Protein AF-A0A0L0D5J4-F1 (afdb_monomer)

Secondary structure (DSSP, 8-state):
----PPP----PPPPPGGG----HHHHHHHHHHTTSS--S--EE--EEEE-TTTT-GGGTTTS--STT-EEEES--SSTT-B-BTTB-SSEEEEP-TTTS--HHHHHHIIIIIHHHHHHHHHHHEEE---SSSB---S-SEESSTT-EEPPHHHHTT-BS-SEEEEEE-----TT--EEEEEEEE-TTS-EEEEEEEE-GGG----GGGHHHHHHHHHHHHHHHHT-SHHHHTT-BSSTT--SBPSS-SEEEETTEEEE--HHHHHHHHHHTT-TT---EEBP--S-TTTTTTSB-HHHHTTBTTBSS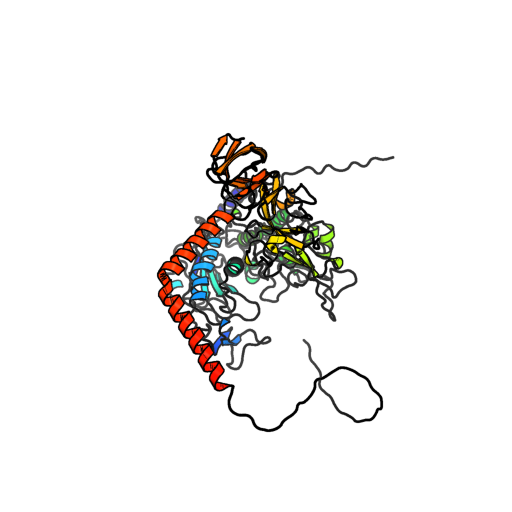--SS-B--HHHHHHHHHTTS-EE-GGG-----TTTT--HHHHHS-GGGGGGGT-TTS---GGGTT-EEE-TTSSEEEEE-EEE-TTS---GGG--STT-TTEEES-GGGTT--PEEEEEEEETT-GGG--TTTTTTT---STTEEEEEE--BSSS--PPPEEEEEEEEEBTTTS-EEEEETTEEEEPPSSEEE--TT-BS-EEE--HHHHHTTS--B--PPPEEEEEE-SEE-TT-EEEEEEES--TT-EEEETTEEPEEEEEEETTEEEEEPPP-TT--S-EEEEEEEE-TTS-EEEEEEEEE---TTHHHHHHHHHHHHHHHHHHHSHHHHHHHHHHHHHHHHHHHHTTSS---------------------------------------

Solvent-accessible surface area (backbone atoms only — not comparable to full-atom values): 38555 Å² total; per-residue (Å²): 141,80,91,80,85,80,83,82,79,76,83,69,86,80,76,38,80,80,58,75,55,72,49,74,67,52,55,47,46,56,51,51,61,66,69,62,79,53,97,62,76,70,42,62,43,39,76,38,82,41,56,80,47,44,83,27,84,89,32,50,63,35,30,25,75,44,66,71,37,71,23,41,38,29,70,44,92,47,97,78,35,54,52,44,99,88,35,78,61,37,12,39,40,74,24,44,77,54,27,27,53,42,71,68,57,50,47,44,42,68,73,50,40,50,54,50,33,49,52,51,49,33,71,26,29,24,23,67,66,49,84,65,45,37,55,62,72,80,74,58,59,33,45,69,67,70,44,43,75,60,60,64,52,36,52,54,83,26,40,90,29,48,27,39,35,42,36,36,40,32,55,55,62,91,87,49,45,58,50,39,29,51,54,38,58,49,97,46,57,38,46,34,26,21,23,34,35,38,9,32,58,57,65,66,89,52,76,84,46,44,57,27,53,34,34,49,51,42,34,28,5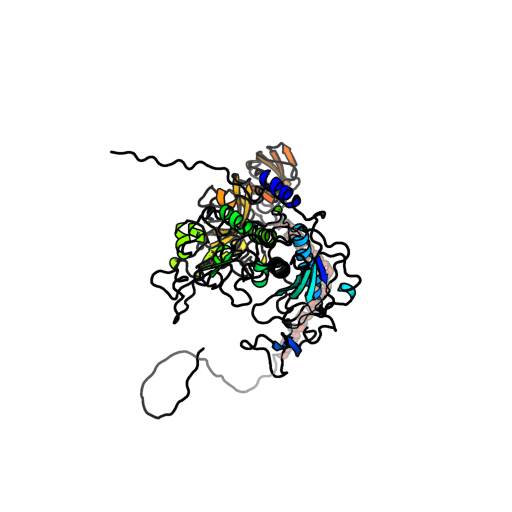2,40,26,18,64,46,53,33,57,92,37,58,89,52,21,11,62,36,60,72,21,84,49,62,42,84,72,68,50,64,50,74,56,96,87,41,42,24,42,37,38,68,48,40,29,53,48,46,20,62,47,24,48,17,83,86,56,67,58,43,61,28,20,74,38,87,46,87,90,25,31,48,43,19,43,24,22,66,68,43,56,42,31,39,53,20,80,55,90,36,74,72,38,25,53,33,62,59,65,43,23,50,44,36,48,34,10,54,36,50,55,43,70,89,66,39,40,84,66,68,67,57,53,62,56,26,50,59,65,75,75,44,68,57,57,54,41,60,81,74,72,52,64,32,64,32,54,53,84,93,38,53,70,35,74,37,37,27,54,83,16,44,17,31,20,26,23,44,66,43,74,52,66,97,49,64,52,58,82,95,33,40,59,40,90,96,36,46,30,37,29,14,82,38,66,53,27,56,20,39,30,35,45,42,64,43,97,62,20,40,12,46,38,66,82,45,61,55,97,55,30,72,45,47,17,41,32,56,34,84,56,11,28,30,33,53,25,27,40,23,57,66,94,69,84,53,72,77,38,64,40,26,23,31,48,47,27,33,41,50,79,45,60,36,32,39,29,48,51,92,41,40,45,73,39,54,69,58,49,78,36,72,52,94,88,39,44,61,36,34,53,37,60,53,32,60,68,72,21,48,65,49,94,45,48,90,76,69,67,35,46,70,74,47,64,41,63,57,63,41,40,67,70,36,70,38,39,40,31,38,42,60,45,61,82,69,40,46,41,25,52,55,95,43,64,36,41,78,62,40,63,78,44,53,40,32,38,36,29,28,36,48,84,60,92,86,39,69,49,78,42,77,29,38,39,34,40,24,40,82,88,71,53,33,30,72,40,79,63,31,36,35,49,28,62,89,62,62,67,67,51,53,50,49,53,52,49,53,53,52,51,52,51,49,67,76,39,42,70,58,55,50,49,52,50,51,52,52,55,53,53,55,52,58,62,61,64,74,74,76,76,84,88,81,88,82,90,89,86,86,87,86,86,91,84,86,91,86,85,88,86,90,89,89,88,86,91,82,89,80,88,80,87,89,88,87,88,86,89,133

Organism: NCBI:txid461836

Nearest PDB structures (foldseek):
  1lml-assembly1_A  TM=7.794E-01  e=4.582E-35  Leishmania major
  6e9b-assembly4_D  TM=7.642E-01  e=9.494E-03  Bacteroides ovatus ATCC 8483
  6e57-assembly2_B  TM=4.946E-01  e=3.225E-04  Bacteroides ovatus ATCC 8483
  6e57-assembly3_C  TM=4.894E-01  e=4.040E-04  Bacteroides ovatus ATCC 8483
  6e9b-assembly3_C  TM=4.950E-01  e=3.442E-03  Bacteroides ovatus ATCC 8483

InterPro domains:
  IPR001577 Peptidase M8, leishmanolysin [PF01457] (91-519)
  IPR001577 Peptidase M8, leishmanolysin [PR00782] (107-136)
  IPR001577 Peptidase M8, leishmanolysin [PR00782] (256-285)
  IPR001577 Peptidase M8, leishmanolysin [PR00782] (287-315)
  IPR001577 Peptidase M8, leishmanolysin [PR00782] (317-346)
  IPR001577 Peptidase M8, leishmanolysin [PTHR10942] (36-603)
  IPR002909 IPT domain [PF01833] (530-612)
  IPR013783 Immunoglobulin-like fold [G3DSA:2.60.40.10] (523-630)
  IPR014756 Immunoglobulin E-set [SSF81296] (529-598)

Foldseek 3Di:
DDDDDDDDDDDDDDDFLVNVPPDPVNVVVVVVLVVPDDDFDKAFFFEAEACCAALDPQQQQFAAQDQQDKHFFAQAPDQPFDDDPVRFHNHIYGDDPQQHDDPLLVCCVVVPQLVVLNVLRSQWWMARFDDPAQADDDDQFADGRHTDGNPCVSHPPHHRGQAYEYEYAGAHDDPDQKAKAAGDADLLRFGRYMYIYGRSSNRDPDPLQSQQSSLVSNLRVLRHRPLAQVQQQSAAPAGPHNHHQPDDQWDADPNWIWGQQDLLQVCCCQFLVEVPGRTATAFCDPPDRGGRRAHQCLQQVQDSRQSDTDSRRFPAPNSVSVSVSSNGIDTDSVSGGDDLGSGNLYPCSRPPQLLCVVVSVQPQSADDPVQAQPWDAHSLQQWIWGFHKDFQPPDFDDPQLQSDPPRRRIFADDVSSSSGRGTDGDPLTGLQDPSVDDPQLLQQQADHRPQWGWWFWQKGADDDRDHTDIGIWHWAAAALPDWIWTGRNLAIDTDDCFAWDDDPNIPTTTGDDRSNSSRRNDPHDNQDAFAFPDKPDLEDEAFDKIKTFGARDDPQKWKDWAPHTFADWDDPDRGMIITGHHHDQPDQAWDWTWMWIAHPVSHIHIDGTRIYHHDPPDPVVVVVVVVVVVVVCCVVCVVVVVVVVVVVVVVVVVVVVVPPDDDDDDDDDDDDDDDDDDDDDDDDDDDDDDDDDDDDDDDD

pLDDT: mean 80.62, std 20.11, range [23.03, 98.38]

Structure (mmCIF, N/CA/C/O backbone):
data_AF-A0A0L0D5J4-F1
#
_entry.id   AF-A0A0L0D5J4-F1
#
loop_
_atom_site.group_PDB
_atom_site.id
_atom_site.type_symbol
_atom_site.label_atom_id
_atom_site.label_alt_id
_atom_site.label_comp_id
_atom_site.label_asym_id
_atom_site.label_entity_id
_atom_site.label_seq_id
_atom_site.pdbx_PDB_ins_code
_atom_site.Cartn_x
_atom_site.Cartn_y
_atom_site.Cartn_z
_atom_site.occupancy
_atom_site.B_iso_or_equiv
_atom_site.auth_seq_id
_atom_site.auth_comp_id
_atom_site.auth_asym_id
_atom_site.auth_atom_id
_atom_site.pdbx_PDB_model_num
ATOM 1 N N . MET A 1 1 ? 8.770 -49.523 -27.717 1.00 31.83 1 MET A N 1
ATOM 2 C CA . MET A 1 1 ? 8.253 -48.451 -28.592 1.00 31.83 1 MET A CA 1
ATOM 3 C C . MET A 1 1 ? 6.832 -48.167 -28.149 1.00 31.83 1 MET A C 1
ATOM 5 O O . MET A 1 1 ? 5.956 -48.966 -28.439 1.00 31.83 1 MET A O 1
ATOM 9 N N . LEU A 1 2 ? 6.635 -47.124 -27.349 1.00 23.03 2 LEU A N 1
ATOM 10 C CA . LEU A 1 2 ? 5.326 -46.683 -26.870 1.00 23.03 2 LEU A CA 1
ATOM 11 C C . LEU A 1 2 ? 5.383 -45.157 -26.787 1.00 23.03 2 LEU A C 1
ATOM 13 O O . LEU A 1 2 ? 6.234 -44.609 -26.090 1.00 23.03 2 LEU A O 1
ATOM 17 N N . HIS A 1 3 ? 4.546 -44.516 -27.600 1.00 25.73 3 HIS A N 1
ATOM 18 C CA . HIS A 1 3 ? 4.265 -43.086 -27.586 1.00 25.73 3 HIS A CA 1
ATOM 19 C C . HIS A 1 3 ? 3.523 -42.716 -26.298 1.00 25.73 3 HIS A C 1
ATOM 21 O O . HIS A 1 3 ? 2.604 -43.427 -25.898 1.00 25.73 3 HIS A O 1
ATOM 27 N N . ALA A 1 4 ? 3.899 -41.588 -25.697 1.00 26.52 4 ALA A N 1
ATOM 28 C CA . ALA A 1 4 ? 3.087 -40.871 -24.725 1.00 26.52 4 ALA A CA 1
ATOM 29 C C . ALA A 1 4 ? 2.866 -39.455 -25.270 1.00 26.52 4 ALA A C 1
ATOM 31 O O . ALA A 1 4 ? 3.821 -38.751 -25.603 1.00 26.52 4 ALA A O 1
ATOM 32 N N . GLU A 1 5 ? 1.594 -39.111 -25.435 1.00 26.17 5 GLU A N 1
ATOM 33 C CA . GLU A 1 5 ? 1.090 -37.829 -25.911 1.00 26.17 5 GLU A CA 1
ATOM 34 C C . GLU A 1 5 ? 1.260 -36.751 -24.827 1.00 26.17 5 GLU A C 1
ATOM 36 O O . GLU A 1 5 ? 0.985 -36.981 -23.649 1.00 26.17 5 GLU A O 1
ATOM 41 N N . LEU A 1 6 ? 1.719 -35.568 -25.238 1.00 23.89 6 LEU A N 1
ATOM 42 C CA . LEU A 1 6 ? 1.701 -34.337 -24.446 1.00 23.89 6 LEU A CA 1
ATOM 43 C C . LEU A 1 6 ? 0.259 -33.802 -24.376 1.00 23.89 6 LEU A C 1
ATOM 45 O O . LEU A 1 6 ? -0.367 -33.679 -25.433 1.00 23.89 6 LEU A O 1
ATOM 49 N N . PRO A 1 7 ? -0.277 -33.414 -23.204 1.00 27.39 7 PRO A N 1
ATOM 50 C CA . PRO A 1 7 ? -1.561 -32.732 -23.154 1.00 27.39 7 PRO A CA 1
ATOM 51 C C . PRO A 1 7 ? -1.406 -31.299 -23.675 1.00 27.39 7 PRO A C 1
ATOM 53 O O . PRO A 1 7 ? -0.617 -30.511 -23.152 1.00 27.39 7 PRO A O 1
ATOM 56 N N . GLN A 1 8 ? -2.189 -30.957 -24.698 1.00 24.38 8 GLN A N 1
ATOM 57 C CA . GLN A 1 8 ? -2.437 -29.578 -25.110 1.00 24.38 8 GLN A CA 1
ATOM 58 C C . GLN A 1 8 ? -3.103 -28.825 -23.950 1.00 24.38 8 GLN A C 1
ATOM 60 O O . GLN A 1 8 ? -4.241 -29.118 -23.584 1.00 24.38 8 GLN A O 1
ATOM 65 N N . MET A 1 9 ? -2.401 -27.848 -23.376 1.00 25.75 9 MET A N 1
ATOM 66 C CA . MET A 1 9 ? -3.007 -26.860 -22.487 1.00 25.75 9 MET A CA 1
ATOM 67 C C . MET A 1 9 ? -3.958 -25.986 -23.308 1.00 25.75 9 MET A C 1
ATOM 69 O O . MET A 1 9 ? -3.531 -25.195 -24.149 1.00 25.75 9 MET A O 1
ATOM 73 N N . ALA A 1 10 ? -5.259 -26.161 -23.083 1.00 24.62 10 ALA A N 1
ATOM 74 C CA . ALA A 1 10 ? -6.285 -25.288 -23.624 1.00 24.62 10 ALA A CA 1
ATOM 75 C C . ALA A 1 10 ? -6.105 -23.878 -23.043 1.00 24.62 10 ALA A C 1
ATOM 77 O O . ALA A 1 10 ? -6.117 -23.683 -21.827 1.00 24.62 10 ALA A O 1
ATOM 78 N N . ALA A 1 11 ? -5.936 -22.896 -23.925 1.00 26.53 11 ALA A N 1
ATOM 79 C CA . ALA A 1 11 ? -5.955 -21.486 -23.579 1.00 26.53 11 ALA A CA 1
ATOM 80 C C . ALA A 1 11 ? -7.378 -21.095 -23.144 1.00 26.53 11 ALA A C 1
ATOM 82 O O . ALA A 1 11 ? -8.216 -20.745 -23.973 1.00 26.53 11 ALA A O 1
ATOM 83 N N . HIS A 1 12 ? -7.665 -21.175 -21.845 1.00 24.62 12 HIS A N 1
ATOM 84 C CA . HIS A 1 12 ? -8.785 -20.438 -21.272 1.00 24.62 12 HIS A CA 1
ATOM 85 C C . HIS A 1 12 ? -8.412 -18.951 -21.238 1.00 24.62 12 HIS A C 1
ATOM 87 O O . HIS A 1 12 ? -7.307 -18.583 -20.832 1.00 24.62 12 HIS A O 1
ATOM 93 N N . ALA A 1 13 ? -9.312 -18.113 -21.755 1.00 27.09 13 ALA A N 1
ATOM 94 C CA . ALA A 1 13 ? -9.156 -16.668 -21.813 1.00 27.09 13 ALA A CA 1
ATOM 95 C C . ALA A 1 13 ? -8.832 -16.116 -20.415 1.00 27.09 13 ALA A C 1
ATOM 97 O O . ALA A 1 13 ? -9.532 -16.402 -19.447 1.00 27.09 13 ALA A O 1
ATOM 98 N N . ARG A 1 14 ? -7.719 -15.382 -20.332 1.00 35.03 14 ARG A N 1
ATOM 99 C CA . ARG A 1 14 ? -7.171 -14.795 -19.108 1.00 35.03 14 ARG A CA 1
ATOM 100 C C . ARG A 1 14 ? -7.970 -13.535 -18.792 1.00 35.03 14 ARG A C 1
ATOM 102 O O . ARG A 1 14 ? -7.970 -12.618 -19.608 1.00 35.03 14 ARG A O 1
ATOM 109 N N . LEU A 1 15 ? -8.635 -13.517 -17.645 1.00 29.19 15 LEU A N 1
ATOM 110 C CA . LEU A 1 15 ? -9.435 -12.382 -17.202 1.00 29.19 15 LEU A CA 1
ATOM 111 C C . LEU A 1 15 ? -8.517 -11.281 -16.641 1.00 29.19 15 LEU A C 1
ATOM 113 O O . LEU A 1 15 ? -7.636 -11.540 -15.816 1.00 29.19 15 LEU A O 1
ATOM 117 N N . ALA A 1 16 ? -8.668 -10.061 -17.152 1.00 32.53 16 ALA A N 1
ATOM 118 C CA . ALA A 1 16 ? -7.990 -8.862 -16.664 1.00 32.53 16 ALA A CA 1
ATOM 119 C C . ALA A 1 16 ? -8.642 -8.377 -15.348 1.00 32.53 16 ALA A C 1
ATOM 121 O O . ALA A 1 16 ? -9.744 -8.791 -15.021 1.00 32.53 16 ALA A O 1
ATOM 122 N N . PRO A 1 17 ? -8.046 -7.441 -14.587 1.00 37.28 17 PRO A N 1
ATOM 123 C CA . PRO A 1 17 ? -8.709 -6.838 -13.421 1.00 37.28 17 PRO A CA 1
ATOM 124 C C . PRO A 1 17 ? -10.049 -6.152 -13.750 1.00 37.28 17 PRO A C 1
ATOM 126 O O . PRO A 1 17 ? -10.888 -6.006 -12.871 1.00 37.28 17 PRO A O 1
ATOM 129 N N . GLN A 1 18 ? -10.264 -5.766 -15.016 1.00 36.06 18 GLN A N 1
ATOM 130 C CA . GLN A 1 18 ? -11.553 -5.261 -15.513 1.00 36.06 18 GLN A CA 1
ATOM 131 C C . GLN A 1 18 ? -12.612 -6.359 -15.717 1.00 36.06 18 GLN A C 1
ATOM 133 O O . GLN A 1 18 ? -13.776 -6.035 -15.913 1.00 36.06 18 GLN A O 1
ATOM 138 N N . ASP A 1 19 ? -12.226 -7.632 -15.635 1.00 34.41 19 ASP A N 1
ATOM 139 C CA . ASP A 1 19 ? -13.113 -8.791 -15.745 1.00 34.41 19 ASP A CA 1
ATOM 140 C C . ASP A 1 19 ? -13.577 -9.326 -14.376 1.00 34.41 19 ASP A C 1
ATOM 142 O O . ASP A 1 19 ? -14.270 -10.342 -14.319 1.00 34.41 19 ASP A O 1
ATOM 146 N N . TYR A 1 20 ? -13.351 -8.585 -13.280 1.00 41.31 20 TYR A N 1
ATOM 147 C CA . TYR A 1 20 ? -14.320 -8.571 -12.171 1.00 41.31 20 TYR A CA 1
ATOM 148 C C . TYR A 1 20 ? -15.607 -7.838 -12.612 1.00 41.31 20 TYR A C 1
ATOM 150 O O . TYR A 1 20 ? -16.184 -7.046 -11.871 1.00 41.31 20 TYR A O 1
ATOM 158 N N . ASP A 1 21 ? -16.058 -8.073 -13.847 1.00 36.28 21 ASP A N 1
ATOM 159 C CA . ASP A 1 21 ? -17.395 -7.714 -14.265 1.00 36.28 21 ASP A CA 1
ATOM 160 C C . ASP A 1 21 ? -18.325 -8.648 -13.501 1.00 36.28 21 ASP A C 1
ATOM 162 O O . ASP A 1 21 ? -18.194 -9.878 -13.542 1.00 36.28 21 ASP A O 1
ATOM 166 N N . HIS A 1 22 ? -19.212 -8.051 -12.713 1.00 44.06 22 HIS A N 1
ATOM 167 C CA . HIS A 1 22 ? -20.197 -8.773 -11.937 1.00 44.06 22 HIS A CA 1
ATOM 168 C C . HIS A 1 22 ? -21.016 -9.630 -12.897 1.00 44.06 22 HIS A C 1
ATOM 170 O O . HIS A 1 22 ? -21.954 -9.156 -13.535 1.00 44.06 22 HIS A O 1
ATOM 176 N N . GLY A 1 23 ? -20.682 -10.919 -12.984 1.00 32.72 23 GLY A N 1
ATOM 177 C CA . GLY A 1 23 ? -21.518 -11.864 -13.698 1.00 32.72 23 GLY A CA 1
ATOM 178 C C . GLY A 1 23 ? -22.965 -11.739 -13.189 1.00 32.72 23 GLY A C 1
ATOM 179 O O . GLY A 1 23 ? -23.172 -11.452 -12.004 1.00 32.72 23 GLY A O 1
ATOM 180 N N . PRO A 1 24 ? -23.986 -12.003 -14.025 1.00 35.84 24 PRO A N 1
ATOM 181 C CA . PRO A 1 24 ? -25.400 -11.872 -13.652 1.00 35.84 24 PRO A CA 1
ATOM 182 C C . PRO A 1 24 ? -25.786 -12.593 -12.345 1.00 35.84 24 PRO A C 1
ATOM 184 O O . PRO A 1 24 ? -26.773 -12.241 -11.703 1.00 35.84 24 PRO A O 1
ATOM 187 N N . ALA A 1 25 ? -24.997 -13.590 -11.928 1.00 38.22 25 ALA A N 1
ATOM 188 C CA . ALA A 1 25 ? -25.141 -14.316 -10.671 1.00 38.22 25 ALA A CA 1
ATOM 189 C C . ALA A 1 25 ? -24.757 -13.499 -9.414 1.00 38.22 25 ALA A C 1
ATOM 191 O O . ALA A 1 25 ? -25.393 -13.677 -8.378 1.00 38.22 25 ALA A O 1
ATOM 192 N N . GLU A 1 26 ? -23.773 -12.596 -9.486 1.00 43.28 26 GLU A N 1
ATOM 193 C CA . GLU A 1 26 ? -23.344 -11.748 -8.359 1.00 43.28 26 GLU A CA 1
ATOM 194 C C . GLU A 1 26 ? -24.332 -10.588 -8.154 1.00 43.28 26 GLU A C 1
ATOM 196 O O . GLU A 1 26 ? -24.767 -10.326 -7.036 1.00 43.28 26 GLU A O 1
ATOM 201 N N . GLN A 1 27 ? -24.819 -9.969 -9.236 1.00 38.03 27 GLN A N 1
ATOM 202 C CA . GLN A 1 27 ? -25.915 -8.988 -9.173 1.00 38.03 27 GLN A CA 1
ATOM 203 C C . GLN A 1 27 ? -27.245 -9.615 -8.737 1.00 38.03 27 GLN A C 1
ATOM 205 O O . GLN A 1 27 ? -28.025 -8.976 -8.024 1.00 38.03 27 GLN A O 1
ATOM 210 N N . ALA A 1 28 ? -27.482 -10.886 -9.077 1.00 37.94 28 ALA A N 1
ATOM 211 C CA . ALA A 1 28 ? -28.585 -11.657 -8.515 1.00 37.94 28 ALA A CA 1
ATOM 212 C C . ALA A 1 28 ? -28.383 -11.967 -7.021 1.00 37.94 28 ALA A C 1
ATOM 214 O O . ALA A 1 28 ? -29.371 -11.991 -6.295 1.00 37.94 28 ALA A O 1
ATOM 215 N N . ARG A 1 29 ? -27.146 -12.142 -6.527 1.00 47.53 29 ARG A N 1
ATOM 216 C CA . ARG A 1 29 ? -26.842 -12.288 -5.087 1.00 47.53 29 ARG A CA 1
ATOM 217 C C . ARG A 1 29 ? -26.979 -10.976 -4.316 1.00 47.53 29 ARG A C 1
ATOM 219 O O . ARG A 1 29 ? -27.561 -10.994 -3.238 1.00 47.53 29 ARG A O 1
ATOM 226 N N . ILE A 1 30 ? -26.536 -9.850 -4.878 1.00 42.16 30 ILE A N 1
ATOM 227 C CA . ILE A 1 30 ? -26.751 -8.500 -4.324 1.00 42.16 30 ILE A CA 1
ATOM 228 C C . ILE A 1 30 ? -28.259 -8.194 -4.271 1.00 42.16 30 ILE A C 1
ATOM 230 O O . ILE A 1 30 ? -28.767 -7.753 -3.240 1.00 42.16 30 ILE A O 1
ATOM 234 N N . SER A 1 31 ? -29.010 -8.539 -5.325 1.00 39.06 31 SER A N 1
ATOM 235 C CA . SER A 1 31 ? -30.480 -8.452 -5.322 1.00 39.06 31 SER A CA 1
ATOM 236 C C . SER A 1 31 ? -31.142 -9.448 -4.360 1.00 39.06 31 SER A C 1
ATOM 238 O O . SER A 1 31 ? -32.126 -9.100 -3.713 1.00 39.06 31 SER A O 1
ATOM 240 N N . ALA A 1 32 ? -30.615 -10.665 -4.203 1.00 43.25 32 ALA A N 1
ATOM 241 C CA . ALA A 1 32 ? -31.173 -11.668 -3.293 1.00 43.25 32 ALA A CA 1
ATOM 242 C C . ALA A 1 32 ? -30.909 -11.338 -1.813 1.00 43.25 32 ALA A C 1
ATOM 244 O O . ALA A 1 32 ? -31.798 -11.550 -0.992 1.00 43.25 32 ALA A O 1
ATOM 245 N N . ARG A 1 33 ? -29.752 -10.749 -1.469 1.00 46.97 33 ARG A N 1
ATOM 246 C CA . ARG A 1 33 ? -29.456 -10.220 -0.121 1.00 46.97 33 ARG A CA 1
ATOM 247 C C . ARG A 1 33 ? -30.221 -8.933 0.194 1.00 46.97 33 ARG A C 1
ATOM 249 O O . ARG A 1 33 ? -30.552 -8.706 1.349 1.00 46.97 33 ARG A O 1
ATOM 256 N N . SER A 1 34 ? -30.607 -8.149 -0.817 1.00 43.62 34 SER A N 1
ATOM 257 C CA . SER A 1 34 ? -31.582 -7.057 -0.639 1.00 43.62 34 SER A CA 1
ATOM 258 C C . SER A 1 34 ? -33.006 -7.553 -0.313 1.00 43.62 34 SER A C 1
ATOM 260 O O . SER A 1 34 ? -33.854 -6.773 0.118 1.00 43.62 34 SER A O 1
ATOM 262 N N . GLY A 1 35 ? -33.274 -8.853 -0.508 1.00 39.22 35 GLY A N 1
ATOM 263 C CA . GLY A 1 35 ? -34.588 -9.480 -0.352 1.00 39.22 35 GLY A CA 1
ATOM 264 C C . GLY A 1 35 ? -34.892 -10.073 1.028 1.00 39.22 35 GLY A C 1
ATOM 265 O O . GLY A 1 35 ? -36.023 -10.510 1.238 1.00 39.22 35 GLY A O 1
ATOM 266 N N . SER A 1 36 ? -33.948 -10.085 1.975 1.00 41.06 36 SER A N 1
ATOM 267 C CA . SER A 1 36 ? -34.184 -10.585 3.337 1.00 41.06 36 SER A CA 1
ATOM 268 C C . SER A 1 36 ? -33.910 -9.502 4.384 1.00 41.06 36 SER A C 1
ATOM 270 O O . SER A 1 36 ? -32.777 -9.294 4.795 1.00 41.06 36 SER A O 1
ATOM 272 N N . GLU A 1 37 ? -34.985 -8.823 4.793 1.00 43.12 37 GLU A N 1
ATOM 273 C CA . GLU A 1 37 ? -35.118 -8.055 6.045 1.00 43.12 37 GLU A CA 1
ATOM 274 C C . GLU A 1 37 ? -34.040 -6.981 6.334 1.00 43.12 37 GLU A C 1
ATOM 276 O O . GLU A 1 37 ? -33.323 -7.045 7.325 1.00 43.12 37 GLU A O 1
ATOM 281 N N . GLY A 1 38 ? -33.992 -5.917 5.517 1.00 44.34 38 GLY A N 1
ATOM 282 C CA . GLY A 1 38 ? -33.198 -4.707 5.795 1.00 44.34 38 GLY A CA 1
ATOM 283 C C . GLY A 1 38 ? -33.563 -3.523 4.887 1.00 44.34 38 GLY A C 1
ATOM 284 O O . GLY A 1 38 ? -32.884 -3.233 3.911 1.00 44.34 38 GLY A O 1
ATOM 285 N N . THR A 1 39 ? -34.680 -2.845 5.165 1.00 55.28 39 THR A N 1
ATOM 286 C CA . THR A 1 39 ? -35.366 -1.905 4.254 1.00 55.28 39 THR A CA 1
ATOM 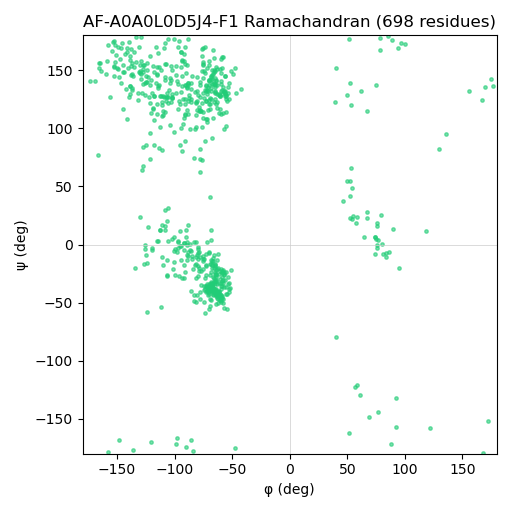287 C C . THR A 1 39 ? -34.797 -0.471 4.251 1.00 55.28 39 THR A C 1
ATOM 289 O O . THR A 1 39 ? -35.427 0.442 4.790 1.00 55.28 39 THR A O 1
ATOM 292 N N . GLY A 1 40 ? -33.636 -0.232 3.630 1.00 64.25 40 GLY A N 1
ATOM 293 C CA . GLY A 1 40 ? -33.110 1.125 3.396 1.00 64.25 40 GLY A CA 1
ATOM 294 C C . GLY A 1 40 ? -32.366 1.264 2.058 1.00 64.25 40 GLY A C 1
ATOM 295 O O . GLY A 1 40 ? -31.782 0.284 1.601 1.00 64.25 40 GLY A O 1
ATOM 296 N N . PRO A 1 41 ? -32.384 2.443 1.401 1.00 84.50 41 PRO A N 1
ATOM 297 C CA . PRO A 1 41 ? -31.595 2.667 0.192 1.00 84.50 41 PRO A CA 1
ATOM 298 C C . PRO A 1 41 ? -30.101 2.598 0.525 1.00 84.50 41 PRO A C 1
ATOM 300 O O . PRO A 1 41 ? -29.651 3.239 1.472 1.00 84.50 41 PRO A O 1
ATOM 303 N N . ILE A 1 42 ? -29.345 1.825 -0.251 1.00 92.56 42 ILE A N 1
ATOM 304 C CA . ILE A 1 42 ? -27.885 1.742 -0.140 1.00 92.56 42 ILE A CA 1
ATOM 305 C C . ILE A 1 42 ? -27.276 2.977 -0.812 1.00 92.56 42 ILE A C 1
ATOM 307 O O . ILE A 1 42 ? -27.742 3.403 -1.871 1.00 92.56 42 ILE A O 1
ATOM 311 N N . GLY A 1 43 ? -26.238 3.551 -0.211 1.00 93.50 43 GLY A N 1
ATOM 312 C CA . GLY A 1 43 ? -25.490 4.661 -0.795 1.00 93.50 43 GLY A CA 1
ATOM 313 C C . GLY A 1 43 ? -24.052 4.723 -0.286 1.00 93.50 43 GLY A C 1
ATOM 314 O O . GLY A 1 43 ? -23.705 3.956 0.615 1.00 93.50 43 GLY A O 1
ATOM 315 N N . PRO A 1 44 ? -23.224 5.627 -0.839 1.00 96.62 44 PRO A N 1
ATOM 316 C CA . PRO A 1 44 ? -21.852 5.830 -0.384 1.00 96.62 44 PRO A CA 1
ATOM 317 C C . PRO A 1 44 ? -21.792 6.080 1.124 1.00 96.62 44 PRO A C 1
ATOM 319 O O . PRO A 1 44 ? -22.630 6.814 1.661 1.00 96.62 44 PRO A O 1
ATOM 322 N N . ILE A 1 45 ? -20.807 5.489 1.801 1.00 97.81 45 ILE A N 1
ATOM 323 C CA . ILE A 1 45 ? -20.555 5.789 3.212 1.00 97.81 45 ILE A CA 1
ATOM 324 C C . ILE A 1 45 ? -20.246 7.279 3.380 1.00 97.81 45 ILE A C 1
ATOM 326 O O . ILE A 1 45 ? -19.531 7.867 2.575 1.00 97.81 45 ILE A O 1
ATOM 330 N N . ARG A 1 46 ? -20.795 7.906 4.424 1.00 97.88 46 ARG A N 1
ATOM 331 C CA . ARG A 1 46 ? -20.507 9.299 4.784 1.00 97.88 46 ARG A CA 1
ATOM 332 C C . ARG A 1 46 ? -19.582 9.327 5.988 1.00 97.88 46 ARG A C 1
ATOM 334 O O . ARG A 1 46 ? -20.019 9.124 7.125 1.00 97.88 46 ARG A O 1
ATOM 341 N N . LEU A 1 47 ? -18.311 9.598 5.744 1.00 98.38 47 LEU A N 1
ATOM 342 C CA . LEU A 1 47 ? -17.310 9.760 6.789 1.00 98.38 47 LEU A CA 1
ATOM 343 C C . LEU A 1 47 ? -17.267 11.222 7.246 1.00 98.38 47 LEU A C 1
ATOM 345 O O . LEU A 1 47 ? -17.301 12.149 6.437 1.00 98.38 47 LEU A O 1
ATOM 349 N N . VAL A 1 48 ? -17.141 11.449 8.549 1.00 98.00 48 VAL A N 1
ATOM 350 C CA . VAL A 1 48 ? -16.798 12.761 9.115 1.00 98.00 48 VAL A CA 1
ATOM 351 C C . VAL A 1 48 ? -15.450 12.648 9.805 1.00 98.00 48 VAL A C 1
ATOM 353 O O . VAL A 1 48 ? -15.302 11.863 10.735 1.00 98.00 48 VAL A O 1
ATOM 356 N N . LEU A 1 49 ? -14.486 13.449 9.355 1.00 98.06 49 LEU A N 1
ATOM 357 C CA . LEU A 1 49 ? -13.211 13.639 10.040 1.00 98.06 49 LEU A CA 1
ATOM 358 C C . LEU A 1 49 ? -13.361 14.822 11.002 1.00 98.06 49 LEU A C 1
ATOM 360 O O . LEU A 1 49 ? -13.564 15.955 10.562 1.00 98.06 49 LEU A O 1
ATOM 364 N N . ASP A 1 50 ? -13.312 14.553 12.302 1.00 96.81 50 ASP A N 1
ATOM 365 C CA . ASP A 1 50 ? -13.365 15.564 13.353 1.00 96.81 50 ASP A CA 1
ATOM 366 C C . ASP A 1 50 ? -11.945 15.934 13.793 1.00 96.81 50 ASP A C 1
ATOM 368 O O . ASP A 1 50 ? -11.179 15.087 14.249 1.00 96.81 50 ASP A O 1
ATOM 372 N N . PHE A 1 51 ? -11.612 17.216 13.661 1.00 95.56 51 PHE A N 1
ATOM 373 C CA . PHE A 1 51 ? -10.299 17.772 13.990 1.00 95.56 51 PHE A CA 1
ATOM 374 C C . PHE A 1 51 ? -10.320 18.600 15.286 1.00 95.56 51 PHE A C 1
ATOM 376 O O . PHE A 1 51 ? -9.436 19.422 15.504 1.00 95.56 51 PHE A O 1
ATOM 383 N N . THR A 1 52 ? -11.316 18.417 16.159 1.00 93.25 52 THR A N 1
ATOM 384 C CA . THR A 1 52 ? -11.494 19.223 17.386 1.00 93.25 52 THR A CA 1
ATOM 385 C C . THR A 1 52 ? -10.260 19.178 18.294 1.00 93.25 52 THR A C 1
ATOM 387 O O . THR A 1 52 ? -9.890 20.186 18.892 1.00 93.25 52 THR A O 1
ATOM 390 N N . TYR A 1 53 ? -9.593 18.024 18.364 1.00 91.50 53 TYR A N 1
ATOM 391 C CA . TYR A 1 53 ? -8.394 17.802 19.181 1.00 91.50 53 TYR A CA 1
ATOM 392 C C . TYR A 1 53 ? -7.082 17.942 18.392 1.00 91.50 53 TYR A C 1
ATOM 394 O O . TYR A 1 53 ? -5.997 17.737 18.928 1.00 91.50 53 TYR A O 1
ATOM 402 N N . PHE A 1 54 ? -7.155 18.296 17.111 1.00 91.69 54 PHE A N 1
ATOM 403 C CA . PHE A 1 54 ? -6.016 18.281 16.205 1.00 91.69 54 PHE A CA 1
ATOM 404 C C . PHE A 1 54 ? -5.153 19.536 16.373 1.00 91.69 54 PHE A C 1
ATOM 406 O O . PHE A 1 54 ? -5.509 20.612 15.895 1.00 91.69 54 PHE A O 1
ATOM 413 N N . GLY A 1 55 ? -4.031 19.414 17.091 1.00 84.94 55 GLY A N 1
ATOM 414 C CA . GLY A 1 55 ? -3.189 20.572 17.413 1.00 84.94 55 GLY A CA 1
ATOM 415 C C . GLY A 1 55 ? -3.859 21.574 18.357 1.00 84.94 55 GLY A C 1
ATOM 416 O O . GLY A 1 55 ? -3.527 22.757 18.339 1.00 84.94 55 GLY A O 1
ATOM 417 N N . SER A 1 56 ? -4.852 21.117 19.124 1.00 83.62 56 SER A N 1
ATOM 418 C CA . SER A 1 56 ? -5.728 21.967 19.929 1.00 83.62 56 SER A CA 1
ATOM 419 C C . SER A 1 56 ? -5.184 22.203 21.337 1.00 83.62 56 SER A C 1
ATOM 421 O O . SER A 1 56 ? -4.495 21.356 21.908 1.00 83.62 56 SER A O 1
ATOM 423 N N . SER A 1 57 ? -5.588 23.326 21.946 1.00 80.75 57 SER A N 1
ATOM 424 C CA . SER A 1 57 ? -5.370 23.582 23.373 1.00 80.75 57 SER A CA 1
ATOM 425 C C . SER A 1 57 ? -6.040 22.539 24.276 1.00 80.75 57 SER A C 1
ATOM 427 O O . SER A 1 57 ? -5.621 22.349 25.413 1.00 80.75 57 SER A O 1
ATOM 429 N N . ASP A 1 58 ? -7.070 21.860 23.770 1.00 85.00 58 ASP A N 1
ATOM 430 C CA . ASP A 1 58 ? -7.821 20.839 24.504 1.00 85.00 58 ASP A CA 1
ATOM 431 C C . ASP A 1 58 ? -7.109 19.470 24.533 1.00 85.00 58 ASP A C 1
ATOM 433 O O . ASP A 1 58 ? -7.613 18.540 25.159 1.00 85.00 58 ASP A O 1
ATOM 437 N N . ASP A 1 59 ? -5.944 19.345 23.881 1.00 90.12 59 ASP A N 1
ATOM 438 C CA . ASP A 1 59 ? -5.103 18.133 23.844 1.00 90.12 59 ASP A CA 1
ATOM 439 C C . ASP A 1 59 ? -3.621 18.429 24.181 1.00 90.12 59 ASP A C 1
ATOM 441 O O . ASP A 1 59 ? -2.705 17.705 23.780 1.00 90.12 59 ASP A O 1
ATOM 445 N N . VAL A 1 60 ? -3.366 19.530 24.902 1.00 87.81 60 VAL A N 1
ATOM 446 C CA . VAL A 1 60 ? -2.012 20.055 25.200 1.00 87.81 60 VAL A CA 1
ATOM 447 C C . VAL A 1 60 ? -1.151 19.145 26.060 1.00 87.81 60 VAL A C 1
ATOM 449 O O . VAL A 1 60 ? 0.068 19.244 26.012 1.00 87.81 60 VAL A O 1
ATOM 452 N N . ASP A 1 61 ? -1.747 18.259 26.857 1.00 91.38 61 ASP A N 1
ATOM 453 C CA . ASP A 1 61 ? -0.980 17.312 27.666 1.00 91.38 61 ASP A CA 1
ATOM 454 C C . ASP A 1 61 ? -0.527 16.084 26.861 1.00 91.38 61 ASP A C 1
ATOM 456 O O . ASP A 1 61 ? 0.104 15.188 27.421 1.00 91.38 61 ASP A O 1
ATOM 460 N N . ARG A 1 62 ? -0.839 16.039 25.557 1.00 94.25 62 ARG A N 1
ATOM 461 C CA . ARG A 1 62 ? -0.554 14.925 24.638 1.00 94.25 62 ARG A CA 1
ATOM 462 C C . ARG A 1 62 ? 0.026 15.359 23.298 1.00 94.25 62 ARG A C 1
ATOM 464 O O . ARG A 1 62 ? 0.629 14.538 22.616 1.00 94.25 62 ARG A O 1
ATOM 471 N N . THR A 1 63 ? -0.146 16.618 22.916 1.00 94.75 63 THR A N 1
ATOM 472 C CA . THR A 1 63 ? 0.381 17.178 21.670 1.00 94.75 63 THR A CA 1
ATOM 473 C C . THR A 1 63 ? 1.621 18.013 21.959 1.00 94.75 63 THR A C 1
ATOM 475 O O . THR A 1 63 ? 1.568 18.949 22.751 1.00 94.75 63 THR A O 1
ATOM 478 N N . CYS A 1 64 ? 2.730 17.719 21.280 1.00 95.75 64 CYS A N 1
ATOM 479 C CA . CYS A 1 64 ? 3.918 18.568 21.323 1.00 95.75 64 CYS A CA 1
ATOM 480 C C . CYS A 1 64 ? 3.663 19.859 20.537 1.00 95.75 64 CYS A C 1
ATOM 482 O O . CYS A 1 64 ? 3.646 19.839 19.304 1.00 95.75 64 CYS A O 1
ATOM 484 N N . LEU A 1 65 ? 3.464 20.977 21.235 1.00 94.31 65 LEU A N 1
ATOM 485 C CA . LEU A 1 65 ? 3.286 22.289 20.604 1.00 94.31 65 LEU A CA 1
ATOM 486 C C . LEU A 1 65 ? 4.612 23.046 20.488 1.00 94.31 65 LEU A C 1
ATOM 488 O O . LEU A 1 65 ? 4.790 23.823 19.552 1.00 94.31 65 LEU A O 1
ATOM 492 N N . ASN A 1 66 ? 5.549 22.791 21.402 1.00 94.25 66 ASN A N 1
ATOM 493 C CA . ASN A 1 66 ? 6.889 23.361 21.406 1.00 94.25 66 ASN A CA 1
ATOM 494 C C . ASN A 1 66 ? 7.941 22.296 21.742 1.00 94.25 66 ASN A C 1
ATOM 496 O O . ASN A 1 66 ? 7.667 21.292 22.401 1.00 94.25 66 ASN A O 1
ATOM 500 N N . GLU A 1 67 ? 9.177 22.539 21.307 1.00 96.25 67 GLU A N 1
ATOM 501 C CA . GLU A 1 67 ? 10.327 21.745 21.737 1.00 96.25 67 GLU A CA 1
ATOM 502 C C . GLU A 1 67 ? 10.561 21.931 23.245 1.00 96.25 67 GLU A C 1
ATOM 504 O O . GLU A 1 67 ? 10.488 23.045 23.768 1.00 96.25 67 GLU A O 1
ATOM 509 N N . GLY A 1 68 ? 10.838 20.833 23.945 1.00 94.19 68 GLY A N 1
ATOM 510 C CA . GLY A 1 68 ? 11.005 20.805 25.397 1.00 94.19 68 GLY A CA 1
ATOM 511 C C . GLY A 1 68 ? 9.709 20.642 26.195 1.00 94.19 68 GLY A C 1
ATOM 512 O O . GLY A 1 68 ? 9.790 20.450 27.410 1.00 94.19 68 GLY A O 1
ATOM 513 N N . ASP A 1 69 ? 8.536 20.663 25.549 1.00 94.69 69 ASP A N 1
ATOM 514 C CA . ASP A 1 69 ? 7.282 20.261 26.194 1.00 94.69 69 ASP A CA 1
ATOM 515 C C . ASP A 1 69 ? 7.384 18.803 26.693 1.00 94.69 69 ASP A C 1
ATOM 517 O O . ASP A 1 69 ? 8.131 17.988 26.149 1.00 94.69 69 ASP A O 1
ATOM 521 N N . SER A 1 70 ? 6.634 18.464 27.744 1.00 94.81 70 SER A N 1
ATOM 522 C CA . SER A 1 70 ? 6.528 17.091 28.250 1.00 94.81 70 SER A CA 1
ATOM 523 C C . SER A 1 70 ? 5.084 16.627 28.147 1.00 94.81 70 SER A C 1
ATOM 525 O O . SER A 1 70 ? 4.198 17.204 28.782 1.00 94.81 70 SER A O 1
ATOM 527 N N . VAL A 1 71 ? 4.852 15.600 27.332 1.00 95.25 71 VAL A N 1
ATOM 528 C CA . VAL A 1 71 ? 3.513 15.121 26.966 1.00 95.25 71 VAL A CA 1
ATOM 529 C C . VAL A 1 71 ? 3.335 13.645 27.299 1.00 95.25 71 VAL A C 1
ATOM 531 O O . VAL A 1 71 ? 4.296 12.885 27.388 1.00 95.25 71 VAL A O 1
ATOM 534 N N . LYS A 1 72 ? 2.088 13.218 27.485 1.00 94.44 72 LYS A N 1
ATOM 535 C CA . LYS A 1 72 ? 1.733 11.841 27.830 1.00 94.44 72 LYS A CA 1
ATOM 536 C C . LYS A 1 72 ? 1.561 10.976 26.584 1.00 94.44 72 LYS A C 1
ATOM 538 O O . LYS A 1 72 ? 0.733 11.268 25.721 1.00 94.44 72 LYS A O 1
ATOM 543 N N . ILE A 1 73 ? 2.237 9.835 26.571 1.00 91.69 73 ILE A N 1
ATOM 544 C CA . ILE A 1 73 ? 1.930 8.678 25.729 1.00 91.69 73 ILE A CA 1
ATOM 545 C C . ILE A 1 73 ? 1.113 7.699 26.573 1.00 91.69 73 ILE A C 1
ATOM 547 O O . ILE A 1 73 ? 1.613 7.183 27.568 1.00 91.69 73 ILE A O 1
ATOM 551 N N . GLY A 1 74 ? -0.140 7.425 26.202 1.00 89.00 74 GLY A N 1
ATOM 552 C CA . GLY A 1 74 ? -1.042 6.636 27.050 1.00 89.00 74 GLY A CA 1
ATOM 553 C C . GLY A 1 74 ? -1.444 7.380 28.328 1.00 89.00 74 GLY A C 1
ATOM 554 O O . GLY A 1 74 ? -1.549 8.603 28.327 1.00 89.00 74 GLY A O 1
ATOM 555 N N . ASP A 1 75 ? -1.672 6.657 29.419 1.00 89.81 75 ASP A N 1
ATOM 556 C CA . ASP A 1 75 ? -2.109 7.211 30.705 1.00 89.81 75 ASP A CA 1
ATOM 557 C C . ASP A 1 75 ? -1.100 6.864 31.817 1.00 89.81 75 ASP A C 1
ATOM 559 O O . ASP A 1 75 ? -1.373 5.986 32.641 1.00 89.81 75 ASP A O 1
ATOM 563 N N . PRO A 1 76 ? 0.090 7.507 31.841 1.00 90.75 76 PRO A N 1
ATOM 564 C CA . PRO A 1 76 ? 1.110 7.246 32.856 1.00 90.75 76 PRO A CA 1
ATOM 565 C C . PRO A 1 76 ? 0.560 7.461 34.267 1.00 90.75 76 PRO A C 1
ATOM 567 O O . PRO A 1 76 ? -0.023 8.503 34.578 1.00 90.75 76 PRO A O 1
ATOM 570 N N . SER A 1 77 ? 0.781 6.473 35.135 1.00 88.50 77 SER A N 1
ATOM 571 C CA . SER A 1 77 ? 0.339 6.517 36.534 1.00 88.50 77 SER A CA 1
ATOM 572 C C . SER A 1 77 ? 1.253 7.372 37.416 1.00 88.50 77 SER A C 1
ATOM 574 O O . SER A 1 77 ? 0.814 7.879 38.451 1.00 88.50 77 SER A O 1
ATOM 576 N N . SER A 1 78 ? 2.510 7.557 36.997 1.00 88.94 78 SER A N 1
ATOM 577 C CA . SER A 1 78 ? 3.518 8.355 37.684 1.00 88.94 78 SER A CA 1
ATOM 578 C C . SER A 1 78 ? 4.202 9.338 36.732 1.00 88.94 78 SER A C 1
ATOM 580 O O . SER A 1 78 ? 4.407 9.072 35.551 1.00 88.94 78 SER A O 1
ATOM 582 N N . THR A 1 79 ? 4.635 10.483 37.260 1.00 84.81 79 THR A N 1
ATOM 583 C CA . THR A 1 79 ? 5.480 11.444 36.527 1.00 84.81 79 THR A CA 1
ATOM 584 C C . THR A 1 79 ? 6.920 10.962 36.341 1.00 84.81 79 THR A C 1
ATOM 586 O O . THR A 1 79 ? 7.697 11.613 35.653 1.00 84.81 79 THR A O 1
ATOM 589 N N . SER A 1 80 ? 7.299 9.847 36.973 1.00 88.25 80 SER A N 1
ATOM 590 C CA . SER A 1 80 ? 8.599 9.190 36.784 1.00 88.25 80 SER A CA 1
ATOM 591 C C . SER A 1 80 ? 8.639 8.241 35.588 1.00 88.25 80 SER A C 1
ATOM 593 O O . SER A 1 80 ? 9.720 7.777 35.233 1.00 88.25 80 SER A O 1
ATOM 595 N N . ASP A 1 81 ? 7.484 7.914 35.007 1.00 91.00 81 ASP A N 1
ATOM 596 C CA . ASP A 1 81 ? 7.373 6.959 33.908 1.00 91.00 81 ASP A CA 1
ATOM 597 C C . ASP A 1 81 ? 7.817 7.663 32.621 1.00 91.00 81 ASP A C 1
ATOM 599 O O . ASP A 1 81 ? 6.994 8.214 31.909 1.00 91.00 81 ASP A O 1
ATOM 603 N N . VAL A 1 82 ? 9.122 7.746 32.355 1.00 93.12 82 VAL A N 1
ATOM 604 C CA . VAL A 1 82 ? 9.670 8.443 31.176 1.00 93.12 82 VAL A CA 1
ATOM 605 C C . VAL A 1 82 ? 9.814 7.470 30.011 1.00 93.12 82 VAL A C 1
ATOM 607 O O . VAL A 1 82 ? 10.259 6.335 30.196 1.00 93.12 82 VAL A O 1
ATOM 610 N N . CYS A 1 83 ? 9.442 7.912 28.809 1.00 92.94 83 CYS A N 1
ATOM 611 C CA . CYS A 1 83 ? 9.508 7.069 27.624 1.00 92.94 83 CYS A CA 1
ATOM 612 C C . CYS A 1 83 ? 10.955 6.665 27.301 1.00 92.94 83 CYS A C 1
ATOM 614 O O . CYS A 1 83 ? 11.879 7.475 27.363 1.00 92.94 83 CYS A O 1
ATOM 616 N N . SER A 1 84 ? 11.143 5.394 26.954 1.00 87.81 84 SER A N 1
ATOM 617 C CA . SER A 1 84 ? 12.421 4.802 26.549 1.00 87.81 84 SER A CA 1
ATOM 618 C C . SER A 1 84 ? 12.179 3.619 25.612 1.00 87.81 84 SER A C 1
ATOM 620 O O . SER A 1 84 ? 11.041 3.181 25.447 1.00 87.81 84 SER A O 1
ATOM 622 N N . ASP A 1 85 ? 13.244 3.026 25.070 1.00 80.44 85 ASP A N 1
ATOM 623 C CA . ASP A 1 85 ? 13.140 1.832 24.215 1.00 80.44 85 ASP A CA 1
ATOM 624 C C . ASP A 1 85 ? 12.440 0.649 24.910 1.00 80.44 85 ASP A C 1
ATOM 626 O O . ASP A 1 85 ? 11.830 -0.193 24.258 1.00 80.44 85 ASP A O 1
ATOM 630 N N . THR A 1 86 ? 12.499 0.600 26.246 1.00 78.88 86 THR A N 1
ATOM 631 C CA . THR A 1 86 ? 11.857 -0.448 27.064 1.00 78.88 86 THR A CA 1
ATOM 632 C C . THR A 1 86 ? 10.532 -0.017 27.693 1.00 78.88 86 THR A C 1
ATOM 634 O O . THR A 1 86 ? 9.764 -0.862 28.145 1.00 78.88 86 THR A O 1
ATOM 637 N N . VAL A 1 87 ? 10.248 1.288 27.716 1.00 80.56 87 VAL A N 1
ATOM 638 C CA . VAL A 1 87 ? 9.019 1.876 28.264 1.00 80.56 87 VAL A CA 1
ATOM 639 C C . VAL A 1 87 ? 8.398 2.729 27.168 1.00 80.56 87 VAL A C 1
ATOM 641 O O . VAL A 1 87 ? 8.654 3.925 27.063 1.00 80.56 87 VAL A O 1
ATOM 644 N N . ASN A 1 88 ? 7.610 2.085 26.315 1.00 82.00 88 ASN A N 1
ATOM 645 C CA . ASN A 1 88 ? 7.060 2.678 25.096 1.00 82.00 88 ASN A CA 1
ATOM 646 C C . ASN A 1 88 ? 5.528 2.844 25.136 1.00 82.00 88 ASN A C 1
ATOM 648 O O . ASN A 1 88 ? 4.896 3.111 24.117 1.00 82.00 88 ASN A O 1
ATOM 652 N N . THR A 1 89 ? 4.923 2.694 26.314 1.00 83.50 89 THR A N 1
ATOM 653 C CA . THR A 1 89 ? 3.506 2.965 26.581 1.00 83.50 89 THR A CA 1
ATOM 654 C C . THR A 1 89 ? 3.355 3.530 27.994 1.00 83.50 89 THR A C 1
ATOM 656 O O . THR A 1 89 ? 4.200 3.267 28.848 1.00 83.50 89 THR A O 1
ATOM 659 N N . ASN A 1 90 ? 2.286 4.299 28.243 1.00 89.88 90 ASN A N 1
ATOM 660 C CA . ASN A 1 90 ? 1.973 4.904 29.549 1.00 89.88 90 ASN A CA 1
ATOM 661 C C . ASN A 1 90 ? 3.173 5.639 30.166 1.00 89.88 90 ASN A C 1
ATOM 663 O O . ASN A 1 90 ? 3.577 5.353 31.291 1.00 89.88 90 ASN A O 1
ATOM 667 N N . CYS A 1 91 ? 3.744 6.572 29.406 1.00 93.38 91 CYS A N 1
ATOM 668 C CA . CYS A 1 91 ? 4.965 7.285 29.755 1.00 93.38 91 CYS A CA 1
ATOM 669 C C . CYS A 1 91 ? 4.919 8.765 29.346 1.00 93.38 91 CYS A C 1
ATOM 671 O O . CYS A 1 91 ? 4.059 9.190 28.577 1.00 93.38 91 CYS A O 1
ATOM 673 N N . TRP A 1 92 ? 5.849 9.554 29.871 1.00 94.81 92 TRP A N 1
ATOM 674 C CA . TRP A 1 92 ? 6.082 10.954 29.546 1.00 94.81 92 TRP A CA 1
ATOM 675 C C . TRP A 1 92 ? 7.185 11.069 28.500 1.00 94.81 92 TRP A C 1
ATOM 677 O O . TRP A 1 92 ? 8.303 10.589 28.706 1.00 94.81 92 TRP A O 1
ATOM 687 N N . LEU A 1 93 ? 6.862 11.715 27.386 1.00 94.75 93 LEU A N 1
ATOM 688 C CA . LEU A 1 93 ? 7.774 12.001 26.290 1.00 94.75 93 LEU A CA 1
ATOM 689 C C . LEU A 1 93 ? 8.209 13.466 26.358 1.00 94.75 93 LEU A C 1
ATOM 691 O O . LEU A 1 93 ? 7.367 14.360 26.413 1.00 94.75 93 LEU A O 1
ATOM 695 N N . ALA A 1 94 ? 9.520 13.699 26.301 1.00 95.19 94 ALA A N 1
ATOM 696 C CA . ALA A 1 94 ? 10.070 15.025 26.054 1.00 95.19 94 ALA A CA 1
ATOM 697 C C . ALA A 1 94 ? 10.027 15.320 24.549 1.00 95.19 94 ALA A C 1
ATOM 699 O O . ALA A 1 94 ? 10.573 14.560 23.752 1.00 95.19 94 ALA A O 1
ATOM 700 N N . CYS A 1 95 ? 9.373 16.412 24.171 1.00 96.25 95 CYS A N 1
ATOM 701 C CA . CYS A 1 95 ? 9.186 16.808 22.785 1.00 96.25 95 CYS A CA 1
ATOM 702 C C . CYS A 1 95 ? 10.490 17.331 22.176 1.00 96.25 95 CYS A C 1
ATOM 704 O O . CYS A 1 95 ? 11.066 18.302 22.667 1.00 96.25 95 CYS A O 1
ATOM 706 N N . ASP A 1 96 ? 10.915 16.726 21.073 1.00 95.94 96 ASP A N 1
ATOM 707 C CA . ASP A 1 96 ? 11.949 17.257 20.188 1.00 95.94 96 ASP A CA 1
ATOM 708 C C . ASP A 1 96 ? 11.328 18.021 19.005 1.00 95.94 96 ASP A C 1
ATOM 710 O O . ASP A 1 96 ? 10.107 18.052 18.830 1.00 95.94 96 ASP A O 1
ATOM 714 N N . ALA A 1 97 ? 12.172 18.641 18.177 1.00 96.62 97 ALA A N 1
ATOM 715 C CA . ALA A 1 97 ? 11.735 19.407 17.011 1.00 96.62 97 ALA A CA 1
ATOM 716 C C . ALA A 1 97 ? 10.907 18.578 16.004 1.00 96.62 97 ALA A C 1
ATOM 718 O O . ALA A 1 97 ? 9.996 19.109 15.363 1.00 96.62 97 ALA A O 1
ATOM 719 N N . GLU A 1 98 ? 11.191 17.280 15.861 1.00 95.56 98 GLU A N 1
ATOM 720 C CA . GLU A 1 98 ? 10.445 16.389 14.967 1.00 95.56 98 GLU A CA 1
ATOM 721 C C . GLU A 1 98 ? 9.055 16.070 15.523 1.00 95.56 98 GLU A C 1
ATOM 723 O O . GLU A 1 98 ? 8.088 16.000 14.767 1.00 95.56 98 GLU A O 1
ATOM 728 N N . SER A 1 99 ? 8.918 15.947 16.838 1.00 95.75 99 SER A N 1
ATOM 729 C CA . SER A 1 99 ? 7.651 15.664 17.514 1.00 95.75 99 SER A CA 1
ATOM 730 C C . SER A 1 99 ? 6.693 16.849 17.521 1.00 95.75 99 SER A C 1
ATOM 732 O O . SER A 1 99 ? 5.492 16.644 17.689 1.00 95.75 99 SER A O 1
ATOM 734 N N . VAL A 1 100 ? 7.180 18.075 17.294 1.00 96.06 100 VAL A N 1
ATOM 735 C CA . VAL A 1 100 ? 6.330 19.271 17.260 1.00 96.06 100 VAL A CA 1
ATOM 736 C C . VAL A 1 100 ? 5.306 19.201 16.122 1.00 96.06 100 VAL A C 1
ATOM 738 O O . VAL A 1 100 ? 5.636 18.992 14.943 1.00 96.06 100 VAL A O 1
ATOM 741 N N . PHE A 1 101 ? 4.045 19.439 16.482 1.00 96.19 101 PHE A N 1
ATOM 742 C CA . PHE A 1 101 ? 2.948 19.659 15.553 1.00 96.19 101 PHE A CA 1
ATOM 743 C C . PHE A 1 101 ? 3.028 21.075 14.969 1.00 96.19 101 PHE A C 1
ATOM 745 O O . PHE A 1 101 ? 2.656 22.063 15.599 1.00 96.19 101 PHE A O 1
ATOM 752 N N . THR A 1 102 ? 3.537 21.179 13.743 1.00 96.25 102 THR A N 1
ATOM 753 C CA . THR A 1 102 ? 3.668 22.456 13.032 1.00 96.25 102 THR A CA 1
ATOM 754 C C . THR A 1 102 ? 2.464 22.723 12.133 1.00 96.25 102 THR A C 1
ATOM 756 O O . THR A 1 102 ? 1.805 21.792 11.665 1.00 96.25 102 THR A O 1
ATOM 759 N N . THR A 1 103 ? 2.228 23.994 11.790 1.00 95.62 103 THR A N 1
ATOM 760 C CA . THR A 1 103 ? 1.188 24.386 10.821 1.00 95.62 103 THR A CA 1
ATOM 761 C C . THR A 1 103 ? 1.315 23.626 9.501 1.00 95.62 103 THR A C 1
ATOM 763 O O . THR A 1 103 ? 0.316 23.151 8.977 1.00 95.62 103 THR A O 1
ATOM 766 N N . ALA A 1 104 ? 2.537 23.432 8.992 1.00 96.69 104 ALA A N 1
ATOM 767 C CA . ALA A 1 104 ? 2.769 22.720 7.735 1.00 96.69 104 ALA A CA 1
ATOM 768 C C . ALA A 1 104 ? 2.359 21.237 7.806 1.00 96.69 104 ALA A C 1
ATOM 770 O O . ALA A 1 104 ? 1.751 20.722 6.867 1.00 96.69 104 ALA A O 1
ATOM 771 N N . LYS A 1 105 ? 2.643 20.555 8.927 1.00 96.62 105 LYS A N 1
ATOM 772 C CA . LYS A 1 105 ? 2.181 19.176 9.163 1.00 96.62 105 LYS A CA 1
ATOM 773 C C . LYS A 1 105 ? 0.662 19.121 9.296 1.00 96.62 105 LYS A C 1
ATOM 775 O O . LYS A 1 105 ? 0.030 18.251 8.701 1.00 96.62 105 LYS A O 1
ATOM 780 N N . GLY A 1 106 ? 0.080 20.082 10.014 1.00 96.25 106 GLY A N 1
ATOM 781 C CA . GLY A 1 106 ? -1.366 20.221 10.143 1.00 96.25 106 GLY A CA 1
ATOM 782 C C . GLY A 1 106 ? -2.061 20.388 8.793 1.00 96.25 106 GLY A C 1
ATOM 783 O O . GLY A 1 106 ? -2.961 19.621 8.470 1.00 96.25 106 GLY A O 1
ATOM 784 N N . GLU A 1 107 ? -1.591 21.318 7.961 1.00 96.56 107 GLU A N 1
ATOM 785 C CA . GLU A 1 107 ? -2.120 21.546 6.614 1.00 96.56 107 GLU A CA 1
ATOM 786 C C . GLU A 1 107 ? -1.928 20.332 5.697 1.00 96.56 107 GLU A C 1
ATOM 788 O O . GLU A 1 107 ? -2.831 19.996 4.930 1.00 96.56 107 GLU A O 1
ATOM 793 N N . HIS A 1 108 ? -0.783 19.648 5.773 1.00 96.62 108 HIS A N 1
ATOM 794 C CA . HIS A 1 108 ? -0.543 18.432 4.997 1.00 96.62 108 HIS A CA 1
ATOM 795 C C . HIS A 1 108 ? -1.567 17.339 5.334 1.00 96.62 108 HIS A C 1
ATOM 797 O O . HIS A 1 108 ? -2.207 16.790 4.436 1.00 96.62 108 HIS A O 1
ATOM 803 N N . LEU A 1 109 ? -1.774 17.059 6.620 1.00 97.62 109 LEU A N 1
ATOM 804 C CA . LEU A 1 109 ? -2.715 16.037 7.073 1.00 97.62 109 LEU A CA 1
ATOM 805 C C . LEU A 1 109 ? -4.174 16.437 6.809 1.00 97.62 109 LEU A C 1
ATOM 807 O O . LEU A 1 109 ? -4.915 15.688 6.172 1.00 97.62 109 LEU A O 1
ATOM 811 N N . GLN A 1 110 ? -4.579 17.625 7.264 1.00 96.88 110 GLN A N 1
ATOM 812 C CA . GLN A 1 110 ? -5.973 18.069 7.261 1.00 96.88 110 GLN A CA 1
ATOM 813 C C . GLN A 1 110 ? -6.478 18.448 5.867 1.00 96.88 110 GLN A C 1
ATOM 815 O O . GLN A 1 110 ? -7.638 18.186 5.560 1.00 96.88 110 GLN A O 1
ATOM 820 N N . ASN A 1 111 ? -5.631 19.042 5.018 1.00 96.00 111 ASN A N 1
ATOM 821 C CA . ASN A 1 111 ? -6.070 19.607 3.738 1.00 96.00 111 ASN A CA 1
ATOM 822 C C . ASN A 1 111 ? -5.642 18.780 2.520 1.00 96.00 111 ASN A C 1
ATOM 824 O O . ASN A 1 111 ? -6.146 19.035 1.427 1.00 96.00 111 ASN A O 1
ATOM 828 N N . LYS A 1 112 ? -4.724 17.812 2.671 1.00 95.44 112 LYS A N 1
ATOM 829 C CA . LYS A 1 112 ? -4.242 16.982 1.550 1.00 95.44 112 LYS A CA 1
ATOM 830 C C . LYS A 1 112 ? -4.422 15.489 1.793 1.00 95.44 112 LYS A C 1
ATOM 832 O O . LYS A 1 112 ? -5.063 14.821 0.989 1.00 95.44 112 LYS A O 1
ATOM 837 N N . LEU A 1 113 ? -3.843 14.958 2.867 1.00 97.19 113 LEU A N 1
ATOM 838 C CA . LEU A 1 113 ? -3.735 13.513 3.066 1.00 97.19 113 LEU A CA 1
ATOM 839 C C . LEU A 1 113 ? -5.075 12.870 3.438 1.00 97.19 113 LEU A C 1
ATOM 841 O O . LEU A 1 113 ? -5.582 12.001 2.731 1.00 97.19 113 LEU A O 1
ATOM 845 N N . LEU A 1 114 ? -5.673 13.321 4.542 1.00 98.19 114 LEU A N 1
ATOM 846 C CA . LEU A 1 114 ? -6.872 12.703 5.102 1.00 98.19 114 LEU A CA 1
ATOM 847 C C . LEU A 1 114 ? -8.133 12.943 4.257 1.00 98.19 114 LEU A C 1
ATOM 849 O O . LEU A 1 114 ? -8.918 12.003 4.114 1.00 98.19 114 LEU A O 1
ATOM 853 N N . PRO A 1 115 ? -8.339 14.118 3.624 1.00 98.19 115 PRO A N 1
ATOM 854 C CA . PRO A 1 115 ? -9.423 14.284 2.658 1.00 98.19 115 PRO A CA 1
ATOM 855 C C . PRO A 1 115 ? -9.318 13.329 1.465 1.00 98.19 115 PRO A C 1
ATOM 857 O O . PRO A 1 115 ? -10.344 12.838 1.001 1.00 98.19 115 PRO A O 1
ATOM 860 N N . GLN A 1 116 ? -8.102 13.028 0.992 1.00 97.75 116 GLN A N 1
ATOM 861 C CA . GLN A 1 116 ? -7.903 12.083 -0.107 1.00 97.75 116 GLN A CA 1
ATOM 862 C C . GLN A 1 116 ? -8.198 10.641 0.326 1.00 97.75 116 GLN A C 1
ATOM 864 O O . GLN A 1 116 ? -8.893 9.926 -0.394 1.00 97.75 116 GLN A O 1
ATOM 869 N N . ALA A 1 117 ? -7.741 10.229 1.516 1.00 97.88 117 ALA A N 1
ATOM 870 C CA . ALA A 1 117 ? -8.068 8.917 2.085 1.00 97.88 117 ALA A CA 1
ATOM 871 C C . ALA A 1 117 ? -9.586 8.746 2.268 1.00 97.88 117 ALA A C 1
ATOM 873 O O . ALA A 1 117 ? -10.166 7.739 1.862 1.00 97.88 117 ALA A O 1
ATOM 874 N N . LYS A 1 118 ? -10.246 9.782 2.803 1.00 98.19 118 LYS A N 1
ATOM 875 C CA . LYS A 1 118 ? -11.704 9.861 2.931 1.00 98.19 118 LYS A CA 1
ATOM 876 C C . LYS A 1 118 ? -12.397 9.702 1.580 1.00 98.19 118 LYS A C 1
ATOM 878 O O . LYS A 1 118 ? -13.266 8.850 1.449 1.00 98.19 118 LYS A O 1
ATOM 883 N N . ALA A 1 119 ? -12.031 10.516 0.590 1.00 97.94 119 ALA A N 1
ATOM 884 C CA . ALA A 1 119 ? -12.669 10.505 -0.725 1.00 97.94 119 ALA A CA 1
ATOM 885 C C . ALA A 1 119 ? -12.538 9.141 -1.414 1.00 97.94 119 ALA A C 1
ATOM 887 O O . ALA A 1 119 ? -13.486 8.675 -2.043 1.00 97.94 119 ALA A O 1
ATOM 888 N N . TRP A 1 120 ? -11.382 8.492 -1.264 1.00 95.62 120 TRP A N 1
ATOM 889 C CA . TRP A 1 120 ? -11.165 7.147 -1.776 1.00 95.62 120 TRP A CA 1
ATOM 890 C C . TRP A 1 120 ? -12.120 6.136 -1.113 1.00 95.62 120 TRP A C 1
ATOM 892 O O . TRP A 1 120 ? -12.852 5.444 -1.818 1.00 95.62 120 TRP A O 1
ATOM 902 N N . LEU A 1 121 ? -12.198 6.120 0.224 1.00 97.56 121 LEU A N 1
ATOM 903 C CA . LEU A 1 121 ? -13.064 5.201 0.979 1.00 97.56 121 LEU A CA 1
ATOM 904 C C . LEU A 1 121 ? -14.556 5.415 0.705 1.00 97.56 121 LEU A C 1
ATOM 906 O O . LEU A 1 121 ? -15.289 4.447 0.522 1.00 97.56 121 LEU A O 1
ATOM 910 N N . GLU A 1 122 ? -15.014 6.667 0.631 1.00 97.75 122 GLU A N 1
ATOM 911 C CA . GLU A 1 122 ? -16.406 6.978 0.273 1.00 97.75 122 GLU A CA 1
ATOM 912 C C . GLU A 1 122 ? -16.737 6.585 -1.170 1.00 97.75 122 GLU A C 1
ATOM 914 O O . GLU A 1 122 ? -17.879 6.249 -1.476 1.00 97.75 122 GLU A O 1
ATOM 919 N N . GLY A 1 123 ? -15.743 6.599 -2.061 1.00 96.38 123 GLY A N 1
ATOM 920 C CA . GLY A 1 123 ? -15.882 6.105 -3.426 1.00 96.38 123 GLY A CA 1
ATOM 921 C C . GLY A 1 123 ? -15.859 4.580 -3.541 1.00 96.38 123 GLY A C 1
ATOM 922 O O . GLY A 1 123 ? -16.361 4.060 -4.534 1.00 96.38 123 GLY A O 1
ATOM 923 N N . ALA A 1 124 ? -15.277 3.878 -2.565 1.00 96.38 124 ALA A N 1
ATOM 924 C CA . ALA A 1 124 ? -15.091 2.428 -2.582 1.00 96.38 124 ALA A CA 1
ATOM 925 C C . ALA A 1 124 ? -16.111 1.660 -1.740 1.00 96.38 124 ALA A C 1
ATOM 927 O O . ALA A 1 124 ? -16.292 0.469 -1.968 1.00 96.38 124 ALA A O 1
ATOM 928 N N . LEU A 1 125 ? -16.773 2.299 -0.774 1.00 98.06 125 LEU A N 1
ATOM 929 C CA . LEU A 1 125 ? -17.650 1.622 0.177 1.00 98.06 125 LEU A CA 1
ATOM 930 C C . LEU A 1 125 ? -19.044 2.242 0.183 1.00 98.06 125 LEU A C 1
ATOM 932 O O . LEU A 1 125 ? -19.226 3.443 0.382 1.00 98.06 125 LEU A O 1
ATOM 936 N N . SER A 1 126 ? -20.050 1.389 0.037 1.00 98.00 126 SER A N 1
ATOM 937 C CA . SER A 1 126 ? -21.448 1.734 0.271 1.00 98.00 126 SER A CA 1
ATOM 938 C C . SER A 1 126 ? -21.970 1.084 1.545 1.00 98.00 126 SER A C 1
ATOM 940 O O . SER A 1 126 ? -21.478 0.051 1.993 1.00 98.00 126 SER A O 1
ATOM 942 N N . VAL A 1 127 ? -22.995 1.684 2.137 1.00 96.81 127 VAL A N 1
ATOM 943 C CA . VAL A 1 127 ? -23.657 1.203 3.350 1.00 96.81 127 VAL A CA 1
ATOM 944 C C . VAL A 1 127 ? -25.161 1.425 3.263 1.00 96.81 127 VAL A C 1
ATOM 946 O O . VAL A 1 127 ? -25.637 2.177 2.413 1.00 96.81 127 VAL A O 1
ATOM 949 N N . VAL A 1 128 ? -25.921 0.835 4.191 1.00 94.88 128 VAL A N 1
ATOM 950 C CA . VAL A 1 128 ? -27.236 1.390 4.533 1.00 94.88 128 VAL A CA 1
ATOM 951 C C . VAL A 1 128 ? -27.002 2.609 5.438 1.00 94.88 128 VAL A C 1
ATOM 953 O O . VAL A 1 128 ? -26.452 2.443 6.538 1.00 94.88 128 VAL A O 1
ATOM 956 N N . PRO A 1 129 ? -27.355 3.833 5.000 1.00 94.19 129 PRO A N 1
ATOM 957 C CA . PRO A 1 129 ? -27.031 5.034 5.752 1.00 94.19 129 PRO A CA 1
ATOM 958 C C . PRO A 1 129 ? -27.764 5.103 7.093 1.00 94.19 129 PRO A C 1
ATOM 960 O O . PRO A 1 129 ? -28.893 4.624 7.236 1.00 94.19 129 PRO A O 1
ATOM 963 N N . CYS A 1 130 ? -27.139 5.750 8.074 1.00 90.75 130 CYS A N 1
ATOM 964 C CA . CYS A 1 130 ? -27.773 6.084 9.340 1.00 90.75 130 CYS A CA 1
ATOM 965 C C . CYS A 1 130 ? -29.045 6.912 9.092 1.00 90.75 130 CYS A C 1
ATOM 967 O O . CYS A 1 130 ? -29.036 7.888 8.332 1.00 90.75 130 CYS A O 1
ATOM 969 N N . ALA A 1 131 ? -30.146 6.521 9.738 1.00 89.06 131 ALA A N 1
ATOM 970 C CA . ALA A 1 131 ? -31.414 7.226 9.637 1.00 89.06 131 ALA A CA 1
ATOM 971 C C . ALA A 1 131 ? -31.339 8.569 10.384 1.00 89.06 131 ALA A C 1
ATOM 973 O O . ALA A 1 131 ? -31.344 8.618 11.614 1.00 89.06 131 ALA A O 1
ATOM 974 N N . GLY A 1 132 ? -31.305 9.668 9.629 1.00 91.38 132 GLY A N 1
ATOM 975 C CA . GLY A 1 132 ? -31.131 11.010 10.183 1.00 91.38 132 GLY A CA 1
ATOM 976 C C . GLY A 1 132 ? -29.678 11.289 10.572 1.00 91.38 132 GLY A C 1
ATOM 977 O O . GLY A 1 132 ? -28.751 10.875 9.877 1.00 91.38 132 GLY A O 1
ATOM 978 N N . ASN A 1 133 ? -29.486 12.034 11.662 1.00 95.56 133 ASN A N 1
ATOM 979 C CA . ASN A 1 133 ? -28.155 12.313 12.190 1.00 95.56 133 ASN A CA 1
ATOM 980 C C . ASN A 1 133 ? -27.668 11.141 13.050 1.00 95.56 133 ASN A C 1
ATOM 982 O O . ASN A 1 133 ? -28.366 10.721 13.976 1.00 95.56 133 ASN A O 1
ATOM 986 N N . LEU A 1 134 ? -26.441 10.690 12.797 1.00 96.31 134 LEU A N 1
ATOM 987 C CA . LEU A 1 134 ? -25.709 9.781 13.663 1.00 96.31 134 LEU A CA 1
ATOM 988 C C . LEU A 1 134 ? -25.508 10.423 15.035 1.00 96.31 134 LEU A C 1
ATOM 990 O O . LEU A 1 134 ? -25.001 11.543 15.152 1.00 96.31 134 LEU A O 1
ATOM 994 N N . LYS A 1 135 ? -25.901 9.681 16.072 1.00 95.56 135 LYS A N 1
ATOM 995 C CA . LYS A 1 135 ? -25.744 10.065 17.474 1.00 95.56 135 LYS A CA 1
ATOM 996 C C . LYS A 1 135 ? -24.846 9.071 18.191 1.00 95.56 135 LYS A C 1
ATOM 998 O O . LYS A 1 135 ? -25.115 7.873 18.183 1.00 95.56 135 LYS A O 1
ATOM 1003 N N . LEU A 1 136 ? -23.817 9.573 18.860 1.00 94.25 136 LEU A N 1
ATOM 1004 C CA . LEU A 1 136 ? -22.869 8.767 19.621 1.00 94.25 136 LEU A CA 1
ATOM 1005 C C . LEU A 1 136 ? -23.291 8.723 21.095 1.00 94.25 136 LEU A C 1
ATOM 1007 O O . LEU A 1 136 ? -22.850 9.524 21.912 1.00 94.25 136 LEU A O 1
ATOM 1011 N N . THR A 1 137 ? -24.178 7.791 21.447 1.00 87.25 137 THR A N 1
ATOM 1012 C CA . THR A 1 137 ? -24.655 7.603 22.831 1.00 87.25 137 THR A CA 1
ATOM 1013 C C . THR A 1 137 ? -23.808 6.583 23.613 1.00 87.25 137 THR A C 1
ATOM 1015 O O . THR A 1 137 ? -23.059 5.794 23.032 1.00 87.25 137 THR A O 1
ATOM 1018 N N . GLY A 1 138 ? -23.916 6.560 24.947 1.00 86.81 138 GLY A N 1
ATOM 1019 C CA . GLY A 1 138 ? -23.188 5.622 25.821 1.00 86.81 138 GLY A CA 1
ATOM 1020 C C . GLY A 1 138 ? -21.856 6.192 26.322 1.00 86.81 138 GLY A C 1
ATOM 1021 O O . GLY A 1 138 ? -21.838 7.325 26.786 1.00 86.81 138 GLY A O 1
ATOM 1022 N N . SER A 1 139 ? -20.756 5.422 26.232 1.00 82.94 139 SER A N 1
ATOM 1023 C CA . SER A 1 139 ? -19.390 5.904 26.554 1.00 82.94 139 SER A CA 1
ATOM 1024 C C . SER A 1 139 ? -19.128 7.310 26.002 1.00 82.94 139 SER A C 1
ATOM 1026 O O . SER A 1 139 ? -19.417 7.571 24.834 1.00 82.94 139 SER A O 1
ATOM 1028 N N . THR A 1 140 ? -18.566 8.183 26.829 1.00 89.19 140 THR A N 1
ATOM 1029 C CA . THR A 1 140 ? -18.202 9.560 26.473 1.00 89.19 140 THR A CA 1
ATOM 1030 C C . THR A 1 140 ? -16.766 9.678 25.973 1.00 89.19 140 THR A C 1
ATOM 1032 O O . THR A 1 140 ? -16.327 10.783 25.680 1.00 89.19 140 THR A O 1
ATOM 1035 N N . VAL A 1 141 ? -16.030 8.568 25.895 1.00 91.56 141 VAL A N 1
ATOM 1036 C CA . VAL A 1 141 ? -14.636 8.522 25.442 1.00 91.56 141 VAL A CA 1
ATOM 1037 C C . VAL A 1 141 ? -14.525 7.613 24.222 1.00 91.56 141 VAL A C 1
ATOM 1039 O O . VAL A 1 141 ? -15.193 6.575 24.152 1.00 91.56 141 VAL A O 1
ATOM 1042 N N . CYS A 1 142 ? -13.689 8.015 23.269 1.00 93.12 142 CYS A N 1
ATOM 1043 C CA . CYS A 1 142 ? -13.358 7.255 22.072 1.00 93.12 142 CYS A CA 1
ATOM 1044 C C . CYS A 1 142 ? -11.840 7.079 21.943 1.00 93.12 142 CYS A C 1
ATOM 1046 O O . CYS A 1 142 ? -11.097 8.029 22.166 1.00 93.12 142 CYS A O 1
ATOM 1048 N N . GLY A 1 143 ? -11.391 5.887 21.550 1.00 87.69 143 GLY A N 1
ATOM 1049 C CA . GLY A 1 143 ? -9.979 5.590 21.305 1.00 87.69 143 GLY A CA 1
ATOM 1050 C C . GLY A 1 143 ? -9.247 4.940 22.475 1.00 87.69 143 GLY A C 1
ATOM 1051 O O . GLY A 1 143 ? -9.787 4.785 23.570 1.00 87.69 143 GLY A O 1
ATOM 1052 N N . TYR A 1 144 ? -8.005 4.549 22.201 1.00 78.12 144 TYR A N 1
ATOM 1053 C CA . TYR A 1 144 ? -7.077 3.922 23.144 1.00 78.12 144 TYR A CA 1
ATOM 1054 C C . TYR A 1 144 ? -5.964 4.915 23.523 1.00 78.12 144 TYR A C 1
ATOM 1056 O O . TYR A 1 144 ? -5.887 6.006 22.958 1.00 78.12 144 TYR A O 1
ATOM 1064 N N . ASN A 1 145 ? -5.103 4.558 24.482 1.00 75.00 145 ASN A N 1
ATOM 1065 C CA . ASN A 1 145 ? -3.927 5.353 24.871 1.00 75.00 145 ASN A CA 1
ATOM 1066 C C . ASN A 1 145 ? -4.254 6.824 25.198 1.00 75.00 145 ASN A C 1
ATOM 1068 O O . ASN A 1 145 ? -3.681 7.754 24.627 1.00 75.00 145 ASN A O 1
ATOM 1072 N N . GLY A 1 146 ? -5.199 7.021 26.120 1.00 80.69 146 GLY A N 1
ATOM 1073 C CA . GLY A 1 146 ? -5.684 8.335 26.537 1.00 80.69 146 GLY A CA 1
ATOM 1074 C C . GLY A 1 146 ? -6.940 8.825 25.826 1.00 80.69 146 GLY A C 1
ATOM 1075 O O . GLY A 1 146 ? -7.635 9.675 26.376 1.00 80.69 146 GLY A O 1
ATOM 1076 N N . GLY A 1 147 ? -7.255 8.276 24.644 1.00 88.44 147 GLY A N 1
ATOM 1077 C CA . GLY A 1 147 ? -8.490 8.548 23.904 1.00 88.44 147 GLY A CA 1
ATOM 1078 C C . GLY A 1 147 ? -8.794 10.037 23.697 1.00 88.44 147 GLY A C 1
ATOM 1079 O O . GLY A 1 147 ? -7.919 10.898 23.813 1.00 88.44 147 GLY A O 1
ATOM 1080 N N . ILE A 1 148 ? -10.048 10.336 23.369 1.00 92.44 148 ILE A N 1
ATOM 1081 C CA . ILE A 1 148 ? -10.624 11.683 23.298 1.00 92.44 148 ILE A CA 1
ATOM 1082 C C . ILE A 1 148 ? -11.992 11.695 23.972 1.00 92.44 148 ILE A C 1
ATOM 1084 O O . ILE A 1 148 ? -12.692 10.678 23.992 1.00 92.44 148 ILE A O 1
ATOM 1088 N N . THR A 1 149 ? -12.402 12.852 24.492 1.00 93.31 149 THR A N 1
ATOM 1089 C CA . THR A 1 149 ? -13.783 13.043 24.953 1.00 93.31 149 THR A CA 1
ATOM 1090 C C . THR A 1 149 ? -14.675 13.319 23.748 1.00 93.31 149 THR A C 1
ATOM 1092 O O . THR A 1 149 ? -14.376 14.180 22.934 1.00 93.31 149 THR A O 1
ATOM 1095 N N . ILE A 1 150 ? -15.777 12.588 23.604 1.00 94.38 150 ILE A N 1
ATOM 1096 C CA . ILE A 1 150 ? -16.713 12.783 22.495 1.00 94.38 150 ILE A CA 1
ATOM 1097 C C . ILE A 1 150 ? -17.439 14.126 22.701 1.00 94.38 150 ILE A C 1
ATOM 1099 O O . ILE A 1 150 ? -18.117 14.283 23.726 1.00 94.38 150 ILE A O 1
ATOM 1103 N N . PRO A 1 151 ? -17.348 15.088 21.760 1.00 92.81 151 PRO A N 1
ATOM 1104 C CA . PRO A 1 151 ? -18.007 16.379 21.916 1.00 92.81 151 PRO A CA 1
ATOM 1105 C C . PRO A 1 151 ? -19.534 16.229 22.062 1.00 92.81 151 PRO A C 1
ATOM 1107 O O . PRO A 1 151 ? -2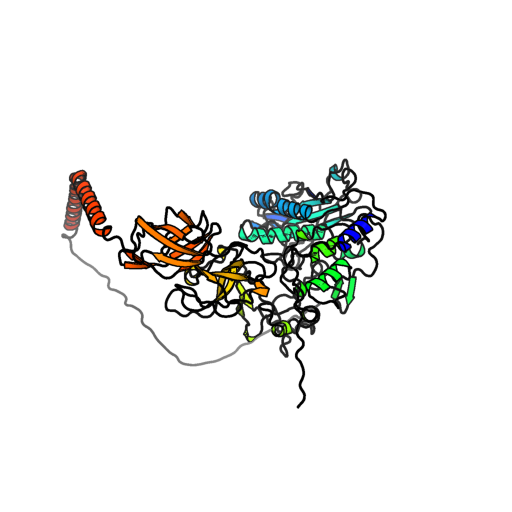0.143 15.435 21.338 1.00 92.81 151 PRO A O 1
ATOM 1110 N N . PRO A 1 152 ? -20.201 17.010 22.939 1.00 92.00 152 PRO A N 1
ATOM 1111 C CA . PRO A 1 152 ? -21.640 16.866 23.194 1.00 92.00 152 PRO A CA 1
ATOM 1112 C C . PRO A 1 152 ? -22.539 17.000 21.954 1.00 92.00 152 PRO A C 1
ATOM 1114 O O . PRO A 1 152 ? -23.631 16.428 21.922 1.00 92.00 152 PRO A O 1
ATOM 1117 N N . SER A 1 153 ? -22.075 17.713 20.921 1.00 93.00 153 SER A N 1
ATOM 1118 C CA . SER A 1 153 ? -22.752 17.854 19.624 1.00 93.00 153 SER A CA 1
ATOM 1119 C C . SER A 1 153 ? -23.009 16.510 18.934 1.00 93.00 153 SER A C 1
ATOM 1121 O O . SER A 1 153 ? -24.029 16.363 18.257 1.00 93.00 153 SER A O 1
ATOM 1123 N N . TYR A 1 154 ? -22.145 15.512 19.151 1.00 95.25 154 TYR A N 1
ATOM 1124 C CA . TYR A 1 154 ? -22.312 14.157 18.626 1.00 95.25 154 TYR A CA 1
ATOM 1125 C C . TYR A 1 154 ? -23.364 13.347 19.381 1.00 95.25 154 TYR A C 1
ATOM 1127 O O . TYR A 1 154 ? -23.918 12.407 18.821 1.00 95.25 154 TYR A O 1
ATOM 1135 N N . THR A 1 155 ? -23.694 13.712 20.620 1.00 91.88 155 THR A N 1
ATOM 1136 C CA . THR A 1 155 ? -24.785 13.083 21.378 1.00 91.88 155 THR A CA 1
ATOM 1137 C C . THR A 1 155 ? -26.131 13.699 20.998 1.00 91.88 155 THR A C 1
ATOM 1139 O O . THR A 1 155 ? -27.121 12.990 20.803 1.00 91.88 155 THR A O 1
ATOM 1142 N N . SER A 1 156 ? -26.180 15.030 20.881 1.00 91.38 156 SER A N 1
ATOM 1143 C CA . SER A 1 156 ? -27.368 15.770 20.456 1.00 91.38 156 SER A CA 1
ATOM 1144 C C . SER A 1 156 ? -26.979 17.132 19.856 1.00 91.38 156 SER A C 1
ATOM 1146 O O . SER A 1 156 ? -26.298 17.902 20.531 1.00 91.38 156 SER A O 1
ATOM 1148 N N . PRO A 1 157 ? -27.436 17.481 18.636 1.00 93.44 157 PRO A N 1
ATOM 1149 C CA . PRO A 1 157 ? -28.398 16.752 17.802 1.00 93.44 157 PRO A CA 1
ATOM 1150 C C . PRO A 1 157 ? -27.810 15.556 17.028 1.00 93.44 157 PRO A C 1
ATOM 1152 O O . PRO A 1 157 ? -28.578 14.838 16.387 1.00 93.44 157 PRO A O 1
ATOM 1155 N N . GLY A 1 158 ? -26.497 15.316 17.094 1.00 95.12 158 GLY A N 1
ATOM 1156 C CA . GLY A 1 158 ? -25.786 14.375 16.224 1.00 95.12 158 GLY A CA 1
ATOM 1157 C C . GLY A 1 158 ? -25.365 15.016 14.898 1.00 95.12 158 GLY A C 1
ATOM 1158 O O . GLY A 1 158 ? -25.681 16.180 14.637 1.00 95.12 158 GLY A O 1
ATOM 1159 N N . VAL A 1 159 ? -24.704 14.245 14.031 1.00 96.44 159 VAL A N 1
ATOM 1160 C CA . VAL A 1 159 ? -24.154 14.714 12.741 1.00 96.44 159 VAL A CA 1
ATOM 1161 C C . VAL A 1 159 ? -24.672 13.903 11.544 1.00 96.44 159 VAL A C 1
ATOM 1163 O O . VAL A 1 159 ? -24.959 12.719 11.701 1.00 96.44 159 VAL A O 1
ATOM 1166 N N . PRO A 1 160 ? -24.796 14.484 10.337 1.00 95.81 160 PRO A N 1
ATOM 1167 C CA . PRO A 1 160 ? -25.235 13.759 9.141 1.00 95.81 160 PRO A CA 1
ATOM 1168 C C . PRO A 1 160 ? -24.106 12.877 8.573 1.00 95.81 160 PRO A C 1
ATOM 1170 O O . PRO A 1 160 ? -23.519 13.190 7.541 1.00 95.81 160 PRO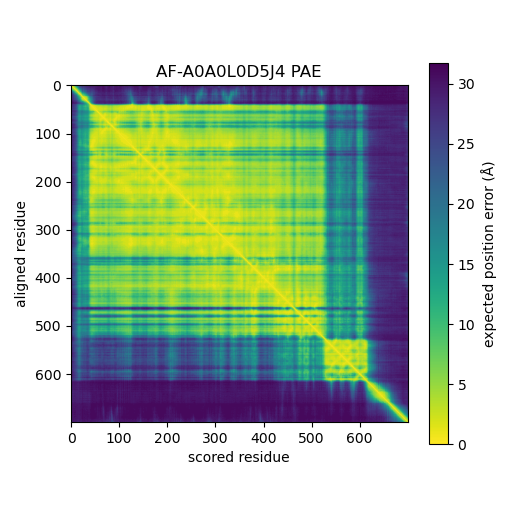 A O 1
ATOM 1173 N N . ALA A 1 161 ? -23.798 11.782 9.261 1.00 97.25 161 ALA A N 1
ATOM 1174 C CA . ALA A 1 161 ? -22.715 10.859 8.935 1.00 97.25 161 ALA A CA 1
ATOM 1175 C C . ALA A 1 161 ? -23.158 9.401 9.105 1.00 97.25 161 ALA A C 1
ATOM 1177 O O . ALA A 1 161 ? -24.196 9.128 9.706 1.00 97.25 161 ALA A O 1
ATOM 1178 N N . ASP A 1 162 ? -22.341 8.478 8.610 1.00 97.81 162 ASP A N 1
ATOM 1179 C CA . ASP A 1 162 ? -22.433 7.043 8.895 1.00 97.81 162 ASP A CA 1
ATOM 1180 C C . ASP A 1 162 ? -21.314 6.593 9.838 1.00 97.81 162 ASP A C 1
ATOM 1182 O O . ASP A 1 162 ? -21.507 5.665 10.619 1.00 97.81 162 ASP A O 1
ATOM 1186 N N . MET A 1 163 ? -20.183 7.306 9.830 1.00 97.69 163 MET A N 1
ATOM 1187 C CA . MET A 1 163 ? -19.097 7.114 10.782 1.00 97.69 163 MET A CA 1
ATOM 1188 C C . MET A 1 163 ? -18.354 8.425 11.066 1.00 97.69 163 MET A C 1
ATOM 1190 O O . MET A 1 163 ? -18.169 9.260 10.178 1.00 97.69 163 MET A O 1
ATOM 1194 N N . VAL A 1 164 ? -17.912 8.596 12.314 1.00 97.94 164 VAL A N 1
ATOM 1195 C CA . VAL A 1 164 ? -17.083 9.728 12.760 1.00 97.94 164 VAL A CA 1
ATOM 1196 C C . VAL A 1 164 ? -15.692 9.237 13.144 1.00 97.94 164 VAL A C 1
ATOM 1198 O O . VAL A 1 164 ? -15.549 8.337 13.967 1.00 97.94 164 VAL A O 1
ATOM 1201 N N . LEU A 1 165 ? -14.661 9.858 12.591 1.00 97.75 165 LEU A N 1
ATOM 1202 C CA . LEU A 1 165 ? -13.271 9.641 12.966 1.00 97.75 165 LEU A CA 1
ATOM 1203 C C . LEU A 1 165 ? -12.750 10.873 13.684 1.00 97.75 165 LEU A C 1
ATOM 1205 O O . LEU A 1 165 ? -12.630 11.937 13.083 1.00 97.75 165 LEU A O 1
ATOM 1209 N N . PHE A 1 166 ? -12.426 10.720 14.961 1.00 97.19 166 PHE A N 1
ATOM 1210 C CA . PHE A 1 166 ? -11.744 11.757 15.722 1.00 97.19 166 PHE A CA 1
ATOM 1211 C C . PHE A 1 166 ? -10.252 11.692 15.420 1.00 97.19 166 PHE A C 1
ATOM 1213 O O . PHE A 1 166 ? -9.632 10.649 15.624 1.00 97.19 166 PHE A O 1
ATOM 1220 N N . VAL A 1 167 ? -9.691 12.788 14.921 1.00 96.75 167 VAL A N 1
ATOM 1221 C CA . VAL A 1 167 ? -8.308 12.866 14.449 1.00 96.75 167 VAL A CA 1
ATOM 1222 C C . VAL A 1 167 ? -7.455 13.625 15.459 1.00 96.75 167 VAL A C 1
ATOM 1224 O O . VAL A 1 167 ? -7.766 14.760 15.824 1.00 96.75 167 VAL A O 1
ATOM 1227 N N . THR A 1 168 ? -6.344 13.021 15.878 1.00 96.00 168 THR A N 1
ATOM 1228 C CA . THR A 1 168 ? -5.321 13.659 16.720 1.00 96.00 168 THR A CA 1
ATOM 1229 C C . THR A 1 168 ? -3.950 13.651 16.043 1.00 96.00 168 THR A C 1
ATOM 1231 O O . THR A 1 168 ? -3.704 12.896 15.100 1.00 96.00 168 THR A O 1
ATOM 1234 N N . ALA A 1 169 ? -3.050 14.507 16.531 1.00 95.06 169 ALA A N 1
ATOM 1235 C CA . ALA A 1 169 ? -1.668 14.607 16.065 1.00 95.06 169 ALA A CA 1
ATOM 1236 C C . ALA A 1 169 ? -0.690 14.535 17.247 1.00 95.06 169 ALA A C 1
ATOM 1238 O O . ALA A 1 169 ? -0.002 15.500 17.574 1.00 95.06 169 ALA A O 1
ATOM 1239 N N . ARG A 1 170 ? -0.679 13.388 17.927 1.00 94.44 170 ARG A N 1
ATOM 1240 C CA . ARG A 1 170 ? 0.152 13.107 19.105 1.00 94.44 170 ARG A CA 1
ATOM 1241 C C . ARG A 1 170 ? 1.396 12.328 18.678 1.00 94.44 170 ARG A C 1
ATOM 1243 O O . ARG A 1 170 ? 1.253 11.439 17.834 1.00 94.44 170 ARG A O 1
ATOM 1250 N N . PRO A 1 171 ? 2.582 12.606 19.242 1.00 94.12 171 PRO A N 1
ATOM 1251 C CA . PRO A 1 171 ? 3.811 11.900 18.892 1.00 94.12 171 PRO A CA 1
ATOM 1252 C C . PRO A 1 171 ? 3.673 10.390 19.093 1.00 94.12 171 PRO A C 1
ATOM 1254 O O . PRO A 1 171 ? 2.997 9.920 20.011 1.00 94.12 171 PRO A O 1
ATOM 1257 N N . THR A 1 172 ? 4.318 9.630 18.215 1.00 92.81 172 THR A N 1
ATOM 1258 C CA . THR A 1 172 ? 4.342 8.165 18.252 1.00 92.81 172 THR A CA 1
ATOM 1259 C C . THR A 1 172 ? 5.749 7.663 18.557 1.00 92.81 172 THR A C 1
ATOM 1261 O O . THR A 1 172 ? 6.742 8.329 18.263 1.00 92.81 172 THR A O 1
ATOM 1264 N N . LEU A 1 173 ? 5.848 6.476 19.158 1.00 90.31 173 LEU A N 1
ATOM 1265 C CA . LEU A 1 173 ? 7.124 5.864 19.529 1.00 90.31 173 LEU A CA 1
ATOM 1266 C C . LEU A 1 173 ? 7.516 4.747 18.553 1.00 90.31 173 LEU A C 1
ATOM 1268 O O . LEU A 1 173 ? 6.666 4.114 17.923 1.00 90.31 173 LEU A O 1
ATOM 1272 N N . GLY A 1 174 ? 8.822 4.499 18.438 1.00 87.56 174 GLY A N 1
ATOM 1273 C CA . GLY A 1 174 ? 9.371 3.458 17.571 1.00 87.56 174 GLY A CA 1
ATOM 1274 C C . GLY A 1 174 ? 9.033 3.678 16.093 1.00 87.56 174 GLY A C 1
ATOM 1275 O O . GLY A 1 174 ? 9.253 4.762 15.544 1.00 87.56 174 GLY A O 1
ATOM 1276 N N . ASN A 1 175 ? 8.504 2.634 15.453 1.00 86.50 175 ASN A N 1
ATOM 1277 C CA . ASN A 1 175 ? 8.185 2.612 14.021 1.00 86.50 175 ASN A CA 1
ATOM 1278 C C . ASN A 1 175 ? 6.711 2.915 13.706 1.00 86.50 175 ASN A C 1
ATOM 1280 O O . ASN A 1 175 ? 6.327 2.901 12.541 1.00 86.50 175 ASN A O 1
ATOM 1284 N N . VAL A 1 176 ? 5.887 3.206 14.717 1.00 89.00 176 VAL A N 1
ATOM 1285 C CA . VAL A 1 176 ? 4.462 3.502 14.523 1.00 89.00 176 VAL A CA 1
ATOM 1286 C C . VAL A 1 176 ? 4.320 4.866 13.850 1.00 89.00 176 VAL A C 1
ATOM 1288 O O . VAL A 1 176 ? 4.698 5.880 14.431 1.00 89.00 176 VAL A O 1
ATOM 1291 N N . ILE A 1 177 ? 3.790 4.906 12.627 1.00 92.31 177 ILE A N 1
ATOM 1292 C CA . ILE A 1 177 ? 3.545 6.155 11.879 1.00 92.31 177 ILE A CA 1
ATOM 1293 C C . ILE A 1 177 ? 2.221 6.781 12.318 1.00 92.31 177 ILE A C 1
ATOM 1295 O O . ILE A 1 177 ? 2.139 7.970 12.636 1.00 92.31 177 ILE A O 1
ATOM 1299 N N . ALA A 1 178 ? 1.190 5.948 12.355 1.00 94.50 178 ALA A N 1
ATOM 1300 C CA . ALA A 1 178 ? -0.157 6.294 12.745 1.00 94.50 178 ALA A CA 1
ATOM 1301 C C . ALA A 1 178 ? -0.789 5.089 13.454 1.00 94.50 178 ALA A C 1
ATOM 1303 O O . ALA A 1 178 ? -0.195 4.015 13.509 1.00 94.50 178 ALA A O 1
ATOM 1304 N N . TYR A 1 179 ? -1.946 5.301 14.068 1.00 93.94 179 TYR A N 1
ATOM 1305 C CA . TYR A 1 179 ? -2.798 4.222 14.556 1.00 93.94 179 TYR A CA 1
ATOM 1306 C C . TYR A 1 179 ? -4.255 4.660 14.478 1.00 93.94 179 TYR A C 1
ATOM 1308 O O . TYR A 1 179 ? -4.558 5.846 14.661 1.00 93.94 179 TYR A O 1
ATOM 1316 N N . ALA A 1 180 ? -5.173 3.720 14.296 1.00 95.31 180 ALA A N 1
ATOM 1317 C CA . ALA A 1 180 ? -6.586 3.963 14.520 1.00 95.31 180 ALA A CA 1
ATOM 1318 C C . ALA A 1 180 ? -7.356 2.715 14.944 1.00 95.31 180 ALA A C 1
ATOM 1320 O O . ALA A 1 180 ? -6.924 1.579 14.787 1.00 95.31 180 ALA A O 1
ATOM 1321 N N . GLY A 1 181 ? -8.545 2.943 15.491 1.00 94.12 181 GLY A N 1
ATOM 1322 C CA . GLY A 1 181 ? -9.445 1.862 15.854 1.00 94.12 181 GLY A CA 1
ATOM 1323 C C . GLY A 1 181 ? -10.856 2.345 16.139 1.00 94.12 181 GLY A C 1
ATOM 1324 O O . GLY A 1 181 ? -11.094 3.502 16.500 1.00 94.12 181 GLY A O 1
ATOM 1325 N N . SER A 1 182 ? -11.813 1.434 15.986 1.00 94.62 182 SER A N 1
ATOM 1326 C CA . SER A 1 182 ? -13.217 1.681 16.310 1.00 94.62 182 SER A CA 1
ATOM 1327 C C . SER A 1 182 ? -13.423 1.783 17.823 1.00 94.62 182 SER A C 1
ATOM 1329 O O . SER A 1 182 ? -12.896 0.961 18.575 1.00 94.62 182 SER A O 1
ATOM 1331 N N . CYS A 1 183 ? -14.276 2.700 18.262 1.00 93.31 183 CYS A N 1
ATOM 1332 C CA . CYS A 1 183 ? -14.653 2.877 19.665 1.00 93.31 183 CYS A CA 1
ATOM 1333 C C . CYS A 1 183 ? -16.170 2.784 19.907 1.00 93.31 183 CYS A C 1
ATOM 1335 O O . CYS A 1 183 ? -16.605 2.648 21.052 1.00 93.31 183 CYS A O 1
ATOM 1337 N N . LYS A 1 184 ? -16.987 2.877 18.848 1.00 94.06 184 LYS A N 1
ATOM 1338 C CA . LYS A 1 184 ? -18.451 2.778 18.903 1.00 94.06 184 LYS A CA 1
ATOM 1339 C C . LYS A 1 184 ? -18.976 1.940 17.759 1.00 94.06 184 LYS A C 1
ATOM 1341 O O . LYS A 1 184 ? -18.465 2.037 16.647 1.00 94.06 184 LYS A O 1
ATOM 1346 N N . GLU A 1 185 ? -20.050 1.221 18.036 1.00 93.75 185 GLU A N 1
ATOM 1347 C CA . GLU A 1 185 ? -20.790 0.424 17.066 1.00 93.75 185 GLU A CA 1
ATOM 1348 C C . GLU A 1 185 ? -22.276 0.782 17.114 1.00 93.75 185 GLU A C 1
ATOM 1350 O O . GLU A 1 185 ? -22.772 1.263 18.140 1.00 93.75 185 GLU A O 1
ATOM 1355 N N . ASP A 1 186 ? -22.977 0.558 16.006 1.00 92.81 186 ASP A N 1
ATOM 1356 C CA . ASP A 1 186 ? -24.434 0.631 15.953 1.00 92.81 186 ASP A CA 1
ATOM 1357 C C . ASP A 1 186 ? -25.103 -0.682 16.407 1.00 92.81 186 ASP A C 1
ATOM 1359 O O . ASP A 1 186 ? -24.456 -1.645 16.822 1.00 92.81 186 ASP A O 1
ATOM 1363 N N . GLN A 1 187 ? -26.435 -0.730 16.347 1.00 91.12 187 GLN A N 1
ATOM 1364 C CA . GLN A 1 187 ? -27.229 -1.899 16.736 1.00 91.12 187 GLN A CA 1
ATOM 1365 C C . GLN A 1 187 ? -26.982 -3.150 15.874 1.00 91.12 187 GLN A C 1
ATOM 1367 O O . GLN A 1 187 ? -27.410 -4.241 16.251 1.00 91.12 187 GLN A O 1
ATOM 1372 N N . PHE A 1 188 ? -26.315 -3.002 14.728 1.00 91.75 188 PHE A N 1
ATOM 1373 C CA . PHE A 1 188 ? -25.920 -4.094 13.843 1.00 91.75 188 PHE A CA 1
ATOM 1374 C C . PHE A 1 188 ? -24.442 -4.468 14.034 1.00 91.75 188 PHE A C 1
ATOM 1376 O O . PHE A 1 188 ? -23.919 -5.314 13.314 1.00 91.75 188 PHE A O 1
ATOM 1383 N N . GLY A 1 189 ? -23.764 -3.883 15.026 1.00 92.50 189 GLY A N 1
ATOM 1384 C CA . GLY A 1 189 ? -22.351 -4.127 15.305 1.00 92.50 189 GLY A CA 1
ATOM 1385 C C . GLY A 1 189 ? -21.399 -3.416 14.345 1.00 92.50 189 GLY A C 1
ATOM 1386 O O . GLY A 1 189 ? -20.193 -3.598 14.473 1.00 92.50 189 GLY A O 1
ATOM 1387 N N . ARG A 1 190 ? -21.900 -2.598 13.407 1.00 95.44 190 ARG A N 1
ATOM 1388 C CA . ARG A 1 190 ? -21.041 -1.848 12.485 1.00 95.44 190 ARG A CA 1
ATOM 1389 C C . ARG A 1 190 ? -20.340 -0.718 13.236 1.00 95.44 190 ARG A C 1
ATOM 1391 O O . ARG A 1 190 ? -21.027 0.040 13.927 1.00 95.44 190 ARG A O 1
ATOM 1398 N N . PRO A 1 191 ? -19.021 -0.527 13.067 1.00 96.50 191 PRO A N 1
ATOM 1399 C CA . PRO A 1 191 ? -18.321 0.641 13.586 1.00 96.50 191 PRO A CA 1
ATOM 1400 C C . PRO A 1 191 ? -18.917 1.968 13.090 1.00 96.50 191 PRO A C 1
ATOM 1402 O O . PRO A 1 191 ? -19.073 2.185 11.893 1.00 96.50 191 PRO A O 1
ATOM 1405 N N . VAL A 1 192 ? -19.234 2.874 14.018 1.00 96.62 192 VAL A N 1
ATOM 1406 C CA . VAL A 1 192 ? -19.785 4.217 13.723 1.00 96.62 192 VAL A CA 1
ATOM 1407 C C . VAL A 1 192 ? -18.971 5.355 14.329 1.00 96.62 192 VAL A C 1
ATOM 1409 O O . VAL A 1 192 ? -19.198 6.525 14.019 1.00 96.62 192 VAL A O 1
ATOM 1412 N N . ALA A 1 193 ? -18.001 5.046 15.188 1.00 97.19 193 ALA A N 1
ATOM 1413 C CA . ALA A 1 193 ? -16.973 6.008 15.544 1.00 97.19 193 ALA A CA 1
ATOM 1414 C C . ALA A 1 193 ? -15.629 5.330 15.775 1.00 97.19 193 ALA A C 1
ATOM 1416 O O . ALA A 1 193 ? -15.573 4.205 16.280 1.00 97.19 193 ALA A O 1
ATOM 1417 N N . GLY A 1 194 ? -14.559 6.047 15.457 1.00 96.44 194 GLY A N 1
ATOM 1418 C CA . GLY A 1 194 ? -13.189 5.643 15.726 1.00 96.44 194 GLY A CA 1
ATOM 1419 C C . GLY A 1 194 ? -12.314 6.829 16.107 1.00 96.44 194 GLY A C 1
ATOM 1420 O O . GLY A 1 194 ? -12.677 7.988 15.906 1.00 96.44 194 GLY A O 1
ATOM 1421 N N . HIS A 1 195 ? -11.158 6.522 16.677 1.00 96.25 195 HIS A N 1
ATOM 1422 C CA . HIS A 1 195 ? -10.098 7.487 16.952 1.00 96.25 195 HIS A CA 1
ATOM 1423 C C . HIS A 1 195 ? -8.906 7.119 16.086 1.00 96.25 195 HIS A C 1
ATOM 1425 O O . HIS A 1 195 ? -8.562 5.941 15.998 1.00 96.25 195 HIS A O 1
ATOM 1431 N N . MET A 1 196 ? -8.315 8.120 15.447 1.00 95.94 196 MET A N 1
ATOM 1432 C CA . MET A 1 196 ? -7.100 7.981 14.665 1.00 95.94 196 MET A CA 1
ATOM 1433 C C . MET A 1 196 ? -6.071 9.026 15.077 1.00 95.94 196 MET A C 1
ATOM 1435 O O . MET A 1 196 ? -6.415 10.161 15.414 1.00 95.94 196 MET A O 1
ATOM 1439 N N . ASN A 1 197 ? -4.802 8.655 15.003 1.00 96.06 197 ASN A N 1
ATOM 1440 C CA . ASN A 1 197 ? -3.692 9.520 15.349 1.00 96.06 197 ASN A CA 1
ATOM 1441 C C . ASN A 1 197 ? -2.569 9.403 14.324 1.00 96.06 197 ASN A C 1
ATOM 1443 O O . ASN A 1 197 ? -2.152 8.294 14.012 1.00 96.06 197 ASN A O 1
ATOM 1447 N N . PHE A 1 198 ? -2.025 10.537 13.889 1.00 96.00 198 PHE A N 1
ATOM 1448 C CA . PHE A 1 198 ? -0.775 10.596 13.127 1.00 96.00 198 PHE A CA 1
ATOM 1449 C C . PHE A 1 198 ? 0.333 11.191 13.993 1.00 96.00 198 PHE A C 1
ATOM 1451 O O . PHE A 1 198 ? 0.162 12.280 14.538 1.00 96.00 198 PHE A O 1
ATOM 1458 N N . GLY A 1 199 ? 1.469 10.501 14.105 1.00 95.69 199 GLY A N 1
ATOM 1459 C CA . GLY A 1 199 ? 2.634 11.012 14.825 1.00 95.69 199 GLY A CA 1
ATOM 1460 C C . GLY A 1 199 ? 3.274 12.180 14.084 1.00 95.69 199 GLY A C 1
ATOM 1461 O O . GLY A 1 199 ? 3.786 11.957 12.987 1.00 95.69 199 GLY A O 1
ATOM 1462 N N . PRO A 1 200 ? 3.325 13.414 14.631 1.00 96.19 200 PRO A N 1
ATOM 1463 C CA . PRO A 1 200 ? 3.972 14.526 13.935 1.00 96.19 200 PRO A CA 1
ATOM 1464 C C . PRO A 1 200 ? 5.449 14.263 13.612 1.00 96.19 200 PRO A C 1
ATOM 1466 O O . PRO A 1 200 ? 5.941 14.773 12.610 1.00 96.19 200 PRO A O 1
ATOM 1469 N N . ASN A 1 201 ? 6.136 13.437 14.407 1.00 95.56 201 ASN A N 1
ATOM 1470 C CA . ASN A 1 201 ? 7.507 12.965 14.177 1.00 95.56 201 ASN A CA 1
ATOM 1471 C C . ASN A 1 201 ? 7.652 11.972 13.012 1.00 95.56 201 ASN A C 1
ATOM 1473 O O . ASN A 1 201 ? 8.766 11.592 12.668 1.00 95.56 201 ASN A O 1
ATOM 1477 N N . LYS A 1 202 ? 6.545 11.536 12.407 1.00 95.75 202 LYS A N 1
ATOM 1478 C CA . LYS A 1 202 ? 6.515 10.597 11.276 1.00 95.75 202 LYS A CA 1
ATOM 1479 C C . LYS A 1 202 ? 5.857 11.184 10.028 1.00 95.75 202 LYS A C 1
ATOM 1481 O O . LYS A 1 202 ? 5.815 10.517 8.999 1.00 95.75 202 LYS A O 1
ATOM 1486 N N . VAL A 1 203 ? 5.351 12.417 10.113 1.00 96.25 203 VAL A N 1
ATOM 1487 C CA . VAL A 1 203 ? 4.798 13.136 8.962 1.00 96.25 203 VAL A CA 1
ATOM 1488 C C . VAL A 1 203 ? 5.944 13.680 8.122 1.00 96.25 203 VAL A C 1
ATOM 1490 O O . VAL A 1 203 ? 6.660 14.584 8.559 1.00 96.25 203 VAL A O 1
ATOM 1493 N N . ASP A 1 204 ? 6.068 13.166 6.903 1.00 94.06 204 ASP A N 1
ATOM 1494 C CA . ASP A 1 204 ? 7.039 13.638 5.922 1.00 94.06 204 ASP A CA 1
ATOM 1495 C C . ASP A 1 204 ? 6.343 14.529 4.883 1.00 94.06 204 ASP A C 1
ATOM 1497 O O . ASP A 1 204 ? 5.341 14.158 4.273 1.00 94.06 204 ASP A O 1
ATOM 1501 N N . LEU A 1 205 ? 6.853 15.743 4.688 1.00 95.25 205 LEU A N 1
ATOM 1502 C CA . LEU A 1 205 ? 6.268 16.707 3.755 1.00 95.25 205 LEU A CA 1
ATOM 1503 C C . LEU A 1 205 ? 6.772 16.525 2.316 1.00 95.25 205 LEU A C 1
ATOM 1505 O O . LEU A 1 205 ? 6.280 17.213 1.416 1.00 95.25 205 LEU A O 1
ATOM 1509 N N . ALA A 1 206 ? 7.732 15.627 2.095 1.00 91.38 206 ALA A N 1
ATOM 1510 C CA . ALA A 1 206 ? 8.275 15.317 0.786 1.00 91.38 206 ALA A CA 1
ATOM 1511 C C . ALA A 1 206 ? 7.210 14.681 -0.125 1.00 91.38 206 ALA A C 1
ATOM 1513 O O . ALA A 1 206 ? 6.451 13.793 0.273 1.00 91.38 206 ALA A O 1
ATOM 1514 N N . SER A 1 207 ? 7.147 15.138 -1.377 1.00 86.94 207 SER A N 1
ATOM 1515 C CA . SER A 1 207 ? 6.145 14.695 -2.358 1.00 86.94 207 SER A CA 1
ATOM 1516 C C . SER A 1 207 ? 6.190 13.192 -2.630 1.00 86.94 207 SER A C 1
ATOM 1518 O O . SER A 1 207 ? 5.158 12.550 -2.805 1.00 86.94 207 SER A O 1
ATOM 1520 N N . GLU A 1 208 ? 7.388 12.623 -2.622 1.00 84.50 208 GLU A N 1
ATOM 1521 C CA . GLU A 1 208 ? 7.683 11.210 -2.821 1.00 84.50 208 GLU A CA 1
ATOM 1522 C C . GLU A 1 208 ? 7.106 10.317 -1.715 1.00 84.50 208 GLU A C 1
ATOM 1524 O O . GLU A 1 208 ? 6.777 9.159 -1.977 1.00 84.50 208 GLU A O 1
ATOM 1529 N N . MET A 1 209 ? 6.913 10.860 -0.509 1.00 89.06 209 MET A N 1
ATOM 1530 C CA . MET A 1 209 ? 6.356 10.139 0.638 1.00 89.06 209 MET A CA 1
ATOM 1531 C C . MET A 1 209 ? 4.830 10.211 0.702 1.00 89.06 209 MET A C 1
ATOM 1533 O O . MET A 1 209 ? 4.215 9.535 1.530 1.00 89.06 209 MET A O 1
ATOM 1537 N N . TYR A 1 210 ? 4.194 11.001 -0.170 1.00 90.94 210 TYR A N 1
ATOM 1538 C CA . TYR A 1 210 ? 2.743 11.181 -0.171 1.00 90.94 210 TYR A CA 1
ATOM 1539 C C . TYR A 1 210 ? 1.998 9.864 -0.414 1.00 90.94 210 TYR A C 1
ATOM 1541 O O . TYR A 1 210 ? 1.061 9.553 0.313 1.00 90.94 210 TYR A O 1
ATOM 1549 N N . SER A 1 211 ? 2.430 9.057 -1.393 1.00 89.19 211 SER A N 1
ATOM 1550 C CA . SER A 1 211 ? 1.754 7.790 -1.723 1.00 89.19 211 SER A CA 1
ATOM 1551 C C . SER A 1 211 ? 1.810 6.784 -0.571 1.00 89.19 211 SER A C 1
ATOM 1553 O O . SER A 1 211 ? 0.810 6.126 -0.293 1.00 89.19 211 SER A O 1
ATOM 1555 N N . MET A 1 212 ? 2.957 6.677 0.108 1.00 91.44 212 MET A N 1
ATOM 1556 C CA . MET A 1 212 ? 3.108 5.813 1.281 1.00 91.44 212 MET A CA 1
ATOM 1557 C C . MET A 1 212 ? 2.195 6.294 2.415 1.00 91.44 212 MET A C 1
ATOM 1559 O O . MET A 1 212 ? 1.413 5.511 2.948 1.00 91.44 212 MET A O 1
ATOM 1563 N N . GLN A 1 213 ? 2.254 7.584 2.762 1.00 95.00 213 GLN A N 1
ATOM 1564 C CA . GLN A 1 213 ? 1.447 8.144 3.849 1.00 95.00 213 GLN A CA 1
ATOM 1565 C C . GLN A 1 213 ? -0.055 8.088 3.552 1.00 95.00 213 GLN A C 1
ATOM 1567 O O . GLN A 1 213 ? -0.851 7.927 4.475 1.00 95.00 213 GLN A O 1
ATOM 1572 N N . LEU A 1 214 ? -0.459 8.186 2.280 1.00 95.38 214 LEU A N 1
ATOM 1573 C CA . LEU A 1 214 ? -1.858 8.046 1.881 1.00 95.38 214 LEU A CA 1
ATOM 1574 C C . LEU A 1 214 ? -2.336 6.613 2.120 1.00 95.38 214 LEU A C 1
ATOM 1576 O O . LEU A 1 214 ? -3.411 6.419 2.681 1.00 95.38 214 LEU A O 1
ATOM 1580 N N . GLY A 1 215 ? -1.517 5.621 1.761 1.00 95.19 215 GLY A N 1
ATOM 1581 C CA . GLY A 1 215 ? -1.802 4.226 2.081 1.00 95.19 215 GLY A CA 1
ATOM 1582 C C . GLY A 1 215 ? -1.879 3.971 3.582 1.00 95.19 215 GLY A C 1
ATOM 1583 O O . GLY A 1 215 ? -2.810 3.307 4.018 1.00 95.19 215 GLY A O 1
ATOM 1584 N N . VAL A 1 216 ? -0.989 4.571 4.383 1.00 96.06 216 VAL A N 1
ATOM 1585 C CA . VAL A 1 216 ? -1.072 4.515 5.855 1.00 96.06 216 VAL A CA 1
ATOM 1586 C C . VAL A 1 216 ? -2.376 5.144 6.358 1.00 96.06 216 VAL A C 1
ATOM 1588 O O . VAL A 1 216 ? -3.049 4.574 7.206 1.00 96.06 216 VAL A O 1
ATOM 1591 N N . ALA A 1 217 ? -2.806 6.285 5.817 1.00 97.31 217 ALA A N 1
ATOM 1592 C CA . ALA A 1 217 ? -4.078 6.888 6.218 1.00 97.31 217 ALA A CA 1
ATOM 1593 C C . ALA A 1 217 ? -5.276 5.973 5.929 1.00 97.31 217 ALA A C 1
ATOM 1595 O O . ALA A 1 217 ? -6.150 5.822 6.780 1.00 97.31 217 ALA A O 1
ATOM 1596 N N . ILE A 1 218 ? -5.312 5.345 4.752 1.00 97.62 218 ILE A N 1
ATOM 1597 C CA . ILE A 1 218 ? -6.379 4.404 4.390 1.00 97.62 218 ILE A CA 1
ATOM 1598 C C . ILE A 1 218 ? -6.294 3.133 5.253 1.00 97.62 218 ILE A C 1
ATOM 1600 O O . ILE A 1 218 ? -7.333 2.646 5.698 1.00 97.62 218 ILE A O 1
ATOM 1604 N N . HIS A 1 219 ? -5.085 2.641 5.544 1.00 97.62 219 HIS A N 1
ATOM 1605 C CA . HIS A 1 219 ? -4.816 1.509 6.441 1.00 97.62 219 HIS A CA 1
ATOM 1606 C C . HIS A 1 219 ? -5.444 1.720 7.814 1.00 97.62 219 HIS A C 1
ATOM 1608 O O . HIS A 1 219 ? -6.301 0.950 8.246 1.00 97.62 219 HIS A O 1
ATOM 1614 N N . GLU A 1 220 ? -5.106 2.835 8.459 1.00 97.25 220 GLU A N 1
ATOM 1615 C CA . GLU A 1 220 ? -5.621 3.131 9.789 1.00 97.25 220 GLU A CA 1
ATOM 1616 C C . GLU A 1 220 ? -7.143 3.288 9.783 1.00 97.25 220 GLU A C 1
ATOM 1618 O O . GLU A 1 220 ? -7.858 2.713 10.608 1.00 97.25 220 GLU A O 1
ATOM 1623 N N . ILE A 1 221 ? -7.690 4.009 8.804 1.00 97.94 221 ILE A N 1
ATOM 1624 C CA . ILE A 1 221 ? -9.145 4.140 8.709 1.00 97.94 221 ILE A CA 1
ATOM 1625 C C . ILE A 1 221 ? -9.807 2.767 8.500 1.00 97.94 221 ILE A C 1
ATOM 1627 O O . ILE A 1 221 ? -10.886 2.528 9.039 1.00 97.94 221 ILE A O 1
ATOM 1631 N N . THR A 1 222 ? -9.158 1.835 7.804 1.00 98.12 222 THR A N 1
ATOM 1632 C CA . THR A 1 222 ? -9.660 0.468 7.604 1.00 98.12 222 THR A CA 1
ATOM 1633 C C . THR A 1 222 ? -9.690 -0.342 8.907 1.00 98.12 222 THR A C 1
ATOM 1635 O O . THR A 1 222 ? -10.677 -1.041 9.164 1.00 98.12 222 THR A O 1
ATOM 1638 N N . HIS A 1 223 ? -8.712 -0.174 9.804 1.00 97.69 223 HIS A N 1
ATOM 1639 C CA . HIS A 1 223 ? -8.822 -0.695 11.174 1.00 97.69 223 HIS A CA 1
ATOM 1640 C C . HIS A 1 223 ? -10.026 -0.104 11.914 1.00 97.69 223 HIS A C 1
ATOM 1642 O O . HIS A 1 223 ? -10.797 -0.828 12.553 1.00 97.69 223 HIS A O 1
ATOM 1648 N N . ALA A 1 224 ? -10.245 1.209 11.793 1.00 97.50 224 ALA A N 1
ATOM 1649 C CA . ALA A 1 224 ? -11.395 1.872 12.403 1.00 97.50 224 ALA A CA 1
ATOM 1650 C C . ALA A 1 224 ? -12.744 1.438 11.796 1.00 97.50 224 ALA A C 1
ATOM 1652 O O . ALA A 1 224 ? -13.751 1.440 12.507 1.00 97.50 224 ALA A O 1
ATOM 1653 N N . LEU A 1 225 ? -12.760 1.025 10.525 1.00 97.81 225 LEU A N 1
ATOM 1654 C CA . LEU A 1 225 ? -13.910 0.420 9.841 1.00 97.81 225 LEU A CA 1
ATOM 1655 C C . LEU A 1 225 ? -14.151 -1.037 10.260 1.00 97.81 225 LEU A C 1
ATOM 1657 O O . LEU A 1 225 ? -15.239 -1.562 10.024 1.00 97.81 225 LEU A O 1
ATOM 1661 N N . GLY A 1 226 ? -13.186 -1.671 10.929 1.00 95.75 226 GLY A N 1
ATOM 1662 C CA . GLY A 1 226 ? -13.372 -2.949 11.609 1.00 95.75 226 GLY A CA 1
ATOM 1663 C C . GLY A 1 226 ? -12.513 -4.104 11.104 1.00 95.75 226 GLY A C 1
ATOM 1664 O O . GLY A 1 226 ? -12.744 -5.231 11.536 1.00 95.75 226 GLY A O 1
ATOM 1665 N N . PHE A 1 227 ? -11.505 -3.865 10.260 1.00 96.25 227 PHE A N 1
ATOM 1666 C CA . PHE A 1 227 ? -10.478 -4.879 10.014 1.00 96.25 227 PHE A CA 1
ATOM 1667 C C . PHE A 1 227 ? -9.560 -4.963 11.233 1.00 96.25 227 PHE A C 1
ATOM 1669 O O . PHE A 1 227 ? -8.560 -4.266 11.316 1.00 96.25 227 PHE A O 1
ATOM 1676 N N . GLN A 1 228 ? -9.894 -5.810 12.200 1.00 92.62 228 GLN A N 1
ATOM 1677 C CA . GLN A 1 228 ? -9.050 -6.106 13.359 1.00 92.62 228 GLN A CA 1
ATOM 1678 C C . GLN A 1 228 ? -9.578 -7.357 14.064 1.00 92.62 228 GLN A C 1
ATOM 1680 O O . GLN A 1 228 ? -10.786 -7.616 14.054 1.00 92.62 228 GLN A O 1
ATOM 1685 N N . SER A 1 229 ? -8.697 -8.098 14.736 1.00 92.25 229 SER A N 1
ATOM 1686 C CA . SER A 1 229 ? -9.034 -9.375 15.388 1.00 92.25 229 SER A CA 1
ATOM 1687 C C . SER A 1 229 ? -10.243 -9.290 16.327 1.00 92.25 229 SER A C 1
ATOM 1689 O O . SER A 1 229 ? -11.091 -10.183 16.357 1.00 92.25 229 SER A O 1
ATOM 1691 N N . SER A 1 230 ? -10.373 -8.174 17.052 1.00 91.88 230 SER A N 1
ATOM 1692 C CA . SER A 1 230 ? -11.466 -7.922 17.999 1.00 91.88 230 SER A CA 1
ATOM 1693 C C . SER A 1 230 ? -12.852 -7.767 17.354 1.00 91.88 230 SER A C 1
ATOM 1695 O O . SER A 1 230 ? -13.855 -7.765 18.070 1.00 91.88 230 SER A O 1
ATOM 1697 N N . LYS A 1 231 ? -12.927 -7.639 16.023 1.00 94.56 231 LYS A N 1
ATOM 1698 C CA . LYS A 1 231 ? -14.166 -7.409 15.263 1.00 94.56 231 LYS A CA 1
ATOM 1699 C C . LYS A 1 231 ? -14.622 -8.587 14.426 1.00 94.56 231 LYS A C 1
ATOM 1701 O O . LYS A 1 231 ? -15.799 -8.656 14.098 1.00 94.56 231 LYS A O 1
ATOM 1706 N N . TYR A 1 232 ? -13.756 -9.552 14.139 1.00 94.50 232 TYR A N 1
ATOM 1707 C CA . TYR A 1 232 ? -14.143 -10.706 13.326 1.00 94.50 232 TYR A CA 1
ATOM 1708 C C . TYR A 1 232 ? -15.363 -11.430 13.905 1.00 94.50 232 TYR A C 1
ATOM 1710 O O . TYR A 1 232 ? -16.310 -11.718 13.185 1.00 94.50 232 TYR A O 1
ATOM 1718 N N . GLY A 1 233 ? -15.419 -11.620 15.227 1.00 92.12 233 GLY A N 1
ATOM 1719 C CA . GLY A 1 233 ? -16.554 -12.267 15.896 1.00 92.12 233 GLY A CA 1
ATOM 1720 C C . GLY A 1 233 ? -17.889 -11.508 15.836 1.00 92.12 233 GLY A C 1
ATOM 1721 O O . GLY A 1 233 ? -18.904 -12.063 16.254 1.00 92.12 233 GLY A O 1
ATOM 1722 N N . THR A 1 234 ? -17.917 -10.260 15.353 1.00 93.56 234 THR A N 1
ATOM 1723 C CA . THR A 1 234 ? -19.136 -9.439 15.263 1.00 93.56 234 THR A CA 1
ATOM 1724 C C . THR A 1 234 ? -19.681 -9.300 13.843 1.00 93.56 234 THR A C 1
ATOM 1726 O O . THR A 1 234 ? -20.707 -8.636 13.663 1.00 93.56 234 THR A O 1
ATOM 1729 N N . PHE A 1 235 ? -19.063 -9.961 12.857 1.00 96.25 235 PHE A N 1
ATOM 1730 C CA . PHE A 1 235 ? -19.514 -9.926 11.467 1.00 96.25 235 PHE A CA 1
ATOM 1731 C C . PHE A 1 235 ? -20.943 -10.451 11.310 1.00 96.25 235 PHE A C 1
ATOM 1733 O O . PHE A 1 235 ? -21.402 -11.346 12.034 1.00 96.25 235 PHE A O 1
ATOM 1740 N N . LYS A 1 236 ? -21.653 -9.876 10.343 1.00 95.62 236 LYS A N 1
ATOM 1741 C CA . LYS A 1 236 ? -23.083 -10.081 10.124 1.00 95.62 236 LYS A CA 1
ATOM 1742 C C . LYS A 1 236 ? -23.366 -10.764 8.800 1.00 95.62 236 LYS A C 1
ATOM 1744 O O . LYS A 1 236 ? -22.635 -10.610 7.827 1.00 95.62 236 LYS A O 1
ATOM 1749 N N . ASP A 1 237 ? -24.480 -11.486 8.746 1.00 93.25 237 ASP A N 1
ATOM 1750 C CA . ASP A 1 237 ? -24.968 -12.094 7.507 1.00 93.25 237 ASP A CA 1
ATOM 1751 C C . ASP A 1 237 ? -25.665 -11.056 6.611 1.00 93.25 237 ASP A C 1
ATOM 1753 O O . ASP A 1 237 ? -26.868 -11.123 6.361 1.00 93.25 237 ASP A O 1
ATOM 1757 N N . GLY A 1 238 ? -24.907 -10.046 6.178 1.00 90.94 238 GLY A N 1
ATOM 1758 C CA . GLY A 1 238 ? -25.363 -8.971 5.298 1.00 90.94 238 GLY A CA 1
ATOM 1759 C C . GLY A 1 238 ? -25.707 -7.649 5.993 1.00 90.94 238 GLY A C 1
ATOM 1760 O O . GLY A 1 238 ? -25.737 -7.536 7.221 1.00 90.94 238 GLY A O 1
ATOM 1761 N N . LEU A 1 239 ? -25.972 -6.637 5.161 1.00 91.88 239 LEU A N 1
ATOM 1762 C CA . LEU A 1 239 ? -26.217 -5.256 5.583 1.00 91.88 239 LEU A CA 1
ATOM 1763 C C . LEU A 1 239 ? -27.415 -5.146 6.528 1.00 91.88 239 LEU A C 1
ATOM 1765 O O . LEU A 1 239 ? -28.493 -5.653 6.230 1.00 91.88 239 LEU A O 1
ATOM 1769 N N . ASN A 1 240 ? -27.230 -4.433 7.643 1.00 90.31 240 ASN A N 1
ATOM 1770 C CA . ASN A 1 240 ? -28.230 -4.270 8.708 1.00 90.31 240 ASN A CA 1
ATOM 1771 C C . ASN A 1 240 ? -28.810 -5.597 9.239 1.00 90.31 240 ASN A C 1
ATOM 1773 O O . ASN A 1 240 ? -29.897 -5.616 9.820 1.00 90.31 240 ASN A O 1
ATOM 1777 N N . SER A 1 241 ? -28.089 -6.708 9.074 1.00 90.44 241 SER A N 1
ATOM 1778 C CA . SER A 1 241 ? -28.489 -7.993 9.631 1.00 90.44 241 SER A CA 1
ATOM 1779 C C . SER A 1 241 ? -28.162 -8.046 11.121 1.00 90.44 241 SER A C 1
ATOM 1781 O O . SER A 1 241 ? -27.095 -7.630 11.576 1.00 90.44 241 SER A O 1
ATOM 1783 N N . THR A 1 242 ? -29.086 -8.578 11.915 1.00 91.75 242 THR A N 1
ATOM 1784 C CA . THR A 1 242 ? -28.822 -8.902 13.323 1.00 91.75 242 THR A CA 1
ATOM 1785 C C . THR A 1 242 ? -28.165 -10.275 13.468 1.00 91.75 242 THR A C 1
ATOM 1787 O O . THR A 1 242 ? -27.482 -10.520 14.469 1.00 91.75 242 THR A O 1
ATOM 1790 N N . ASN A 1 243 ? -28.310 -11.134 12.453 1.00 92.88 243 ASN A N 1
ATOM 1791 C CA . ASN A 1 243 ? -27.749 -12.476 12.417 1.00 92.88 243 ASN A CA 1
ATOM 1792 C C . ASN A 1 243 ? -26.230 -12.415 12.248 1.00 92.88 243 ASN A C 1
ATOM 1794 O O . ASN A 1 243 ? -25.710 -11.657 11.428 1.00 92.88 243 ASN A O 1
ATOM 1798 N N . ALA A 1 244 ? -25.519 -13.225 13.029 1.00 94.31 244 ALA A N 1
ATOM 1799 C CA . ALA A 1 244 ? -24.086 -13.415 12.843 1.00 94.31 244 ALA A CA 1
ATOM 1800 C C . ALA A 1 244 ? -23.810 -14.089 11.492 1.00 94.31 244 ALA A C 1
ATOM 1802 O O . ALA A 1 244 ? -24.624 -14.893 11.028 1.00 94.31 244 ALA A O 1
ATOM 1803 N N . LEU A 1 245 ? -22.657 -13.787 10.893 1.00 93.56 245 LEU A N 1
ATOM 1804 C CA . LEU A 1 245 ? -22.192 -14.489 9.700 1.00 93.56 245 LEU A CA 1
ATOM 1805 C C . LEU A 1 245 ? -22.144 -16.010 9.980 1.00 93.56 245 LEU A C 1
ATOM 1807 O O . LEU A 1 245 ? -21.568 -16.418 10.994 1.00 93.56 245 LEU A O 1
ATOM 1811 N N . PRO A 1 246 ? -22.751 -16.867 9.136 1.00 90.31 246 PRO A N 1
ATOM 1812 C CA . PRO A 1 246 ? -22.785 -18.301 9.393 1.00 90.31 246 PRO A CA 1
ATOM 1813 C C . PRO A 1 246 ? -21.406 -18.961 9.284 1.00 90.31 246 PRO A C 1
ATOM 1815 O O . PRO A 1 246 ? -20.650 -18.704 8.349 1.00 90.31 246 PRO A O 1
ATOM 1818 N N . GLY A 1 247 ? -21.141 -19.913 10.181 1.00 89.81 247 GLY A N 1
ATOM 1819 C CA . GLY A 1 247 ? -19.915 -20.714 10.180 1.00 89.81 247 GLY A CA 1
ATOM 1820 C C . GLY A 1 247 ? -18.762 -20.093 10.979 1.00 89.81 247 GLY A C 1
ATOM 1821 O O . GLY A 1 247 ? -18.897 -19.007 11.541 1.00 89.81 247 GLY A O 1
ATOM 1822 N N . PRO A 1 248 ? -17.631 -20.809 11.101 1.00 90.31 248 PRO A N 1
ATOM 1823 C CA . PRO A 1 248 ? -16.445 -20.266 11.748 1.00 90.31 248 PRO A CA 1
ATOM 1824 C C . PRO A 1 248 ? -15.855 -19.143 10.891 1.00 90.31 248 PRO A C 1
ATOM 1826 O O . PRO A 1 248 ? -15.560 -19.349 9.717 1.00 90.31 248 PRO A O 1
ATOM 1829 N N . ILE A 1 249 ? -15.674 -17.969 11.493 1.00 93.81 249 ILE A N 1
ATOM 1830 C CA . ILE A 1 249 ? -15.045 -16.802 10.855 1.00 93.81 249 ILE A CA 1
ATOM 1831 C C . ILE A 1 249 ? -13.529 -16.953 10.891 1.00 93.81 249 ILE A C 1
ATOM 1833 O O . ILE A 1 249 ? -12.852 -16.729 9.888 1.00 93.81 249 ILE A O 1
ATOM 1837 N N . THR A 1 250 ? -13.021 -17.385 12.044 1.00 94.75 250 THR A N 1
ATOM 1838 C CA . THR A 1 250 ? -11.615 -17.686 12.267 1.00 94.75 250 THR A CA 1
ATOM 1839 C C . THR A 1 250 ? -11.411 -19.151 12.635 1.00 94.75 250 THR A C 1
ATOM 1841 O O . THR A 1 250 ? -12.298 -19.818 13.175 1.00 94.75 250 THR A O 1
ATOM 1844 N N . GLU A 1 251 ? -10.221 -19.654 12.341 1.00 94.56 251 GLU A N 1
ATOM 1845 C CA . GLU A 1 251 ? -9.721 -20.953 12.782 1.00 94.56 251 GLU A CA 1
ATOM 1846 C C . GLU A 1 251 ? -8.259 -20.786 13.185 1.00 94.56 251 GLU A C 1
ATOM 1848 O O . GLU A 1 251 ? -7.514 -20.117 12.478 1.00 94.56 251 GLU A O 1
ATOM 1853 N N . THR A 1 252 ? -7.846 -21.372 14.306 1.00 93.38 252 THR A N 1
ATOM 1854 C CA . THR A 1 252 ? -6.437 -21.383 14.714 1.00 93.38 252 THR A CA 1
ATOM 1855 C C . THR A 1 252 ? -5.885 -22.785 14.527 1.00 93.38 252 THR A C 1
ATOM 1857 O O . THR A 1 252 ? -6.460 -23.743 15.046 1.00 93.38 252 THR A O 1
ATOM 1860 N N . ASP A 1 253 ? -4.777 -22.895 13.803 1.00 90.69 253 ASP A N 1
ATOM 1861 C CA . ASP A 1 253 ? -4.085 -24.151 13.527 1.00 90.69 253 ASP A CA 1
ATOM 1862 C C . ASP A 1 253 ? -2.574 -23.938 13.644 1.00 90.69 253 ASP A C 1
ATOM 1864 O O . ASP A 1 253 ? -2.045 -22.968 13.110 1.00 90.69 253 ASP A O 1
ATOM 1868 N N . ASP A 1 254 ? -1.912 -24.804 14.410 1.00 87.12 254 ASP A N 1
ATOM 1869 C CA . ASP A 1 254 ? -0.493 -24.702 14.796 1.00 87.12 254 ASP A CA 1
ATOM 1870 C C . ASP A 1 254 ? -0.044 -23.304 15.281 1.00 87.12 254 ASP A C 1
ATOM 1872 O O . ASP A 1 254 ? 1.047 -22.829 14.992 1.00 87.12 254 ASP A O 1
ATOM 1876 N N . GLY A 1 255 ? -0.919 -22.608 16.015 1.00 84.19 255 GLY A N 1
ATOM 1877 C CA . GLY A 1 255 ? -0.651 -21.257 16.528 1.00 84.19 255 GLY A CA 1
ATOM 1878 C C . GLY A 1 255 ? -0.919 -20.120 15.535 1.00 84.19 255 GLY A C 1
ATOM 1879 O O . GLY A 1 255 ? -1.007 -18.973 15.966 1.00 84.19 255 GLY A O 1
ATOM 1880 N N . ILE A 1 256 ? -1.157 -20.425 14.258 1.00 87.88 256 ILE A N 1
ATOM 1881 C CA . ILE A 1 256 ? -1.493 -19.448 13.216 1.00 87.88 256 ILE A CA 1
ATOM 1882 C C . ILE A 1 256 ? -3.010 -19.264 13.171 1.00 87.88 256 ILE A C 1
ATOM 1884 O O . ILE A 1 256 ? -3.774 -20.233 13.202 1.00 87.88 256 ILE A O 1
ATOM 1888 N N . THR A 1 257 ? -3.469 -18.015 13.098 1.00 93.94 257 THR A N 1
ATOM 1889 C CA . THR A 1 257 ? -4.893 -17.705 12.924 1.00 93.94 257 THR A CA 1
ATOM 1890 C C . THR A 1 257 ? -5.214 -17.535 11.446 1.00 93.94 257 THR A C 1
ATOM 1892 O O . THR A 1 257 ? -4.493 -16.874 10.710 1.00 93.94 257 THR A O 1
ATOM 1895 N N . TYR A 1 258 ? -6.332 -18.106 11.014 1.00 96.25 258 TYR A N 1
ATOM 1896 C CA . TYR A 1 258 ? -6.811 -18.055 9.643 1.00 96.25 258 TYR A CA 1
ATOM 1897 C C . TYR A 1 258 ? -8.219 -17.473 9.580 1.00 96.25 258 TYR A C 1
ATOM 1899 O O . TYR A 1 258 ? -9.058 -17.783 10.424 1.00 96.25 258 TYR A O 1
ATOM 1907 N N . LEU A 1 259 ? -8.505 -16.703 8.534 1.00 96.69 259 LEU A N 1
ATOM 1908 C CA . LEU A 1 259 ? -9.836 -16.262 8.132 1.00 96.69 259 LEU A CA 1
ATOM 1909 C C . LEU A 1 259 ? -10.474 -17.265 7.168 1.00 96.69 259 LEU A C 1
ATOM 1911 O O . LEU A 1 259 ? -9.832 -17.756 6.239 1.00 96.69 259 LEU A O 1
ATOM 1915 N N . LYS A 1 260 ? -11.760 -17.549 7.376 1.00 96.50 260 LYS A N 1
ATOM 1916 C CA . LYS A 1 260 ? -12.554 -18.521 6.600 1.00 96.50 260 LYS A CA 1
ATOM 1917 C C . LYS A 1 260 ? -13.798 -17.914 5.969 1.00 96.50 260 LYS A C 1
ATOM 1919 O O . LYS A 1 260 ? -14.716 -18.635 5.576 1.00 96.50 260 LYS A O 1
ATOM 1924 N N . THR A 1 261 ? -13.860 -16.591 5.920 1.00 96.25 261 THR A N 1
ATOM 1925 C CA . THR A 1 261 ? -15.061 -15.900 5.481 1.00 96.25 261 THR A CA 1
ATOM 1926 C C . THR A 1 261 ? -15.314 -16.126 3.983 1.00 96.25 261 THR A C 1
ATOM 1928 O O . THR A 1 261 ? -14.359 -16.281 3.211 1.00 96.25 261 THR A O 1
ATOM 1931 N N . PRO A 1 262 ? -16.587 -16.220 3.552 1.00 95.81 262 PRO A N 1
ATOM 1932 C CA . PRO A 1 262 ? -16.919 -16.727 2.223 1.00 95.81 262 PRO A CA 1
ATOM 1933 C C . PRO A 1 262 ? -16.307 -15.938 1.060 1.00 95.81 262 PRO A C 1
ATOM 1935 O O . PRO A 1 262 ? -15.778 -16.553 0.130 1.00 95.81 262 PRO A O 1
ATOM 1938 N N . LYS A 1 263 ? -16.370 -14.601 1.085 1.00 96.50 263 LYS A N 1
ATOM 1939 C CA . LYS A 1 263 ? -15.854 -13.757 0.002 1.00 96.50 263 LYS A CA 1
ATOM 1940 C C . LYS A 1 263 ? -14.332 -13.750 -0.021 1.00 96.50 263 LYS A C 1
ATOM 1942 O O . LYS A 1 263 ? -13.763 -13.845 -1.106 1.00 96.50 263 LYS A O 1
ATOM 1947 N N . VAL A 1 264 ? -13.669 -13.714 1.135 1.00 97.44 264 VAL A N 1
ATOM 1948 C CA . VAL A 1 264 ? -12.199 -13.812 1.226 1.00 97.44 264 VAL A CA 1
ATOM 1949 C C . VAL A 1 264 ? -11.700 -15.137 0.654 1.00 97.44 264 VAL A C 1
ATOM 1951 O O . VAL A 1 264 ? -10.798 -15.137 -0.181 1.00 97.44 264 VAL A O 1
ATOM 1954 N N . VAL A 1 265 ? -12.312 -16.265 1.031 1.00 97.31 265 VAL A N 1
ATOM 1955 C CA . VAL A 1 265 ? -11.928 -17.587 0.509 1.00 97.31 265 VAL A CA 1
ATOM 1956 C C . VAL A 1 265 ? -12.179 -17.684 -0.997 1.00 97.31 265 VAL A C 1
ATOM 1958 O O . VAL A 1 265 ? -11.302 -18.139 -1.726 1.00 97.31 265 VAL A O 1
ATOM 1961 N N . ALA A 1 266 ? -13.332 -17.217 -1.485 1.00 97.12 266 ALA A N 1
ATOM 1962 C CA . ALA A 1 266 ? -13.625 -17.211 -2.919 1.00 97.12 266 ALA A CA 1
ATOM 1963 C C . ALA A 1 266 ? -12.638 -16.330 -3.707 1.00 97.12 266 ALA A C 1
ATOM 1965 O O . ALA A 1 266 ? -12.148 -16.737 -4.759 1.00 97.12 266 ALA A O 1
ATOM 1966 N N . THR A 1 267 ? -12.303 -15.155 -3.169 1.00 97.19 267 THR A N 1
ATOM 1967 C CA . THR A 1 267 ? -11.315 -14.238 -3.757 1.00 97.19 267 THR A CA 1
ATOM 1968 C C . THR A 1 267 ? -9.936 -14.886 -3.798 1.00 97.19 267 THR A C 1
ATOM 1970 O O . THR A 1 267 ? -9.263 -14.820 -4.817 1.00 97.19 267 THR A O 1
ATOM 1973 N N . ALA A 1 268 ? -9.529 -15.583 -2.735 1.00 97.44 268 ALA A N 1
ATOM 1974 C CA . ALA A 1 268 ? -8.265 -16.307 -2.695 1.00 97.44 268 ALA A CA 1
ATOM 1975 C C . ALA A 1 268 ? -8.185 -17.454 -3.712 1.00 97.44 268 ALA A C 1
ATOM 1977 O O . ALA A 1 268 ? -7.151 -17.627 -4.359 1.00 97.44 268 ALA A O 1
ATOM 1978 N N . GLN A 1 269 ? -9.262 -18.235 -3.849 1.00 97.62 269 GLN A N 1
ATOM 1979 C CA . GLN A 1 269 ? -9.335 -19.349 -4.798 1.00 97.62 269 GLN A CA 1
ATOM 1980 C C . GLN A 1 269 ? -9.084 -18.874 -6.230 1.00 97.62 269 GLN A C 1
ATOM 1982 O O . GLN A 1 269 ? -8.284 -19.482 -6.943 1.00 97.62 269 GLN A O 1
ATOM 1987 N N . ASP A 1 270 ? -9.741 -17.780 -6.612 1.00 95.44 270 ASP A N 1
ATOM 1988 C CA . ASP A 1 270 ? -9.605 -17.148 -7.922 1.00 95.44 270 ASP A CA 1
ATOM 1989 C C . ASP A 1 270 ? -8.233 -16.474 -8.085 1.00 95.44 270 ASP A C 1
ATOM 1991 O O . ASP A 1 270 ? -7.457 -16.829 -8.969 1.00 95.44 270 ASP A O 1
ATOM 1995 N N . TYR A 1 271 ? -7.871 -15.575 -7.165 1.00 95.00 271 TYR A N 1
ATOM 1996 C CA . TYR A 1 271 ? -6.662 -14.756 -7.253 1.00 95.00 271 TYR A CA 1
ATOM 1997 C C . TYR A 1 271 ? -5.367 -15.575 -7.296 1.00 95.00 271 TYR A C 1
ATOM 1999 O O . TYR A 1 271 ? -4.498 -15.317 -8.132 1.00 95.00 271 TYR A O 1
ATOM 2007 N N . PHE A 1 272 ? -5.216 -16.561 -6.405 1.00 94.25 272 PHE A N 1
ATOM 2008 C CA . PHE A 1 272 ? -4.026 -17.416 -6.381 1.00 94.25 272 PHE A CA 1
ATOM 2009 C C . PHE A 1 272 ? -4.092 -18.529 -7.434 1.00 94.25 272 PHE A C 1
ATOM 2011 O O . PHE A 1 272 ? -3.092 -19.211 -7.635 1.00 94.25 272 PHE A O 1
ATOM 2018 N N . ASN A 1 273 ? -5.230 -18.737 -8.112 1.00 94.94 273 ASN A N 1
ATOM 2019 C CA . ASN A 1 273 ? -5.516 -19.942 -8.897 1.00 94.94 273 ASN A CA 1
ATOM 2020 C C . ASN A 1 273 ? -5.332 -21.222 -8.054 1.00 94.94 273 ASN A C 1
ATOM 2022 O O . ASN A 1 273 ? -4.648 -22.173 -8.441 1.00 94.94 273 ASN A O 1
ATOM 2026 N N . CYS A 1 274 ? -5.922 -21.225 -6.855 1.00 96.69 274 CYS A N 1
ATOM 2027 C CA . CYS A 1 274 ? -5.864 -22.344 -5.920 1.00 96.69 274 CYS A CA 1
ATOM 2028 C C . CYS A 1 274 ? -7.267 -22.761 -5.447 1.00 96.69 274 CYS A C 1
ATOM 2030 O O . CYS A 1 274 ? -7.697 -22.371 -4.364 1.00 96.69 274 CYS A O 1
ATOM 2032 N N . PRO A 1 275 ? -7.994 -23.605 -6.201 1.00 95.75 275 PRO A N 1
ATOM 2033 C CA . PRO A 1 275 ? -9.367 -23.987 -5.854 1.00 95.75 275 PRO A CA 1
ATOM 2034 C C . PRO A 1 275 ? -9.516 -24.740 -4.524 1.00 95.75 275 PRO A C 1
ATOM 2036 O O . PRO A 1 275 ? -10.611 -24.804 -3.974 1.00 95.75 275 PRO A O 1
ATOM 2039 N N . SER A 1 276 ? -8.439 -25.342 -4.008 1.00 96.19 276 SER A N 1
ATOM 2040 C CA . SER A 1 276 ? -8.464 -26.105 -2.756 1.00 96.19 276 SER A CA 1
ATOM 2041 C C . SER A 1 276 ? -8.243 -25.257 -1.503 1.00 96.19 276 SER A C 1
ATOM 2043 O O . SER A 1 276 ? -8.304 -25.805 -0.405 1.00 96.19 276 SER A O 1
ATOM 2045 N N . ILE A 1 277 ? -7.958 -23.955 -1.627 1.00 95.38 277 ILE A N 1
ATOM 2046 C CA . ILE A 1 277 ? -7.789 -23.091 -0.457 1.00 95.38 277 ILE A CA 1
ATOM 2047 C C . ILE A 1 277 ? -9.142 -22.852 0.220 1.00 95.38 277 ILE A C 1
ATOM 2049 O O . ILE A 1 277 ? -10.142 -22.554 -0.435 1.00 95.38 277 ILE A O 1
ATOM 2053 N N . THR A 1 278 ? -9.184 -23.013 1.541 1.00 96.06 278 THR A N 1
ATOM 2054 C CA . THR A 1 278 ? -10.415 -22.874 2.343 1.00 96.06 278 THR A CA 1
ATOM 2055 C C . THR A 1 278 ? -10.281 -21.884 3.494 1.00 96.06 278 THR A C 1
ATOM 2057 O O . THR A 1 278 ? -11.236 -21.687 4.243 1.00 96.06 278 THR A O 1
ATOM 2060 N N . ARG A 1 279 ? -9.081 -21.335 3.698 1.00 95.38 279 ARG A N 1
ATOM 2061 C CA . ARG A 1 279 ? -8.743 -20.419 4.788 1.00 95.38 279 ARG A CA 1
ATOM 2062 C C . ARG A 1 279 ? -7.488 -19.620 4.422 1.00 95.38 279 ARG A C 1
ATOM 2064 O O . ARG A 1 279 ? -6.624 -20.160 3.736 1.00 95.38 279 ARG A O 1
ATOM 2071 N N . ILE A 1 280 ? -7.401 -18.368 4.862 1.00 95.75 280 ILE A N 1
ATOM 2072 C CA . ILE A 1 280 ? -6.276 -17.452 4.612 1.00 95.75 280 ILE A CA 1
ATOM 2073 C C . ILE A 1 280 ? -5.626 -17.069 5.938 1.00 95.75 280 ILE A C 1
ATOM 2075 O O . ILE A 1 280 ? -6.365 -16.647 6.824 1.00 95.75 280 ILE A O 1
ATOM 2079 N N . PRO A 1 281 ? -4.300 -17.202 6.108 1.00 95.19 281 PRO A N 1
ATOM 2080 C CA . PRO A 1 281 ? -3.640 -16.750 7.326 1.00 95.19 281 PRO A CA 1
ATOM 2081 C C . PRO A 1 281 ? -3.761 -15.229 7.480 1.00 95.19 281 PRO A C 1
ATOM 2083 O O . PRO A 1 281 ? -3.697 -14.476 6.503 1.00 95.19 281 PRO A O 1
ATOM 2086 N N . VAL A 1 282 ? -3.957 -14.794 8.718 1.00 95.62 282 VAL A N 1
ATOM 2087 C CA . VAL A 1 282 ? -3.688 -13.418 9.143 1.00 95.62 282 VAL A CA 1
ATOM 2088 C C . VAL A 1 282 ? -2.333 -13.393 9.827 1.00 95.62 282 VAL A C 1
ATOM 2090 O O . VAL A 1 282 ? -1.930 -14.403 10.397 1.00 95.62 282 VAL A O 1
ATOM 2093 N N . GLU A 1 283 ? -1.685 -12.237 9.783 1.00 96.31 283 GLU A N 1
ATOM 2094 C CA . GLU A 1 283 ? -0.353 -12.009 10.344 1.00 96.31 283 GLU A CA 1
ATOM 2095 C C . GLU A 1 283 ? -0.223 -12.571 11.768 1.00 96.31 283 GLU A C 1
ATOM 2097 O O . GLU A 1 283 ? -1.075 -12.294 12.619 1.00 96.31 283 GLU A O 1
ATOM 2102 N N . ASP A 1 284 ? 0.829 -13.337 12.041 1.00 92.56 284 ASP A N 1
ATOM 2103 C CA . ASP A 1 284 ? 1.122 -13.907 13.360 1.00 92.56 284 ASP A CA 1
ATOM 2104 C C . ASP A 1 284 ? 2.357 -13.294 14.045 1.00 92.56 284 ASP A C 1
ATOM 2106 O O . ASP A 1 284 ? 2.532 -13.475 15.256 1.00 92.56 284 ASP A O 1
ATOM 2110 N N . ALA A 1 285 ? 3.156 -12.488 13.337 1.00 90.44 285 ALA A N 1
ATOM 2111 C CA . ALA A 1 285 ? 4.319 -11.789 13.878 1.00 90.44 285 ALA A CA 1
ATOM 2112 C C . ALA A 1 285 ? 4.030 -10.308 14.233 1.00 90.44 285 ALA A C 1
ATOM 2114 O O . ALA A 1 285 ? 2.888 -9.852 14.342 1.00 90.44 285 ALA A O 1
ATOM 2115 N N . GLY A 1 286 ? 5.078 -9.542 14.572 1.00 85.62 286 GLY A N 1
ATOM 2116 C CA . GLY A 1 286 ? 4.989 -8.111 14.922 1.00 85.62 286 GLY A CA 1
ATOM 2117 C C . GLY A 1 286 ? 4.395 -7.771 16.303 1.00 85.62 286 GLY A C 1
ATOM 2118 O O . GLY A 1 286 ? 4.474 -6.624 16.744 1.00 85.62 286 GLY A O 1
ATOM 2119 N N . GLY A 1 287 ? 3.851 -8.752 17.030 1.00 84.94 287 GLY A N 1
ATOM 2120 C CA . GLY A 1 287 ? 3.292 -8.583 18.378 1.00 84.94 287 GLY A CA 1
ATOM 2121 C C . GLY A 1 287 ? 1.815 -8.171 18.392 1.00 84.94 287 GLY A C 1
ATOM 2122 O O . GLY A 1 287 ? 1.147 -8.157 17.367 1.00 84.94 287 GLY A O 1
ATOM 2123 N N . ALA A 1 288 ? 1.273 -7.834 19.570 1.00 79.38 288 ALA A N 1
ATOM 2124 C CA . ALA A 1 288 ? -0.179 -7.692 19.777 1.00 79.38 288 ALA A CA 1
ATOM 2125 C C . ALA A 1 288 ? -0.863 -6.567 18.970 1.00 79.38 288 ALA A C 1
ATOM 2127 O O . ALA A 1 288 ? -2.077 -6.607 18.790 1.00 79.38 288 ALA A O 1
ATOM 2128 N N . GLY A 1 289 ? -0.107 -5.558 18.523 1.00 79.62 289 GLY A N 1
ATOM 2129 C CA . GLY A 1 289 ? -0.618 -4.490 17.656 1.00 79.62 289 GLY A CA 1
ATOM 2130 C C . GLY A 1 289 ? -0.688 -4.879 16.178 1.00 79.62 289 GLY A C 1
ATOM 2131 O O . GLY A 1 289 ? -1.387 -4.220 15.417 1.00 79.62 289 GLY A O 1
ATOM 2132 N N . THR A 1 290 ? 0.002 -5.952 15.787 1.00 85.88 290 THR A N 1
ATOM 2133 C CA . THR A 1 290 ? 0.106 -6.396 14.397 1.00 85.88 290 THR A CA 1
ATOM 2134 C C . THR A 1 290 ? -0.632 -7.718 14.195 1.00 85.88 290 THR A C 1
ATOM 2136 O O . THR A 1 290 ? -1.543 -7.804 13.367 1.00 85.88 290 THR A O 1
ATOM 2139 N N . ALA A 1 291 ? -0.307 -8.721 15.009 1.00 90.06 291 ALA A N 1
ATOM 2140 C CA . ALA A 1 291 ? -0.830 -10.067 14.874 1.00 90.06 291 ALA A CA 1
ATOM 2141 C C . ALA A 1 291 ? -2.370 -10.105 14.921 1.00 90.0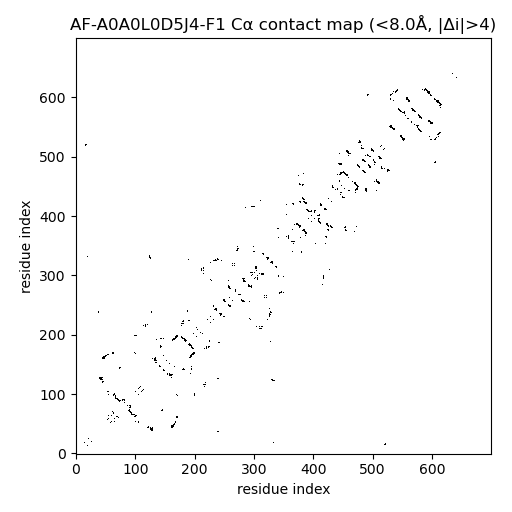6 291 ALA A C 1
ATOM 2143 O O . ALA A 1 291 ? -3.023 -9.512 15.788 1.00 90.06 291 ALA A O 1
ATOM 2144 N N . GLY A 1 292 ? -2.962 -10.813 13.965 1.00 91.25 292 GLY A N 1
ATOM 2145 C CA . GLY A 1 292 ? -4.396 -11.043 13.840 1.00 91.25 292 GLY A CA 1
ATOM 2146 C C . GLY A 1 292 ? -5.215 -9.863 13.316 1.00 91.25 292 GLY A C 1
ATOM 2147 O O . GLY A 1 292 ? -6.422 -10.020 13.158 1.00 91.25 292 GLY A O 1
ATOM 2148 N N . SER A 1 293 ? -4.612 -8.699 13.062 1.00 94.00 293 SER A N 1
ATOM 2149 C CA . SER A 1 293 ? -5.317 -7.526 12.511 1.00 94.00 293 SER A CA 1
ATOM 2150 C C . SER A 1 293 ? -4.829 -7.122 11.122 1.00 94.00 293 SER A C 1
ATOM 2152 O O . SER A 1 293 ? -5.343 -6.159 10.567 1.00 94.00 293 SER A O 1
ATOM 2154 N N . HIS A 1 294 ? -3.893 -7.878 10.553 1.00 97.06 294 HIS A N 1
ATOM 2155 C CA . HIS A 1 294 ? -3.275 -7.618 9.259 1.00 97.06 294 HIS A CA 1
ATOM 2156 C C . HIS A 1 294 ? -3.317 -8.862 8.375 1.00 97.06 294 HIS A C 1
ATOM 2158 O O . HIS A 1 294 ? -3.417 -9.991 8.864 1.00 97.06 294 HIS A O 1
ATOM 2164 N N . TRP A 1 295 ? -3.213 -8.657 7.066 1.00 97.62 295 TRP A N 1
ATOM 2165 C CA . TRP A 1 295 ? -2.929 -9.744 6.139 1.00 97.62 295 TRP A CA 1
ATOM 2166 C C . TRP A 1 295 ? -1.517 -10.284 6.343 1.00 97.62 295 TRP A C 1
ATOM 2168 O O . TRP A 1 295 ? -0.587 -9.506 6.551 1.00 97.62 295 TRP A O 1
ATOM 2178 N N . GLU A 1 296 ? -1.373 -11.602 6.205 1.00 96.75 296 GLU A N 1
ATOM 2179 C CA . GLU A 1 296 ? -0.087 -12.299 6.244 1.00 96.75 296 GLU A CA 1
ATOM 2180 C C . GLU A 1 296 ? 0.871 -11.758 5.170 1.00 96.75 296 GLU A C 1
ATOM 2182 O O . GLU A 1 296 ? 0.617 -11.916 3.964 1.00 96.75 296 GLU A O 1
ATOM 2187 N N . LYS A 1 297 ? 1.969 -11.097 5.568 1.00 95.94 297 LYS A N 1
ATOM 2188 C CA . LYS A 1 297 ? 2.834 -10.411 4.597 1.00 95.94 297 LYS A CA 1
ATOM 2189 C C . LYS A 1 297 ? 3.479 -11.396 3.630 1.00 95.94 297 LYS A 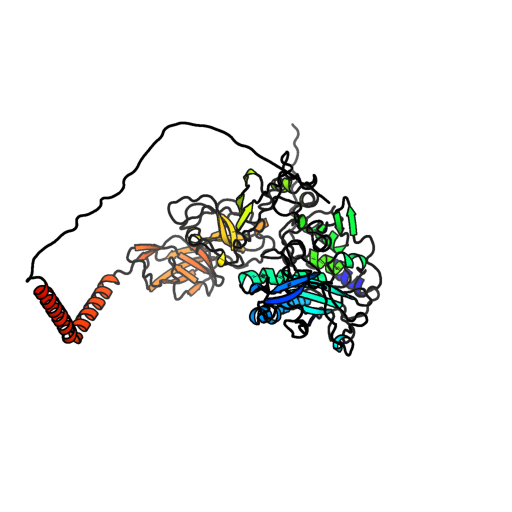C 1
ATOM 2191 O O . LYS A 1 297 ? 3.690 -11.018 2.476 1.00 95.94 297 LYS A O 1
ATOM 2196 N N . ARG A 1 298 ? 3.713 -12.659 4.013 1.00 95.06 298 ARG A N 1
ATOM 2197 C CA . ARG A 1 298 ? 4.188 -13.694 3.080 1.00 95.06 298 ARG A CA 1
ATOM 2198 C C . ARG A 1 298 ? 3.276 -13.819 1.858 1.00 95.06 298 ARG A C 1
ATOM 2200 O O . ARG A 1 298 ? 3.765 -13.921 0.732 1.00 95.06 298 ARG A O 1
ATOM 2207 N N . LEU A 1 299 ? 1.956 -13.784 2.047 1.00 95.56 299 LEU A N 1
ATOM 2208 C CA . LEU A 1 299 ? 0.983 -13.992 0.967 1.00 95.56 299 LEU A CA 1
ATOM 2209 C C . LEU A 1 299 ? 0.526 -12.706 0.276 1.00 95.56 299 LEU A C 1
ATOM 2211 O O . LEU A 1 299 ? 0.004 -12.787 -0.836 1.00 95.56 299 LEU A O 1
ATOM 2215 N N . PHE A 1 300 ? 0.729 -11.543 0.898 1.00 95.81 300 PHE A N 1
ATOM 2216 C CA . PHE A 1 300 ? 0.140 -10.283 0.432 1.00 95.81 300 PHE A CA 1
ATOM 2217 C C . PHE A 1 300 ? 1.141 -9.141 0.210 1.00 95.81 300 PHE A C 1
ATOM 2219 O O . PHE A 1 300 ? 0.819 -8.208 -0.518 1.00 95.81 300 PHE A O 1
ATOM 2226 N N . LEU A 1 301 ? 2.354 -9.238 0.759 1.00 94.38 301 LEU A N 1
ATOM 2227 C CA . LEU A 1 301 ? 3.510 -8.341 0.630 1.00 94.38 301 LEU A CA 1
ATOM 2228 C C . LEU A 1 301 ? 3.233 -6.828 0.642 1.00 94.38 301 LEU A C 1
ATOM 2230 O O . LEU A 1 301 ? 3.498 -6.177 1.652 1.00 94.38 301 LEU A O 1
ATOM 2234 N N . ASP A 1 302 ? 2.793 -6.281 -0.494 1.00 92.69 302 ASP A N 1
ATOM 2235 C CA . ASP A 1 302 ? 2.532 -4.854 -0.716 1.00 92.69 302 ASP A CA 1
ATOM 2236 C C . ASP A 1 302 ? 1.070 -4.455 -0.499 1.00 92.69 302 ASP A C 1
ATOM 2238 O O . ASP A 1 302 ? 0.724 -3.281 -0.649 1.00 92.69 302 ASP A O 1
ATOM 2242 N N . GLU A 1 303 ? 0.200 -5.406 -0.162 1.00 95.94 303 GLU A N 1
ATOM 2243 C CA . GLU A 1 303 ? -1.165 -5.101 0.249 1.00 95.94 303 GLU A CA 1
ATOM 2244 C C . GLU A 1 303 ? -1.136 -4.160 1.455 1.00 95.94 303 GLU A C 1
ATOM 2246 O O . GLU A 1 303 ? -0.380 -4.362 2.413 1.00 95.94 303 GLU A O 1
ATOM 2251 N N . PHE A 1 304 ? -1.915 -3.083 1.376 1.00 94.44 304 PHE A N 1
ATOM 2252 C CA . PHE A 1 304 ? -1.802 -1.990 2.328 1.00 94.44 304 PHE A CA 1
ATOM 2253 C C . PHE A 1 304 ? -2.149 -2.394 3.762 1.00 94.44 304 PHE A C 1
ATOM 2255 O O . PHE A 1 304 ? -1.614 -1.758 4.654 1.00 94.44 304 PHE A O 1
ATOM 2262 N N . MET A 1 305 ? -2.960 -3.432 3.994 1.00 96.81 305 MET A N 1
ATOM 2263 C CA . MET A 1 305 ? -3.296 -4.007 5.305 1.00 96.81 305 MET A CA 1
ATOM 2264 C C . MET A 1 305 ? -2.312 -5.093 5.770 1.00 96.81 305 MET A C 1
ATOM 2266 O O . MET A 1 305 ? -2.635 -5.857 6.677 1.00 96.81 305 MET A O 1
ATOM 2270 N N . THR A 1 306 ? -1.117 -5.196 5.185 1.00 96.38 306 THR A N 1
ATOM 2271 C CA . THR A 1 306 ? -0.014 -5.962 5.797 1.00 96.38 306 THR A CA 1
ATOM 2272 C C . THR A 1 306 ? 0.605 -5.187 6.966 1.00 96.38 306 THR A C 1
ATOM 2274 O O . THR A 1 306 ? 0.518 -3.962 7.026 1.00 96.38 306 THR A O 1
ATOM 2277 N N . GLY A 1 307 ? 1.256 -5.884 7.904 1.00 90.88 307 GLY A N 1
ATOM 2278 C CA . GLY A 1 307 ? 1.792 -5.305 9.150 1.00 90.88 307 GLY A CA 1
ATOM 2279 C C . GLY A 1 307 ? 2.981 -4.341 9.007 1.00 90.88 307 GLY A C 1
ATOM 2280 O O . GLY A 1 307 ? 3.664 -4.046 9.987 1.00 90.88 307 GLY A O 1
ATOM 2281 N N . SER A 1 308 ? 3.295 -3.887 7.792 1.00 89.38 308 SER A N 1
ATOM 2282 C CA . SER A 1 308 ? 4.366 -2.923 7.518 1.00 89.38 308 SER A CA 1
ATOM 2283 C C . SER A 1 308 ? 4.071 -2.112 6.262 1.00 89.38 308 SER A C 1
ATOM 2285 O O . SER A 1 308 ? 3.528 -2.627 5.287 1.00 89.38 308 SER A O 1
ATOM 2287 N N . SER A 1 309 ? 4.476 -0.842 6.261 1.00 85.56 309 SER A N 1
ATOM 2288 C CA . SER A 1 309 ? 4.233 0.049 5.131 1.00 85.56 309 SER A CA 1
ATOM 2289 C C . SER A 1 309 ? 5.120 -0.280 3.926 1.00 85.56 309 SER A C 1
ATOM 2291 O O . SER A 1 309 ? 6.343 -0.401 4.026 1.00 85.56 309 SER A O 1
ATOM 2293 N N . SER A 1 310 ? 4.491 -0.356 2.755 1.00 86.62 310 SER A N 1
ATOM 2294 C CA . SER A 1 310 ? 5.171 -0.382 1.459 1.00 86.62 310 SER A CA 1
ATOM 2295 C C . SER A 1 310 ? 5.263 1.026 0.869 1.00 86.62 310 SER A C 1
ATOM 2297 O O . SER A 1 310 ? 4.429 1.888 1.142 1.00 86.62 310 SER A O 1
ATOM 2299 N N . ILE A 1 311 ? 6.279 1.283 0.038 1.00 80.81 311 ILE A N 1
ATOM 2300 C CA . ILE A 1 311 ? 6.475 2.607 -0.588 1.00 80.81 311 ILE A CA 1
ATOM 2301 C C . ILE A 1 311 ? 5.353 2.909 -1.598 1.00 80.81 311 ILE A C 1
ATOM 2303 O O . ILE A 1 311 ? 4.883 4.042 -1.696 1.00 80.81 311 ILE A O 1
ATOM 2307 N N . LYS A 1 312 ? 4.881 1.874 -2.305 1.00 83.81 312 LYS A N 1
ATOM 2308 C CA . LYS A 1 312 ? 3.622 1.876 -3.062 1.00 83.81 312 LYS A CA 1
ATOM 2309 C C . LYS A 1 312 ? 2.681 0.816 -2.476 1.00 83.81 312 LYS A C 1
ATOM 2311 O O . LYS A 1 312 ? 2.694 -0.315 -2.958 1.00 83.81 312 LYS A O 1
ATOM 2316 N N . PRO A 1 313 ? 1.910 1.156 -1.434 1.00 89.50 313 PRO A N 1
ATOM 2317 C CA . PRO A 1 313 ? 0.914 0.245 -0.891 1.00 89.50 313 PRO A CA 1
ATOM 2318 C C . PRO A 1 313 ? -0.181 -0.004 -1.934 1.00 89.50 313 PRO A C 1
ATOM 2320 O O . PRO A 1 313 ? -0.536 0.900 -2.692 1.00 89.50 313 PRO A O 1
ATOM 2323 N N . VAL A 1 314 ? -0.688 -1.232 -1.984 1.00 91.62 314 VAL A N 1
ATOM 2324 C CA . VAL A 1 314 ? -1.704 -1.677 -2.941 1.00 91.62 314 VAL A CA 1
ATOM 2325 C C . VAL A 1 314 ? -3.001 -1.937 -2.199 1.00 91.62 314 VAL A C 1
ATOM 2327 O O . VAL A 1 314 ? -3.041 -2.783 -1.305 1.00 91.62 314 VAL A O 1
ATOM 2330 N N . LEU A 1 315 ? -4.079 -1.264 -2.598 1.00 91.62 315 LEU A N 1
ATOM 2331 C CA . LEU A 1 315 ? -5.395 -1.594 -2.078 1.00 91.62 315 LEU A CA 1
ATOM 2332 C C . LEU A 1 315 ? -6.031 -2.706 -2.894 1.00 91.62 315 LEU A C 1
ATOM 2334 O O . LEU A 1 315 ? -6.584 -2.466 -3.960 1.00 91.62 315 LEU A O 1
ATOM 2338 N N . SER A 1 316 ? -5.962 -3.937 -2.405 1.00 95.12 316 SER A N 1
ATOM 2339 C CA . SER A 1 316 ? -6.390 -5.083 -3.200 1.00 95.12 316 SER A CA 1
ATOM 2340 C C . SER A 1 316 ? -7.863 -5.446 -3.002 1.00 95.12 316 SER A C 1
ATOM 2342 O O . SER A 1 316 ? -8.539 -5.029 -2.057 1.00 95.12 316 SER A O 1
ATOM 2344 N N . VAL A 1 317 ? -8.333 -6.344 -3.868 1.00 96.25 317 VAL A N 1
ATOM 2345 C CA . VAL A 1 317 ? -9.629 -7.021 -3.737 1.00 96.25 317 VAL A CA 1
ATOM 2346 C C . VAL A 1 317 ? -9.803 -7.759 -2.402 1.00 96.25 317 VAL A C 1
ATOM 2348 O O . VAL A 1 317 ? -10.936 -7.948 -1.974 1.00 96.25 317 VAL A O 1
ATOM 2351 N N . PHE A 1 318 ? -8.724 -8.149 -1.711 1.00 97.81 318 PHE A N 1
ATOM 2352 C CA . PHE A 1 318 ? -8.816 -8.890 -0.448 1.00 97.81 318 PHE A CA 1
ATOM 2353 C C . PHE A 1 318 ? -9.338 -8.032 0.698 1.00 97.81 318 PHE A C 1
ATOM 2355 O O . PHE A 1 318 ? -10.213 -8.467 1.447 1.00 97.81 318 PHE A O 1
ATOM 2362 N N . THR A 1 319 ? -8.862 -6.793 0.810 1.00 97.88 319 THR A N 1
ATOM 2363 C CA . THR A 1 319 ? -9.353 -5.885 1.848 1.00 97.88 319 THR A CA 1
ATOM 2364 C C . THR A 1 319 ? -10.801 -5.468 1.595 1.00 97.88 319 THR A C 1
ATOM 2366 O O . THR A 1 319 ? -11.589 -5.366 2.532 1.00 97.88 319 THR A O 1
ATOM 2369 N N . LEU A 1 320 ? -11.210 -5.319 0.333 1.00 98.12 320 LEU A N 1
ATOM 2370 C CA . LEU A 1 320 ? -12.629 -5.146 0.015 1.00 98.12 320 LEU A CA 1
ATOM 2371 C C . LEU A 1 320 ? -13.439 -6.401 0.383 1.00 98.12 320 LEU A C 1
ATOM 2373 O O . LEU A 1 320 ? -14.486 -6.280 1.011 1.00 98.12 320 LEU A O 1
ATOM 2377 N N . ALA A 1 321 ? -12.927 -7.601 0.095 1.00 97.88 321 ALA A N 1
ATOM 2378 C CA . ALA A 1 321 ? -13.594 -8.864 0.412 1.00 97.88 321 ALA A CA 1
ATOM 2379 C C . ALA A 1 321 ? -13.881 -9.054 1.904 1.00 97.88 321 ALA A C 1
ATOM 2381 O O . ALA A 1 321 ? -14.993 -9.438 2.261 1.00 97.88 321 ALA A O 1
ATOM 2382 N N . ILE A 1 322 ? -12.927 -8.748 2.786 1.00 97.56 322 ILE A N 1
ATOM 2383 C CA . ILE A 1 322 ? -13.168 -8.849 4.234 1.00 97.56 322 ILE A CA 1
ATOM 2384 C C . ILE A 1 322 ? -14.138 -7.767 4.731 1.00 97.56 322 ILE A C 1
ATOM 2386 O O . ILE A 1 322 ? -14.953 -8.034 5.615 1.00 97.56 322 ILE A O 1
ATOM 2390 N N . LEU A 1 323 ? -14.114 -6.563 4.143 1.00 98.00 323 LEU A N 1
ATOM 2391 C CA . LEU A 1 323 ? -15.090 -5.514 4.449 1.00 98.00 323 LEU A CA 1
ATOM 2392 C C . LEU A 1 323 ? -16.501 -5.898 3.974 1.00 98.00 323 LEU A C 1
ATOM 2394 O O . LEU A 1 323 ? -17.469 -5.581 4.660 1.00 98.00 323 LEU A O 1
ATOM 2398 N N . GLU A 1 324 ? -16.644 -6.623 2.865 1.00 97.75 324 GLU A N 1
ATOM 2399 C CA . GLU A 1 324 ? -17.929 -7.197 2.442 1.00 97.75 324 GLU A CA 1
ATOM 2400 C C . GLU A 1 324 ? -18.393 -8.316 3.385 1.00 97.75 324 GLU A C 1
ATOM 2402 O O . GLU A 1 324 ? -19.537 -8.313 3.845 1.00 97.75 324 GLU A O 1
ATOM 2407 N N . ASP A 1 325 ? -17.498 -9.252 3.716 1.00 97.50 325 ASP A N 1
ATOM 2408 C CA . ASP A 1 325 ? -17.781 -10.369 4.625 1.00 97.50 325 ASP A CA 1
ATOM 2409 C C . ASP A 1 325 ? -18.113 -9.904 6.050 1.00 97.50 325 ASP A C 1
ATOM 2411 O O . ASP A 1 325 ? -18.789 -10.625 6.784 1.00 97.50 325 ASP A O 1
ATOM 2415 N N . SER A 1 326 ? -17.714 -8.686 6.433 1.00 97.56 326 SER A N 1
ATOM 2416 C CA . SER A 1 326 ? -18.151 -8.073 7.691 1.00 97.56 326 SER A CA 1
ATOM 2417 C C . SER A 1 326 ? -19.673 -7.932 7.795 1.00 97.56 326 SER A C 1
ATOM 2419 O O . SER A 1 326 ? -20.223 -7.870 8.895 1.00 97.56 326 SER A O 1
ATOM 2421 N N . GLY A 1 327 ? -20.365 -7.877 6.652 1.00 96.38 327 GLY A N 1
ATOM 2422 C CA . GLY A 1 327 ? -21.792 -7.591 6.571 1.00 96.38 327 GLY A CA 1
ATOM 2423 C C . GLY A 1 327 ? -22.135 -6.123 6.821 1.00 96.38 327 GLY A C 1
ATOM 2424 O O . GLY A 1 327 ? -23.310 -5.781 6.894 1.00 96.38 327 GLY A O 1
ATOM 2425 N N . TRP A 1 328 ? -21.147 -5.237 6.953 1.00 96.94 328 TRP A N 1
ATOM 2426 C CA . TRP A 1 328 ? -21.369 -3.816 7.235 1.00 96.94 328 TRP A CA 1
ATOM 2427 C C . TRP A 1 328 ? -21.276 -2.918 6.007 1.00 96.94 328 TRP A C 1
ATOM 2429 O O . TRP A 1 328 ? -21.898 -1.850 5.986 1.00 96.94 328 TRP A O 1
ATOM 2439 N N . TYR A 1 329 ? -20.523 -3.352 4.997 1.00 97.94 329 TYR A N 1
ATOM 2440 C CA . TYR A 1 329 ? -20.208 -2.572 3.808 1.00 97.94 329 TYR A CA 1
ATOM 2441 C C . TYR A 1 329 ? -20.542 -3.355 2.538 1.00 97.94 329 TYR A C 1
ATOM 2443 O O . TYR A 1 329 ? -20.483 -4.582 2.507 1.00 97.94 329 TYR A O 1
ATOM 2451 N N . LEU A 1 330 ? -20.880 -2.624 1.481 1.00 97.06 330 LEU A N 1
ATOM 2452 C CA . LEU A 1 330 ? -20.954 -3.113 0.111 1.00 97.06 330 LEU A CA 1
ATOM 2453 C C . LEU A 1 330 ? -19.843 -2.425 -0.694 1.00 97.06 330 LEU A C 1
ATOM 2455 O O . LEU A 1 330 ? -20.001 -1.249 -1.038 1.00 97.06 330 LEU A O 1
ATOM 2459 N N . PRO A 1 331 ? -18.718 -3.106 -0.951 1.00 96.81 331 PRO A N 1
ATOM 2460 C CA . PRO A 1 331 ? -17.606 -2.518 -1.684 1.00 96.81 331 PRO A CA 1
ATOM 2461 C C . PRO A 1 331 ? -17.842 -2.421 -3.194 1.00 96.81 331 PRO A C 1
ATOM 2463 O O . PRO A 1 331 ? -18.481 -3.282 -3.797 1.00 96.81 331 PRO A O 1
ATOM 2466 N N . ASP A 1 332 ? -17.243 -1.409 -3.815 1.00 94.94 332 ASP A N 1
ATOM 2467 C CA . ASP A 1 332 ? -17.048 -1.307 -5.260 1.00 94.94 332 ASP A CA 1
ATOM 2468 C C . ASP A 1 332 ? -15.661 -1.859 -5.624 1.00 94.94 332 ASP A C 1
ATOM 2470 O O . ASP A 1 332 ? -14.638 -1.185 -5.477 1.00 94.94 332 ASP A O 1
ATOM 2474 N N . TYR A 1 333 ? -15.622 -3.100 -6.115 1.00 92.94 333 TYR A N 1
ATOM 2475 C CA . TYR A 1 333 ? -14.374 -3.772 -6.492 1.00 92.94 333 TYR A CA 1
ATOM 2476 C C . TYR A 1 333 ? -13.656 -3.112 -7.672 1.00 92.94 333 TYR A C 1
ATOM 2478 O O . TYR A 1 333 ? -12.455 -3.323 -7.827 1.00 92.94 333 TYR A O 1
ATOM 2486 N N . SER A 1 334 ? -14.329 -2.260 -8.458 1.00 89.94 334 SER A N 1
ATOM 2487 C CA . SER A 1 334 ? -13.666 -1.482 -9.514 1.00 89.94 334 SER A CA 1
ATOM 2488 C C . SER A 1 334 ? -12.684 -0.442 -8.960 1.00 89.94 334 SER A C 1
ATOM 2490 O O . SER A 1 334 ? -11.869 0.096 -9.710 1.00 89.94 334 SER A O 1
ATOM 2492 N N . LYS A 1 335 ? -12.742 -0.156 -7.651 1.00 91.88 335 LYS A N 1
ATOM 2493 C CA . LYS A 1 335 ? -11.789 0.716 -6.951 1.00 91.88 335 LYS A CA 1
ATOM 2494 C C . LYS A 1 335 ? -10.529 0.000 -6.480 1.00 91.88 335 LYS A C 1
ATOM 2496 O O . LYS A 1 335 ? -9.617 0.683 -6.023 1.00 91.88 335 LYS A O 1
ATOM 2501 N N . ALA A 1 336 ? -10.476 -1.330 -6.556 1.00 91.81 336 ALA A N 1
ATOM 2502 C CA . ALA A 1 336 ? -9.299 -2.076 -6.143 1.00 91.81 336 ALA A CA 1
ATOM 2503 C C . ALA A 1 336 ? -8.122 -1.815 -7.091 1.00 91.81 336 ALA A C 1
ATOM 2505 O O . ALA A 1 336 ? -8.243 -1.894 -8.316 1.00 91.81 336 ALA A O 1
ATOM 2506 N N . ASP A 1 337 ? -6.959 -1.578 -6.503 1.00 89.12 337 ASP A N 1
ATOM 2507 C CA . ASP A 1 337 ? -5.691 -1.643 -7.198 1.00 89.12 337 ASP A CA 1
ATOM 2508 C C . ASP A 1 337 ? -5.345 -3.089 -7.553 1.00 89.12 337 ASP A C 1
ATOM 2510 O O . ASP A 1 337 ? -5.763 -4.080 -6.941 1.00 89.12 337 ASP A O 1
ATOM 2514 N N . ARG A 1 338 ? -4.486 -3.209 -8.556 1.00 86.31 338 ARG A N 1
ATOM 2515 C CA . ARG A 1 338 ? -3.907 -4.484 -8.931 1.00 86.31 338 ARG A CA 1
ATOM 2516 C C . ARG A 1 338 ? -2.774 -4.865 -7.976 1.00 86.31 338 ARG A C 1
ATOM 2518 O O . ARG A 1 338 ? -1.708 -4.255 -8.009 1.00 86.31 338 ARG A O 1
ATOM 2525 N N . LEU A 1 339 ? -2.981 -5.944 -7.223 1.00 90.12 339 LEU A N 1
ATOM 2526 C CA . LEU A 1 339 ? -1.911 -6.683 -6.555 1.00 90.12 339 LEU A CA 1
ATOM 2527 C C . LEU A 1 339 ? -1.326 -7.710 -7.531 1.00 90.12 339 LEU A C 1
ATOM 2529 O O . LEU A 1 339 ? -2.064 -8.489 -8.138 1.00 90.12 339 LEU A O 1
ATOM 2533 N N . ASP A 1 340 ? -0.010 -7.650 -7.732 1.00 87.12 340 ASP A N 1
ATOM 2534 C CA . ASP A 1 340 ? 0.719 -8.589 -8.591 1.00 87.12 340 ASP A CA 1
ATOM 2535 C C . ASP A 1 340 ? 1.244 -9.792 -7.801 1.00 87.12 340 ASP A C 1
ATOM 2537 O O . ASP A 1 340 ? 1.360 -10.881 -8.359 1.00 87.12 340 ASP A O 1
ATOM 2541 N N . TRP A 1 341 ? 1.526 -9.605 -6.509 1.00 91.69 341 TRP A N 1
ATOM 2542 C CA . TRP A 1 341 ? 2.128 -10.604 -5.632 1.00 91.69 341 TRP A CA 1
ATOM 2543 C C . TRP A 1 341 ? 1.221 -11.825 -5.449 1.00 91.69 341 TRP A C 1
ATOM 2545 O O . TRP A 1 341 ? 0.085 -11.708 -4.996 1.00 91.69 341 TRP A O 1
ATOM 2555 N N . GLY A 1 342 ? 1.711 -13.004 -5.820 1.00 91.25 342 GLY A N 1
ATOM 2556 C CA . GLY A 1 342 ? 1.045 -14.295 -5.633 1.00 91.25 342 GLY A CA 1
ATOM 2557 C C . GLY A 1 342 ? -0.021 -14.611 -6.684 1.00 91.25 342 GLY A C 1
ATOM 2558 O O . GLY A 1 342 ? -0.517 -15.736 -6.744 1.00 91.25 342 GLY A O 1
ATOM 2559 N N . ARG A 1 343 ? -0.371 -13.659 -7.554 1.00 89.38 343 ARG A N 1
ATOM 2560 C CA . ARG A 1 343 ? -1.450 -13.839 -8.528 1.00 89.38 343 ARG A CA 1
ATOM 2561 C C . ARG A 1 343 ? -1.156 -15.005 -9.474 1.00 89.38 343 ARG A C 1
ATOM 2563 O O . ARG A 1 343 ? -0.122 -15.029 -10.136 1.00 89.38 343 ARG A O 1
ATOM 2570 N N . ASN A 1 344 ? -2.109 -15.928 -9.596 1.00 87.31 344 ASN A N 1
ATOM 2571 C CA . ASN A 1 344 ? -2.034 -17.127 -10.437 1.00 87.31 344 ASN A CA 1
ATOM 2572 C C . ASN A 1 344 ? -0.850 -18.069 -10.145 1.00 87.31 344 ASN A C 1
ATOM 2574 O O . ASN A 1 344 ? -0.515 -18.903 -10.986 1.00 87.31 344 ASN A O 1
ATOM 2578 N N . MET A 1 345 ? -0.226 -17.970 -8.970 1.00 88.88 345 MET A N 1
ATOM 2579 C CA . MET A 1 345 ? 0.943 -18.785 -8.620 1.00 88.88 345 MET A CA 1
ATOM 2580 C C . MET A 1 345 ? 0.599 -20.225 -8.198 1.00 88.88 345 MET A C 1
ATOM 2582 O O . MET A 1 345 ? 1.489 -21.056 -8.020 1.00 88.88 345 MET A O 1
ATOM 2586 N N . GLY A 1 346 ? -0.688 -20.545 -8.068 1.00 92.31 346 GLY A N 1
ATOM 2587 C CA . GLY A 1 346 ? -1.185 -21.866 -7.709 1.00 92.31 346 GLY A CA 1
ATOM 2588 C C . GLY A 1 346 ? -1.090 -22.172 -6.215 1.00 92.31 346 GLY A C 1
ATOM 2589 O O . GLY A 1 346 ? -0.593 -21.392 -5.404 1.00 92.31 346 GLY A O 1
ATOM 2590 N N . CYS A 1 347 ? -1.572 -23.355 -5.836 1.00 93.88 347 CYS A N 1
ATOM 2591 C CA . CYS A 1 347 ? -1.625 -23.767 -4.433 1.00 93.88 347 CYS A CA 1
ATOM 2592 C C . CYS A 1 347 ? -0.256 -23.944 -3.765 1.00 93.88 347 CYS A C 1
ATOM 2594 O O . CYS A 1 347 ? -0.173 -23.811 -2.548 1.00 93.88 347 CYS A O 1
ATOM 2596 N N . SER A 1 348 ? 0.803 -24.225 -4.527 1.00 92.06 348 SER A N 1
ATOM 2597 C CA . SER A 1 348 ? 2.164 -24.352 -3.990 1.00 92.06 348 SER A CA 1
ATOM 2598 C C . SER A 1 348 ? 2.678 -23.031 -3.422 1.00 92.06 348 SER A C 1
ATOM 2600 O O . SER A 1 348 ? 3.358 -23.024 -2.407 1.00 92.06 348 SER A O 1
ATOM 2602 N N . PHE A 1 349 ? 2.303 -21.892 -4.011 1.00 92.50 349 PHE A N 1
ATOM 2603 C CA . PHE A 1 349 ? 2.665 -20.585 -3.459 1.00 92.50 349 PHE A CA 1
ATOM 2604 C C . PHE A 1 349 ? 2.085 -20.367 -2.058 1.00 92.50 349 PHE A C 1
ATOM 2606 O O . PHE A 1 349 ? 2.757 -19.850 -1.169 1.00 92.50 349 PHE A O 1
ATOM 2613 N N . VAL A 1 350 ? 0.842 -20.805 -1.861 1.00 92.88 350 VAL A N 1
ATOM 2614 C CA . VAL A 1 350 ? 0.132 -20.658 -0.591 1.00 92.88 350 VAL A CA 1
ATOM 2615 C C . VAL A 1 350 ? 0.665 -21.637 0.457 1.00 92.88 350 VAL A C 1
ATOM 2617 O O . VAL A 1 350 ? 0.942 -21.225 1.586 1.00 92.88 350 VAL A O 1
ATOM 2620 N N . ASN A 1 351 ? 0.781 -22.915 0.087 1.00 90.75 351 ASN A N 1
ATOM 2621 C CA . ASN A 1 351 ? 0.950 -24.023 1.030 1.00 90.75 351 ASN A CA 1
ATOM 2622 C C . ASN A 1 351 ? 2.405 -24.452 1.250 1.00 90.75 351 ASN A C 1
ATOM 2624 O O . ASN A 1 351 ? 2.700 -25.012 2.303 1.00 90.75 351 ASN A O 1
ATOM 2628 N N . ASP A 1 352 ? 3.284 -24.247 0.269 1.00 91.50 352 ASP A N 1
ATOM 2629 C CA . ASP A 1 352 ? 4.657 -24.744 0.332 1.00 91.50 352 ASP A CA 1
ATOM 2630 C C . ASP A 1 352 ? 5.614 -23.671 0.877 1.00 91.50 352 ASP A C 1
ATOM 2632 O O . ASP A 1 352 ? 5.299 -22.479 0.946 1.00 91.50 352 ASP A O 1
ATOM 2636 N N . ASP A 1 353 ? 6.817 -24.112 1.243 1.00 91.38 353 ASP A N 1
ATOM 2637 C CA . ASP A 1 353 ? 7.902 -23.249 1.706 1.00 91.38 353 ASP A CA 1
ATOM 2638 C C . ASP A 1 353 ? 8.317 -22.238 0.616 1.00 91.38 353 ASP A C 1
ATOM 2640 O O . ASP A 1 353 ? 8.600 -22.599 -0.531 1.00 91.38 353 ASP A O 1
ATOM 2644 N N . CYS A 1 354 ? 8.391 -20.955 0.972 1.00 92.00 354 CYS A N 1
ATOM 2645 C CA . CYS A 1 354 ? 8.720 -19.872 0.041 1.00 92.00 354 CYS A CA 1
ATOM 2646 C C . CYS A 1 354 ? 10.166 -19.896 -0.490 1.00 92.00 354 CYS A C 1
ATOM 2648 O O . CYS A 1 354 ? 10.467 -19.325 -1.544 1.00 92.00 354 CYS A O 1
ATOM 2650 N N . GLY A 1 355 ? 11.071 -20.624 0.163 1.00 88.94 355 GLY A N 1
ATOM 2651 C CA . GLY A 1 355 ? 12.388 -20.973 -0.366 1.00 88.94 355 GLY A CA 1
ATOM 2652 C C . GLY A 1 355 ? 12.325 -21.782 -1.668 1.00 88.94 355 GLY A C 1
ATOM 2653 O O . GLY A 1 355 ? 13.284 -21.758 -2.447 1.00 88.94 355 GLY A O 1
ATOM 2654 N N . LEU A 1 356 ? 11.190 -22.434 -1.954 1.00 86.81 356 LEU A N 1
ATOM 2655 C CA . LEU A 1 356 ? 10.941 -23.197 -3.183 1.00 86.81 356 LEU A CA 1
ATOM 2656 C C . LEU A 1 356 ? 10.364 -22.351 -4.326 1.00 86.81 356 LEU A C 1
ATOM 2658 O O . LEU A 1 356 ? 10.319 -22.812 -5.465 1.00 86.81 356 LEU A O 1
ATOM 2662 N N . TRP A 1 357 ? 9.960 -21.097 -4.086 1.00 87.12 357 TRP A N 1
ATOM 2663 C CA . TRP A 1 357 ? 9.343 -20.269 -5.132 1.00 87.12 357 TRP A CA 1
ATOM 2664 C C . TRP A 1 357 ? 10.259 -20.009 -6.334 1.00 87.12 357 TRP A C 1
ATOM 2666 O O . TRP A 1 357 ? 9.759 -19.850 -7.445 1.00 87.12 357 TRP A O 1
ATOM 2676 N N . LYS A 1 358 ? 11.586 -20.059 -6.165 1.00 73.56 358 LYS A N 1
ATOM 2677 C CA . LYS A 1 358 ? 12.565 -19.984 -7.270 1.00 73.56 358 LYS A CA 1
ATOM 2678 C C . LYS A 1 358 ? 12.297 -21.018 -8.363 1.00 73.56 358 LYS A C 1
ATOM 2680 O O . LYS A 1 358 ? 12.501 -20.735 -9.541 1.00 73.56 358 LYS A O 1
ATOM 2685 N N . ASP A 1 359 ? 11.801 -22.194 -7.982 1.00 70.88 359 ASP A N 1
ATOM 2686 C CA . ASP A 1 359 ? 11.589 -23.315 -8.894 1.00 70.88 359 ASP A CA 1
ATOM 2687 C C . ASP A 1 359 ? 10.314 -23.126 -9.741 1.00 70.88 359 ASP A C 1
ATOM 2689 O O . ASP A 1 359 ? 10.114 -23.828 -10.730 1.00 70.88 359 ASP A O 1
ATOM 2693 N N . SER A 1 360 ? 9.478 -22.133 -9.405 1.00 67.44 360 SER A N 1
ATOM 2694 C CA . SER A 1 360 ? 8.299 -21.743 -10.193 1.00 67.44 360 SER A CA 1
ATOM 2695 C C . SER A 1 360 ? 8.628 -20.858 -11.404 1.00 67.44 360 SER A C 1
ATOM 2697 O O . SER A 1 360 ? 7.767 -20.637 -12.254 1.00 67.44 360 SER A O 1
ATOM 2699 N N . GLY A 1 361 ? 9.857 -20.331 -11.491 1.00 65.62 361 GLY A N 1
ATOM 2700 C CA . GLY A 1 361 ? 10.259 -19.377 -12.531 1.00 65.62 361 GLY A CA 1
ATOM 2701 C C . GLY A 1 361 ? 9.708 -17.955 -12.342 1.00 65.62 361 GLY A C 1
ATOM 2702 O O . GLY A 1 361 ? 9.894 -17.109 -13.217 1.00 65.62 361 GLY A O 1
ATOM 2703 N N . ALA A 1 362 ? 9.048 -17.667 -11.217 1.00 70.56 362 ALA A N 1
ATOM 2704 C CA . ALA A 1 362 ? 8.505 -16.347 -10.918 1.00 70.56 362 ALA A CA 1
ATOM 2705 C C . ALA A 1 362 ? 9.610 -15.356 -10.510 1.00 70.56 362 ALA A C 1
ATOM 2707 O O . ALA A 1 362 ? 10.193 -15.432 -9.428 1.00 70.56 362 ALA A O 1
ATOM 2708 N N . PHE A 1 363 ? 9.897 -14.403 -11.396 1.00 78.81 363 PHE A N 1
ATOM 2709 C CA . PHE A 1 363 ? 10.939 -13.392 -11.209 1.00 78.81 363 PHE A CA 1
ATOM 2710 C C . PHE A 1 363 ? 10.716 -12.536 -9.949 1.00 78.81 363 PHE A C 1
ATOM 2712 O O . PHE A 1 363 ? 9.645 -11.962 -9.768 1.00 78.81 363 PHE A O 1
ATOM 2719 N N . GLY A 1 364 ? 11.749 -12.399 -9.111 1.00 79.19 364 GLY A N 1
ATOM 2720 C CA . GLY A 1 364 ? 11.779 -11.478 -7.965 1.00 79.19 364 GLY A CA 1
ATOM 2721 C C . GLY A 1 364 ? 10.964 -11.906 -6.736 1.00 79.19 364 GLY A C 1
ATOM 2722 O O . GLY A 1 364 ? 10.991 -11.188 -5.734 1.00 79.19 364 GLY A O 1
ATOM 2723 N N . TYR A 1 365 ? 10.281 -13.057 -6.792 1.00 85.69 365 TYR A N 1
ATOM 2724 C CA . TYR A 1 365 ? 9.474 -13.614 -5.696 1.00 85.69 365 TYR A CA 1
ATOM 2725 C C . TYR A 1 365 ? 10.302 -14.204 -4.563 1.00 85.69 365 TYR A C 1
ATOM 2727 O O . TYR A 1 365 ? 9.878 -14.194 -3.413 1.00 85.69 365 TYR A O 1
ATOM 2735 N N . ASN A 1 366 ? 11.493 -14.697 -4.871 1.00 85.19 366 ASN A N 1
ATOM 2736 C CA . ASN A 1 366 ? 12.472 -15.052 -3.867 1.00 85.19 366 ASN A CA 1
ATOM 2737 C C . ASN A 1 366 ? 13.885 -14.767 -4.388 1.00 85.19 366 ASN A C 1
ATOM 2739 O O . ASN A 1 366 ? 14.081 -14.418 -5.554 1.00 85.19 366 ASN A O 1
ATOM 2743 N N . CYS A 1 367 ? 14.868 -14.923 -3.514 1.00 85.06 367 CYS A N 1
ATOM 2744 C CA . CYS A 1 367 ? 16.269 -14.848 -3.853 1.00 85.06 367 CYS A CA 1
ATOM 2745 C C . CYS A 1 367 ? 17.058 -15.962 -3.155 1.00 85.06 367 CYS A C 1
ATOM 2747 O O . CYS A 1 367 ? 16.715 -16.428 -2.067 1.00 85.06 367 CYS A O 1
ATOM 2749 N N . GLY A 1 368 ? 18.098 -16.445 -3.831 1.00 83.12 368 GLY A N 1
ATOM 2750 C CA . GLY A 1 368 ? 18.965 -17.522 -3.365 1.00 83.12 368 GLY A CA 1
ATOM 2751 C C . GLY A 1 368 ? 20.251 -17.014 -2.713 1.00 83.12 368 GLY A C 1
ATOM 2752 O O . GLY A 1 368 ? 20.603 -15.835 -2.804 1.00 83.12 368 GLY A O 1
ATOM 2753 N N . LEU A 1 369 ? 20.995 -17.931 -2.086 1.00 84.38 369 LEU A N 1
ATOM 2754 C CA . LEU A 1 369 ? 22.308 -17.643 -1.490 1.00 84.38 369 LEU A CA 1
ATOM 2755 C C . LEU A 1 369 ? 23.335 -17.154 -2.524 1.00 84.38 369 LEU A C 1
ATOM 2757 O O . LEU A 1 369 ? 24.215 -16.368 -2.190 1.00 84.38 369 LEU A O 1
ATOM 2761 N N . ASP A 1 370 ? 23.208 -17.597 -3.772 1.00 83.06 370 ASP A N 1
ATOM 2762 C CA . ASP A 1 370 ? 23.990 -17.161 -4.933 1.00 83.06 370 ASP A CA 1
ATOM 2763 C C . ASP A 1 370 ? 23.692 -15.714 -5.349 1.00 83.06 370 ASP A C 1
ATOM 2765 O O . ASP A 1 370 ? 24.538 -15.043 -5.940 1.00 83.06 370 ASP A O 1
ATOM 2769 N N . THR A 1 371 ? 22.510 -15.216 -4.986 1.00 79.75 371 THR A N 1
ATOM 2770 C CA . THR A 1 371 ? 22.086 -13.831 -5.208 1.00 79.75 371 THR A CA 1
ATOM 2771 C C . THR A 1 371 ? 22.176 -12.958 -3.959 1.00 79.75 371 THR A C 1
ATOM 2773 O O . THR A 1 371 ? 21.779 -11.798 -4.014 1.00 79.75 371 THR A O 1
ATOM 2776 N N . LYS A 1 372 ? 22.696 -13.472 -2.834 1.00 82.06 372 LYS A N 1
ATOM 2777 C CA . LYS A 1 372 ? 22.774 -12.728 -1.567 1.00 82.06 372 LYS A CA 1
ATOM 2778 C C . LYS A 1 372 ? 23.511 -11.400 -1.762 1.00 82.06 372 LYS A C 1
ATOM 2780 O O . LYS A 1 372 ? 24.645 -11.379 -2.231 1.00 82.06 372 LYS A O 1
ATOM 2785 N N . SER A 1 373 ? 22.864 -10.302 -1.373 1.00 81.25 373 SER A N 1
ATOM 2786 C CA . SER A 1 373 ? 23.344 -8.923 -1.538 1.00 81.25 373 SER A CA 1
ATOM 2787 C C . SER A 1 373 ? 23.497 -8.439 -2.987 1.00 81.25 373 SER A C 1
ATOM 2789 O O . SER A 1 373 ? 23.974 -7.323 -3.193 1.00 81.25 373 SER A O 1
ATOM 2791 N N . ASN A 1 374 ? 23.080 -9.222 -3.988 1.00 86.94 374 ASN A N 1
ATOM 2792 C CA . ASN A 1 374 ? 23.040 -8.754 -5.368 1.00 86.94 374 ASN A CA 1
ATOM 2793 C C . ASN A 1 374 ? 21.858 -7.807 -5.559 1.00 86.94 374 ASN A C 1
ATOM 2795 O O . ASN A 1 374 ? 20.766 -8.016 -5.019 1.00 86.94 374 ASN A O 1
ATOM 2799 N N . ASN A 1 375 ? 22.087 -6.783 -6.374 1.00 90.12 375 ASN A N 1
ATOM 2800 C CA . ASN A 1 375 ? 21.030 -5.904 -6.838 1.00 90.12 375 ASN A CA 1
ATOM 2801 C C . ASN A 1 375 ? 20.133 -6.665 -7.824 1.00 90.12 375 ASN A C 1
ATOM 2803 O O . ASN A 1 375 ? 20.621 -7.451 -8.638 1.00 90.12 375 ASN A O 1
ATOM 2807 N N . GLN A 1 376 ? 18.829 -6.419 -7.748 1.00 89.81 376 GLN A N 1
ATOM 2808 C CA . GLN A 1 376 ? 17.805 -7.042 -8.587 1.00 89.81 376 GLN A CA 1
ATOM 2809 C C . GLN A 1 376 ? 16.541 -6.181 -8.595 1.00 89.81 376 GLN A C 1
ATOM 2811 O O . GLN A 1 376 ? 16.333 -5.351 -7.710 1.00 89.81 376 GLN A O 1
ATOM 2816 N N . CYS A 1 377 ? 15.702 -6.325 -9.612 1.00 91.69 377 CYS A N 1
ATOM 2817 C CA . CYS A 1 377 ? 14.414 -5.641 -9.621 1.00 91.69 377 CYS A CA 1
ATOM 2818 C C . CYS A 1 377 ? 13.435 -6.317 -8.655 1.00 91.69 377 CYS A C 1
ATOM 2820 O O . CYS A 1 377 ? 13.483 -7.532 -8.467 1.00 91.69 377 CYS A O 1
ATOM 2822 N N . THR A 1 378 ? 12.519 -5.543 -8.072 1.00 91.50 378 THR A N 1
ATOM 2823 C CA . THR A 1 378 ? 11.385 -6.118 -7.332 1.00 91.50 378 THR A CA 1
ATOM 2824 C C . THR A 1 378 ? 10.526 -7.000 -8.241 1.00 91.50 378 THR A C 1
ATOM 2826 O O . THR A 1 378 ? 10.560 -6.858 -9.466 1.00 91.50 378 THR A O 1
ATOM 2829 N N . TYR A 1 379 ? 9.740 -7.906 -7.651 1.00 88.50 379 TYR A N 1
ATOM 2830 C CA . TYR A 1 379 ? 8.870 -8.843 -8.379 1.00 88.50 379 TYR A CA 1
ATOM 2831 C C . TYR A 1 379 ? 7.934 -8.144 -9.385 1.00 88.50 379 TYR A C 1
ATOM 2833 O O . TYR A 1 379 ? 7.735 -8.620 -10.500 1.00 88.50 379 TYR A O 1
ATOM 2841 N N . ASP A 1 380 ? 7.412 -6.972 -9.016 1.00 87.06 380 ASP A N 1
ATOM 2842 C CA . ASP A 1 380 ? 6.535 -6.133 -9.840 1.00 87.06 380 ASP A CA 1
ATOM 2843 C C . ASP A 1 380 ? 7.300 -5.175 -10.766 1.00 87.06 380 ASP A C 1
ATOM 2845 O O . ASP A 1 380 ? 6.707 -4.376 -11.499 1.00 87.06 380 ASP A O 1
ATOM 2849 N N . ARG A 1 381 ? 8.635 -5.228 -10.707 1.00 90.81 381 ARG A N 1
ATOM 2850 C CA . ARG A 1 381 ? 9.572 -4.353 -11.407 1.00 90.81 381 ARG A CA 1
ATOM 2851 C C . ARG A 1 381 ? 9.306 -2.871 -11.152 1.00 90.81 381 ARG A C 1
ATOM 2853 O O . ARG A 1 381 ? 9.723 -2.050 -11.955 1.00 90.81 381 ARG A O 1
ATOM 2860 N N . LYS A 1 382 ? 8.628 -2.463 -10.079 1.00 90.69 382 LYS A N 1
ATOM 2861 C CA . LYS A 1 382 ? 8.413 -1.031 -9.802 1.00 90.69 382 LYS A CA 1
ATOM 2862 C C . LYS A 1 382 ? 9.630 -0.366 -9.166 1.00 90.69 382 LYS A C 1
ATOM 2864 O O . LYS A 1 382 ? 9.736 0.860 -9.225 1.00 90.69 382 LYS A O 1
ATOM 2869 N N . ALA A 1 383 ? 10.554 -1.143 -8.601 1.00 93.19 383 ALA A N 1
ATOM 2870 C CA . ALA A 1 383 ? 11.723 -0.611 -7.921 1.00 93.19 383 ALA A CA 1
ATOM 2871 C C . ALA A 1 383 ? 13.009 -1.379 -8.235 1.00 93.19 383 ALA A C 1
ATOM 2873 O O . ALA A 1 383 ? 13.005 -2.585 -8.498 1.00 93.19 383 ALA A O 1
ATOM 2874 N N . LYS A 1 384 ? 14.127 -0.664 -8.113 1.00 93.69 384 LYS A N 1
ATOM 2875 C CA . LYS A 1 384 ? 15.436 -1.258 -7.854 1.00 93.69 384 LYS A CA 1
ATOM 2876 C C . LYS A 1 384 ? 15.449 -1.803 -6.427 1.00 93.69 384 LYS A C 1
ATOM 2878 O O . LYS A 1 384 ? 15.002 -1.131 -5.494 1.00 93.69 384 LYS A O 1
ATOM 2883 N N . GLY A 1 385 ? 15.997 -2.992 -6.251 1.00 92.69 385 GLY A N 1
ATOM 2884 C CA . GLY A 1 385 ? 16.101 -3.656 -4.962 1.00 92.69 385 GLY A CA 1
ATOM 2885 C C . GLY A 1 385 ? 17.342 -4.527 -4.864 1.00 92.69 385 GLY A C 1
ATOM 2886 O O . GLY A 1 385 ? 18.252 -4.454 -5.692 1.00 92.69 385 GLY A O 1
ATOM 2887 N N . TYR A 1 386 ? 17.376 -5.343 -3.821 1.00 91.56 386 TYR A N 1
ATOM 2888 C CA . TYR A 1 386 ? 18.465 -6.264 -3.541 1.00 91.56 386 TYR A CA 1
ATOM 2889 C C . TYR A 1 386 ? 17.960 -7.482 -2.769 1.00 91.56 386 TYR A C 1
ATOM 2891 O O . TYR A 1 386 ? 16.909 -7.450 -2.127 1.00 91.56 386 TYR A O 1
ATOM 2899 N N . CYS A 1 387 ? 18.701 -8.581 -2.851 1.00 90.50 387 CYS A N 1
ATOM 2900 C CA . CYS A 1 387 ? 18.443 -9.759 -2.029 1.00 90.50 387 CYS A CA 1
ATOM 2901 C C . CYS A 1 387 ? 19.031 -9.559 -0.630 1.00 90.50 387 CYS A C 1
ATOM 2903 O O . CYS A 1 387 ? 20.254 -9.483 -0.483 1.00 90.50 387 CYS A O 1
ATOM 2905 N N . GLN A 1 388 ? 18.186 -9.517 0.399 1.00 91.19 388 GLN A N 1
ATOM 2906 C CA . GLN A 1 388 ? 18.638 -9.479 1.787 1.00 91.19 388 GLN A CA 1
ATOM 2907 C C . GLN A 1 388 ? 18.359 -10.821 2.467 1.00 91.19 388 GLN A C 1
ATOM 2909 O O . GLN A 1 388 ? 17.206 -11.194 2.666 1.00 91.19 388 GLN A O 1
ATOM 2914 N N . ILE A 1 389 ? 19.436 -11.523 2.826 1.00 93.38 389 ILE A N 1
ATOM 2915 C CA . ILE A 1 389 ? 19.402 -12.750 3.627 1.00 93.38 389 ILE A CA 1
ATOM 2916 C C . ILE A 1 389 ? 20.230 -12.488 4.881 1.00 93.38 389 ILE A C 1
ATOM 2918 O O . ILE A 1 389 ? 21.456 -12.333 4.794 1.00 93.38 389 ILE A O 1
ATOM 2922 N N . ASP A 1 390 ? 19.567 -12.465 6.025 1.00 93.88 390 ASP A N 1
ATOM 2923 C CA . ASP A 1 390 ? 20.162 -12.167 7.320 1.00 93.88 390 ASP A CA 1
ATOM 2924 C C . ASP A 1 390 ? 20.625 -13.455 8.020 1.00 93.88 390 ASP A C 1
ATOM 2926 O O . ASP A 1 390 ? 20.212 -14.565 7.674 1.00 93.88 390 ASP A O 1
ATOM 2930 N N . ASP A 1 391 ? 21.559 -13.306 8.961 1.00 94.69 391 ASP A N 1
ATOM 2931 C CA . ASP A 1 391 ? 22.072 -14.392 9.800 1.00 94.69 391 ASP A CA 1
ATOM 2932 C C . ASP A 1 391 ? 21.693 -14.119 11.259 1.00 94.69 391 ASP A C 1
ATOM 2934 O O . ASP A 1 391 ? 22.183 -13.171 11.872 1.00 94.69 391 ASP A O 1
ATOM 2938 N N . TYR A 1 392 ? 20.811 -14.959 11.799 1.00 95.31 392 TYR A N 1
ATOM 2939 C CA . TYR A 1 392 ? 20.241 -14.850 13.143 1.00 95.31 392 TYR A CA 1
ATOM 2940 C C . TYR A 1 392 ? 21.061 -15.599 14.208 1.00 95.31 392 TYR A C 1
ATOM 2942 O O . TYR A 1 392 ? 20.612 -15.787 15.342 1.00 95.31 392 TYR A O 1
ATOM 2950 N N . SER A 1 393 ? 22.281 -16.027 13.872 1.00 94.75 393 SER A N 1
ATOM 2951 C CA . SER A 1 393 ? 23.196 -16.682 14.809 1.00 94.75 393 SER A CA 1
ATOM 2952 C C . SER A 1 393 ? 23.484 -15.818 16.056 1.00 94.75 393 SER A C 1
ATOM 2954 O O . SER A 1 393 ? 23.603 -14.597 15.959 1.00 94.75 393 SER A O 1
ATOM 2956 N N . PRO A 1 394 ? 23.659 -16.427 17.249 1.00 94.06 394 PRO A N 1
ATOM 2957 C CA . PRO A 1 394 ? 23.740 -17.868 17.507 1.00 94.06 394 PRO A CA 1
ATOM 2958 C C . PRO A 1 394 ? 22.376 -18.566 17.644 1.00 94.06 394 PRO A C 1
ATOM 2960 O O . PRO A 1 394 ? 22.347 -19.762 17.931 1.00 94.06 394 PRO A O 1
ATOM 2963 N N . ALA A 1 395 ? 21.261 -17.846 17.486 1.00 93.69 395 ALA A N 1
ATOM 2964 C CA . ALA A 1 395 ? 19.934 -18.448 17.473 1.00 93.69 395 ALA A CA 1
ATOM 2965 C C . ALA A 1 395 ? 19.660 -19.153 16.133 1.00 93.69 395 ALA A C 1
ATOM 2967 O O . ALA A 1 395 ? 20.332 -18.926 15.124 1.00 93.69 395 ALA A O 1
ATOM 2968 N N . THR A 1 396 ? 18.665 -20.034 16.131 1.00 95.31 396 THR A N 1
ATOM 2969 C CA . THR A 1 396 ? 18.118 -20.657 14.921 1.00 95.31 396 THR A CA 1
ATOM 2970 C C . THR A 1 396 ? 16.679 -20.212 14.749 1.00 95.31 396 THR A C 1
ATOM 2972 O O . THR A 1 396 ? 15.961 -20.078 15.742 1.00 95.31 396 THR A O 1
ATOM 2975 N N . LEU A 1 397 ? 16.246 -20.051 13.504 1.00 95.62 397 LEU A N 1
ATOM 2976 C CA . LEU A 1 397 ? 14.843 -19.823 13.186 1.00 95.62 397 LEU A CA 1
ATOM 2977 C C . LEU A 1 397 ? 14.009 -21.053 13.574 1.00 95.62 397 LEU A C 1
ATOM 2979 O O . LEU A 1 397 ? 14.522 -22.178 13.617 1.00 95.62 397 LEU A O 1
ATOM 2983 N N . ALA A 1 398 ? 12.726 -20.852 13.880 1.00 93.00 398 ALA A N 1
ATOM 2984 C CA . ALA A 1 398 ? 11.810 -21.967 14.115 1.00 93.00 398 ALA A CA 1
ATOM 2985 C C . ALA A 1 398 ? 11.708 -22.843 12.848 1.00 93.00 398 ALA A C 1
ATOM 2987 O O . ALA A 1 398 ? 11.859 -22.309 11.752 1.00 93.00 398 ALA A O 1
ATOM 2988 N N . PRO A 1 399 ? 11.447 -24.163 12.953 1.00 92.25 399 PRO A N 1
ATOM 2989 C CA . PRO A 1 399 ? 11.455 -25.061 11.794 1.00 92.25 399 PRO A CA 1
ATOM 2990 C C . PRO A 1 399 ? 10.586 -24.612 10.608 1.00 92.25 399 PRO A C 1
ATOM 2992 O O . PRO A 1 399 ? 10.978 -24.846 9.472 1.00 92.25 399 PRO A O 1
ATOM 2995 N N . ALA A 1 400 ? 9.456 -23.943 10.864 1.00 90.00 400 ALA A N 1
ATOM 2996 C CA . ALA A 1 400 ? 8.563 -23.411 9.829 1.00 90.00 400 ALA A CA 1
ATOM 2997 C C . ALA A 1 400 ? 9.171 -22.255 9.003 1.00 90.00 400 ALA A C 1
ATOM 2999 O O . ALA A 1 400 ? 8.734 -22.013 7.886 1.00 90.00 400 ALA A O 1
ATOM 3000 N N . TYR A 1 401 ? 10.202 -21.586 9.528 1.00 93.75 401 TYR A N 1
ATOM 3001 C CA . TYR A 1 401 ? 10.874 -20.433 8.913 1.00 93.75 401 TYR A CA 1
ATOM 3002 C C . TYR A 1 401 ? 12.286 -20.779 8.391 1.00 93.75 401 TYR A C 1
ATOM 3004 O O . TYR A 1 401 ? 13.105 -19.903 8.115 1.00 93.75 401 TYR A O 1
ATOM 3012 N N . GLN A 1 402 ? 12.638 -22.070 8.312 1.00 94.94 402 GLN A N 1
ATOM 3013 C CA . GLN A 1 402 ? 13.957 -22.530 7.857 1.00 94.94 402 GLN A CA 1
ATOM 3014 C C . GLN A 1 402 ? 13.966 -22.833 6.351 1.00 94.94 402 GLN A C 1
ATOM 3016 O O . GLN A 1 402 ? 13.949 -23.989 5.935 1.00 94.94 402 GLN A O 1
ATOM 3021 N N . HIS A 1 403 ? 14.089 -21.791 5.529 1.00 93.56 403 HIS A N 1
ATOM 3022 C CA . HIS A 1 403 ? 14.018 -21.908 4.060 1.00 93.56 403 HIS A CA 1
ATOM 3023 C C . HIS A 1 403 ? 15.320 -22.369 3.381 1.00 93.56 403 HIS A C 1
ATOM 3025 O O . HIS A 1 403 ? 15.341 -22.661 2.182 1.00 93.56 403 HIS A O 1
ATOM 3031 N N . PHE A 1 404 ? 16.434 -22.417 4.121 1.00 92.38 404 PHE A N 1
ATOM 3032 C CA . PHE A 1 404 ? 17.752 -22.780 3.594 1.00 92.38 404 PHE A CA 1
ATOM 3033 C C . PHE A 1 404 ? 18.221 -24.136 4.148 1.00 92.38 404 PHE A C 1
ATOM 3035 O O . PHE A 1 404 ? 18.582 -24.234 5.328 1.00 92.38 404 PHE A O 1
ATOM 3042 N N . PRO A 1 405 ? 18.281 -25.194 3.313 1.00 90.69 405 PRO A N 1
ATOM 3043 C CA . PRO A 1 405 ? 18.682 -26.526 3.756 1.00 90.69 405 PRO A CA 1
ATOM 3044 C C . PRO A 1 405 ? 20.050 -26.543 4.453 1.00 90.69 405 PRO A C 1
ATOM 3046 O O . PRO A 1 405 ? 21.063 -26.138 3.885 1.00 90.69 405 PRO A O 1
ATOM 3049 N N . GLY A 1 406 ? 20.083 -27.045 5.691 1.00 93.38 406 GLY A N 1
ATOM 3050 C CA . GLY A 1 406 ? 21.307 -27.158 6.493 1.00 93.38 406 GLY A CA 1
ATOM 3051 C C . GLY A 1 406 ? 21.830 -25.838 7.075 1.00 93.38 406 GLY A C 1
ATOM 3052 O O . GLY A 1 406 ? 22.893 -25.844 7.695 1.00 93.38 406 GLY A O 1
ATOM 3053 N N . MET A 1 407 ? 21.104 -24.728 6.909 1.00 94.56 407 MET A N 1
ATOM 3054 C CA . MET A 1 407 ? 21.482 -23.396 7.394 1.00 94.56 407 MET A CA 1
ATOM 3055 C C . MET A 1 407 ? 20.342 -22.778 8.226 1.00 94.56 407 MET A C 1
ATOM 3057 O O . MET A 1 407 ? 19.742 -21.790 7.812 1.00 94.56 407 MET A O 1
ATOM 3061 N N . PRO A 1 408 ? 20.035 -23.338 9.414 1.00 96.00 408 PRO A N 1
ATOM 3062 C CA . PRO A 1 408 ? 18.826 -23.012 10.183 1.00 96.00 408 PRO A CA 1
ATOM 3063 C C . PRO A 1 408 ? 18.813 -21.603 10.801 1.00 96.00 408 PRO A C 1
ATOM 3065 O O . PRO A 1 408 ? 17.814 -21.201 11.391 1.00 96.00 408 PRO A O 1
ATOM 3068 N N . SER A 1 409 ? 19.921 -20.868 10.716 1.00 96.56 409 SER A N 1
ATOM 3069 C CA . SER A 1 409 ? 20.037 -19.486 11.196 1.00 96.56 409 SER A CA 1
ATOM 3070 C C . SER A 1 409 ? 19.897 -18.453 10.078 1.00 96.56 409 SER A C 1
ATOM 3072 O O . SER A 1 409 ? 19.930 -17.264 10.371 1.00 96.56 409 SER A O 1
ATOM 3074 N N . LEU A 1 410 ? 19.764 -18.873 8.813 1.00 95.50 410 LEU A N 1
ATOM 3075 C CA . LEU A 1 410 ? 19.587 -17.956 7.688 1.00 95.50 410 LEU A CA 1
ATOM 3076 C C . LEU A 1 410 ? 18.111 -17.809 7.329 1.00 95.50 410 LEU A C 1
ATOM 3078 O O . LEU A 1 410 ? 17.396 -18.804 7.241 1.00 95.50 410 LEU A O 1
ATOM 3082 N N . GLY A 1 411 ? 17.699 -16.577 7.048 1.00 95.06 411 GLY A N 1
ATOM 3083 C CA . GLY A 1 411 ? 16.352 -16.233 6.601 1.00 95.06 411 GLY A CA 1
ATOM 3084 C C . GLY A 1 411 ? 16.337 -14.893 5.872 1.00 95.06 411 GLY A C 1
ATOM 3085 O O . GLY A 1 411 ? 17.340 -14.181 5.827 1.00 95.06 411 GLY A O 1
ATOM 3086 N N . GLY A 1 412 ? 15.206 -14.559 5.269 1.00 94.25 412 GLY A N 1
ATOM 3087 C CA . GLY A 1 412 ? 14.910 -13.214 4.790 1.00 94.25 412 GLY A CA 1
ATOM 3088 C C . GLY A 1 412 ? 14.772 -12.219 5.942 1.00 94.25 412 GLY A C 1
ATOM 3089 O O . GLY A 1 412 ? 14.667 -12.595 7.101 1.00 94.25 412 GLY A O 1
ATOM 3090 N N . PHE A 1 413 ? 14.770 -10.932 5.608 1.00 91.81 413 PHE A N 1
ATOM 3091 C CA . PHE A 1 413 ? 14.890 -9.836 6.577 1.00 91.81 413 PHE A CA 1
ATOM 3092 C C . PHE A 1 413 ? 13.641 -9.547 7.427 1.00 91.81 413 PHE A C 1
ATOM 3094 O O . PHE A 1 413 ? 13.714 -8.737 8.350 1.00 91.81 413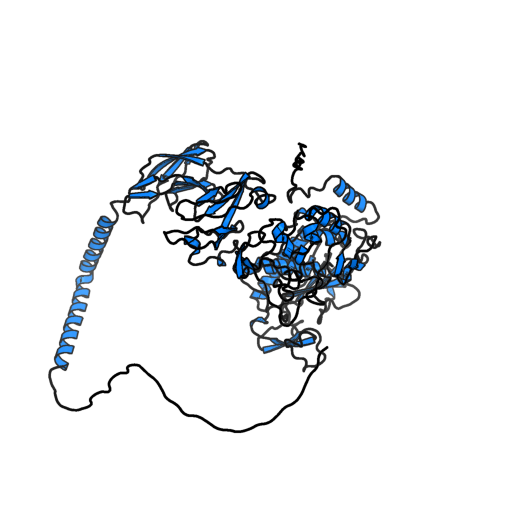 PHE A O 1
ATOM 3101 N N . SER A 1 414 ? 12.486 -10.112 7.070 1.00 93.75 414 SER A N 1
ATOM 3102 C CA . SER A 1 414 ? 11.184 -9.742 7.633 1.00 93.75 414 SER A CA 1
ATOM 3103 C C . SER A 1 414 ? 10.554 -10.934 8.334 1.00 93.75 414 SER A C 1
ATOM 3105 O O . SER A 1 414 ? 10.196 -11.907 7.677 1.00 93.75 414 SER A O 1
ATOM 3107 N N . ASP A 1 415 ? 10.350 -10.814 9.641 1.00 94.44 415 ASP A N 1
ATOM 3108 C CA . ASP A 1 415 ? 9.577 -11.767 10.440 1.00 94.44 415 ASP A CA 1
ATOM 3109 C C . ASP A 1 415 ? 8.105 -11.803 10.011 1.00 94.44 415 ASP A C 1
ATOM 3111 O O . ASP A 1 415 ? 7.557 -12.885 9.877 1.00 94.44 415 ASP A O 1
ATOM 3115 N N . LEU A 1 416 ? 7.521 -10.648 9.665 1.00 95.06 416 LEU A N 1
ATOM 3116 C CA . LEU A 1 416 ? 6.156 -10.537 9.117 1.00 95.06 416 LEU A CA 1
ATOM 3117 C C . LEU A 1 416 ? 5.941 -11.320 7.815 1.00 95.06 416 LEU A C 1
ATOM 3119 O O . LEU A 1 416 ? 4.820 -11.583 7.422 1.00 95.06 416 LEU A O 1
ATOM 3123 N N . ALA A 1 417 ? 7.016 -11.598 7.072 1.00 95.38 417 ALA A N 1
ATOM 3124 C CA . ALA A 1 417 ? 6.940 -12.343 5.818 1.00 95.38 417 ALA A CA 1
ATOM 3125 C C . ALA A 1 417 ? 7.465 -13.768 6.007 1.00 95.38 417 ALA A C 1
ATOM 3127 O O . ALA A 1 417 ? 8.093 -14.300 5.092 1.00 95.38 417 ALA A O 1
ATOM 3128 N N . ASP A 1 418 ? 7.290 -14.337 7.202 1.00 95.19 418 ASP A N 1
ATOM 3129 C CA . ASP A 1 418 ? 7.753 -15.668 7.604 1.00 95.19 418 ASP A CA 1
ATOM 3130 C C . ASP A 1 418 ? 9.259 -15.904 7.407 1.00 95.19 418 ASP A C 1
ATOM 3132 O O . ASP A 1 418 ? 9.694 -17.037 7.250 1.00 95.19 418 ASP A O 1
ATOM 3136 N N . PHE A 1 419 ? 10.086 -14.851 7.395 1.00 95.50 419 PHE A N 1
ATOM 3137 C CA . PHE A 1 419 ? 11.499 -14.910 6.991 1.00 95.50 419 PHE A CA 1
ATOM 3138 C C . PHE A 1 419 ? 11.717 -15.426 5.560 1.00 95.50 419 PHE A C 1
ATOM 3140 O O . PHE A 1 419 ? 12.821 -15.854 5.209 1.00 95.50 419 PHE A O 1
ATOM 3147 N N . CYS A 1 420 ? 10.723 -15.315 4.681 1.00 94.56 420 CYS A N 1
ATOM 3148 C CA . CYS A 1 420 ? 10.884 -15.640 3.273 1.00 94.56 420 CYS A CA 1
ATOM 3149 C C . CYS A 1 420 ? 11.982 -14.779 2.631 1.00 94.56 420 CYS A C 1
ATOM 3151 O O . CYS A 1 420 ? 11.999 -13.555 2.812 1.00 94.56 420 CYS A O 1
ATOM 3153 N N . PRO A 1 421 ? 12.908 -15.371 1.851 1.00 92.56 421 PRO A N 1
ATOM 3154 C CA . PRO A 1 421 ? 14.013 -14.637 1.246 1.00 92.56 421 PRO A CA 1
ATOM 3155 C C . PRO A 1 421 ? 13.530 -13.862 0.017 1.00 92.56 421 PRO A C 1
ATOM 3157 O O . PRO A 1 421 ? 13.774 -14.257 -1.116 1.00 92.56 421 PRO A O 1
ATOM 3160 N N . ILE A 1 422 ? 12.800 -12.775 0.239 1.00 91.12 422 ILE A N 1
ATOM 3161 C CA . ILE A 1 422 ? 12.200 -11.937 -0.802 1.00 91.12 422 ILE A CA 1
ATOM 3162 C C . ILE A 1 422 ? 13.106 -10.757 -1.174 1.00 91.12 422 ILE A C 1
ATOM 3164 O O . ILE A 1 422 ? 13.974 -10.328 -0.409 1.00 91.12 422 ILE A O 1
ATOM 3168 N N . THR A 1 423 ? 12.890 -10.191 -2.362 1.00 91.06 423 THR A N 1
ATOM 3169 C CA . THR A 1 423 ? 13.610 -8.988 -2.803 1.00 91.06 423 THR A CA 1
ATOM 3170 C C . THR A 1 423 ? 13.183 -7.769 -1.991 1.00 91.06 423 THR A C 1
ATOM 3172 O O . THR A 1 423 ? 12.004 -7.420 -1.972 1.00 91.06 423 THR A O 1
ATOM 3175 N N . ARG A 1 424 ? 14.143 -7.057 -1.392 1.00 90.12 424 ARG A N 1
ATOM 3176 C CA . ARG A 1 424 ? 13.883 -5.803 -0.679 1.00 90.12 424 ARG A CA 1
ATOM 3177 C C . ARG A 1 424 ? 14.063 -4.603 -1.617 1.00 90.12 424 ARG A C 1
ATOM 3179 O O . ARG A 1 424 ? 15.141 -4.468 -2.202 1.00 90.12 424 ARG A O 1
ATOM 3186 N N . PRO A 1 425 ? 13.070 -3.707 -1.769 1.00 91.56 425 PRO A N 1
ATOM 3187 C CA . PRO A 1 425 ? 13.264 -2.465 -2.512 1.00 91.56 425 PRO A CA 1
ATOM 3188 C C . PRO A 1 425 ? 14.235 -1.532 -1.777 1.00 91.56 425 PRO A C 1
ATOM 3190 O O . PRO A 1 425 ? 14.235 -1.454 -0.546 1.00 91.56 425 PRO A O 1
ATOM 3193 N N . TYR A 1 426 ? 15.033 -0.772 -2.528 1.00 90.50 426 TYR A N 1
ATOM 3194 C CA . TYR A 1 426 ? 15.734 0.379 -1.959 1.00 90.50 426 TYR A CA 1
ATOM 3195 C C . TYR A 1 426 ? 14.730 1.478 -1.599 1.00 90.50 426 TYR A C 1
ATOM 3197 O O . TYR A 1 426 ? 13.769 1.709 -2.336 1.00 90.50 426 TYR A O 1
ATOM 3205 N N . SER A 1 427 ? 14.976 2.201 -0.502 1.00 86.12 427 SER A N 1
ATOM 3206 C CA . SER A 1 427 ? 14.120 3.320 -0.075 1.00 86.12 427 SER A CA 1
ATOM 3207 C C . SER A 1 427 ? 14.021 4.421 -1.135 1.00 86.12 427 SER A C 1
ATOM 3209 O O . SER A 1 427 ? 12.974 5.035 -1.286 1.00 86.12 427 SER A O 1
ATOM 3211 N N . ASN A 1 428 ? 15.084 4.617 -1.915 1.00 86.81 428 ASN A N 1
ATOM 3212 C CA . ASN A 1 428 ? 15.162 5.518 -3.064 1.00 86.81 428 ASN A CA 1
ATOM 3213 C C . ASN A 1 428 ? 15.206 4.752 -4.401 1.00 86.81 428 ASN A C 1
ATOM 3215 O O . ASN A 1 428 ? 15.872 5.183 -5.336 1.00 86.81 428 ASN A O 1
ATOM 3219 N N . GLY A 1 429 ? 14.595 3.565 -4.463 1.00 92.00 429 GLY A N 1
ATOM 3220 C CA . GLY A 1 429 ? 14.673 2.667 -5.617 1.00 92.00 429 GLY A CA 1
ATOM 3221 C C . GLY A 1 429 ? 13.491 2.741 -6.580 1.00 92.00 429 GLY A C 1
ATOM 3222 O O . GLY A 1 429 ? 13.528 2.065 -7.608 1.00 92.00 429 GLY A O 1
ATOM 3223 N N . LEU A 1 430 ? 12.430 3.494 -6.266 1.00 92.69 430 LEU A N 1
ATOM 3224 C CA . LEU A 1 430 ? 11.207 3.516 -7.072 1.00 92.69 430 LEU A CA 1
ATOM 3225 C C . LEU A 1 430 ? 11.453 4.120 -8.455 1.00 92.69 430 LEU A C 1
ATOM 3227 O O . LEU A 1 430 ? 11.815 5.288 -8.589 1.00 92.69 430 LEU A O 1
ATOM 3231 N N . CYS A 1 431 ? 11.155 3.355 -9.502 1.00 94.56 431 CYS A N 1
ATOM 3232 C CA . CYS A 1 431 ? 11.330 3.818 -10.875 1.00 94.56 431 CYS A CA 1
ATOM 3233 C C . CYS A 1 431 ? 10.363 4.940 -11.263 1.00 94.56 431 CYS A C 1
ATOM 3235 O O . CYS A 1 431 ? 10.624 5.649 -12.229 1.00 94.56 431 CYS A O 1
ATOM 3237 N N . SER A 1 432 ? 9.286 5.143 -10.500 1.00 90.62 432 SER A N 1
ATOM 3238 C CA . SER A 1 432 ? 8.357 6.254 -10.708 1.00 90.62 432 SER A CA 1
ATOM 3239 C C . SER A 1 432 ? 8.828 7.593 -10.156 1.00 90.62 432 SER A C 1
ATOM 3241 O O . SER A 1 432 ? 8.173 8.602 -10.388 1.00 90.62 432 SER A O 1
ATOM 3243 N N . GLN A 1 433 ? 9.941 7.627 -9.422 1.00 89.62 433 GLN A N 1
ATOM 3244 C CA . GLN A 1 433 ? 10.409 8.834 -8.754 1.00 89.62 433 GLN A CA 1
ATOM 3245 C C . GLN A 1 433 ? 11.703 9.336 -9.386 1.00 89.62 433 GLN A C 1
ATOM 3247 O O . GLN A 1 433 ? 12.684 8.603 -9.498 1.00 89.62 433 GLN A O 1
ATOM 3252 N N . SER A 1 434 ? 11.732 10.616 -9.756 1.00 88.00 434 SER A N 1
ATOM 3253 C CA . SER A 1 434 ? 12.933 11.256 -10.302 1.00 88.00 434 SER A CA 1
ATOM 3254 C C . SER A 1 434 ? 14.073 11.353 -9.283 1.00 88.00 434 SER A C 1
ATOM 3256 O O . SER A 1 434 ? 15.227 11.474 -9.681 1.00 88.00 434 SER A O 1
ATOM 3258 N N . SER A 1 435 ? 13.778 11.268 -7.981 1.00 87.50 435 SER A N 1
ATOM 3259 C CA . SER A 1 435 ? 14.772 11.203 -6.899 1.00 87.50 435 SER A CA 1
ATOM 3260 C C . SER A 1 435 ? 15.625 9.925 -6.930 1.00 87.50 435 SER A C 1
ATOM 3262 O O . SER A 1 435 ? 16.709 9.908 -6.352 1.00 87.50 435 SER A O 1
ATOM 3264 N N . THR A 1 436 ? 15.184 8.882 -7.641 1.00 89.31 436 THR A N 1
ATOM 3265 C CA . THR A 1 436 ? 15.952 7.648 -7.891 1.00 89.31 436 THR A CA 1
ATOM 3266 C C . THR A 1 436 ? 17.090 7.863 -8.901 1.00 89.31 436 THR A C 1
ATOM 3268 O O . THR A 1 436 ? 18.012 7.045 -8.992 1.00 89.31 436 THR A O 1
ATOM 3271 N N . ALA A 1 437 ? 17.047 8.950 -9.680 1.00 90.12 437 ALA A N 1
ATOM 3272 C CA . ALA A 1 437 ? 18.055 9.250 -10.687 1.00 90.12 437 ALA A CA 1
ATOM 3273 C C . ALA A 1 437 ? 19.439 9.492 -10.064 1.00 90.12 437 ALA A C 1
ATOM 3275 O O . ALA A 1 437 ? 19.590 10.155 -9.040 1.00 90.12 437 ALA A O 1
ATOM 3276 N N . THR A 1 438 ? 20.476 8.990 -10.731 1.00 89.62 438 THR A N 1
ATOM 3277 C CA . THR A 1 438 ? 21.883 9.207 -10.371 1.00 89.62 438 THR A CA 1
ATOM 3278 C C . THR A 1 438 ? 22.603 9.983 -11.471 1.00 89.62 438 THR A C 1
ATOM 3280 O O . THR A 1 438 ? 22.094 10.117 -12.585 1.00 89.62 438 THR A O 1
ATOM 3283 N N . SER A 1 439 ? 23.832 10.440 -11.209 1.00 87.06 439 SER A N 1
ATOM 3284 C CA . SER A 1 439 ? 24.659 11.119 -12.220 1.00 87.06 439 SER A CA 1
ATOM 3285 C C . SER A 1 439 ? 24.902 10.286 -13.485 1.00 87.06 439 SER A C 1
ATOM 3287 O O . SER A 1 439 ? 25.142 10.855 -14.544 1.00 87.06 439 SER A O 1
ATOM 3289 N N . ASN A 1 440 ? 24.811 8.955 -13.398 1.00 88.19 440 ASN A N 1
ATOM 3290 C CA . ASN A 1 440 ? 25.016 8.052 -14.530 1.00 88.19 440 ASN A CA 1
ATOM 3291 C C . ASN A 1 440 ? 23.716 7.600 -15.207 1.00 88.19 440 ASN A C 1
ATOM 3293 O O . ASN A 1 440 ? 23.776 6.884 -16.202 1.00 88.19 440 ASN A O 1
ATOM 3297 N N . SER A 1 441 ? 22.547 7.998 -14.702 1.00 90.19 441 SER A N 1
ATOM 3298 C CA . SER A 1 441 ? 21.261 7.541 -15.238 1.00 90.19 441 SER A CA 1
ATOM 3299 C C . SER A 1 441 ? 21.078 7.915 -16.716 1.00 90.19 441 SER A C 1
ATOM 3301 O O . SER A 1 441 ? 20.546 7.116 -17.480 1.00 90.19 441 SER A O 1
ATOM 3303 N N . PHE A 1 442 ? 21.627 9.057 -17.153 1.00 87.06 442 PHE A N 1
ATOM 3304 C CA . PHE A 1 442 ? 21.710 9.422 -18.573 1.00 87.06 442 PHE A CA 1
ATOM 3305 C C . PHE A 1 442 ? 22.506 8.397 -19.399 1.00 87.06 442 PHE A C 1
ATOM 3307 O O . PHE A 1 442 ? 22.028 7.922 -20.431 1.00 87.06 442 PHE A O 1
ATOM 3314 N N . ASN A 1 443 ? 23.687 8.001 -18.911 1.00 88.94 443 ASN A N 1
ATOM 3315 C CA . ASN A 1 443 ? 24.553 7.033 -19.589 1.00 88.94 443 ASN A CA 1
ATOM 3316 C C . ASN A 1 443 ? 23.895 5.655 -19.688 1.00 88.94 443 ASN A C 1
ATOM 3318 O O . ASN A 1 443 ? 24.143 4.950 -20.653 1.00 88.94 443 ASN A O 1
ATOM 3322 N N . TYR A 1 444 ? 23.039 5.286 -18.735 1.00 91.31 444 TYR A N 1
ATOM 3323 C CA . TYR A 1 444 ? 22.314 4.010 -18.742 1.00 91.31 444 TYR A CA 1
ATOM 3324 C C . TYR A 1 444 ? 20.970 4.071 -19.480 1.00 91.31 444 TYR A C 1
ATOM 3326 O O . TYR A 1 444 ? 20.261 3.071 -19.560 1.00 91.31 444 TYR A O 1
ATOM 3334 N N . GLY A 1 445 ? 20.598 5.241 -20.011 1.00 90.31 445 GLY A N 1
ATOM 3335 C CA . GLY A 1 445 ? 19.334 5.438 -20.716 1.00 90.31 445 GLY A CA 1
ATOM 3336 C C . GLY A 1 445 ? 18.107 5.323 -19.814 1.00 90.31 445 GLY A C 1
ATOM 3337 O O . GLY A 1 445 ? 17.039 4.928 -20.288 1.00 90.31 445 GLY A O 1
ATOM 3338 N N . GLU A 1 446 ? 18.255 5.630 -18.525 1.00 94.38 446 GLU A N 1
ATOM 3339 C CA . GLU A 1 446 ? 17.173 5.538 -17.551 1.00 94.38 446 GLU A CA 1
ATOM 3340 C C . GLU A 1 446 ? 16.139 6.653 -17.701 1.00 94.38 446 GLU A C 1
ATOM 3342 O O . GLU A 1 446 ? 16.465 7.798 -18.009 1.00 94.38 446 GLU A O 1
ATOM 3347 N N . ASN A 1 447 ? 14.891 6.311 -17.391 1.00 90.94 447 ASN A N 1
ATOM 3348 C CA . ASN A 1 447 ? 13.739 7.197 -17.416 1.00 90.94 447 ASN A CA 1
ATOM 3349 C C . ASN A 1 447 ? 12.876 6.965 -16.170 1.00 90.94 447 ASN A C 1
ATOM 3351 O O . ASN A 1 447 ? 12.541 5.820 -15.848 1.00 90.94 447 ASN A O 1
ATOM 3355 N N . PHE A 1 448 ? 12.463 8.044 -15.503 1.00 90.44 448 PHE A N 1
ATOM 3356 C CA . PHE A 1 448 ? 11.702 7.991 -14.251 1.00 90.44 448 PHE A CA 1
ATOM 3357 C C . PHE A 1 448 ? 10.327 8.640 -14.422 1.00 90.44 448 PHE A C 1
ATOM 3359 O O . PHE A 1 448 ? 10.224 9.858 -14.550 1.00 90.44 448 PHE A O 1
ATOM 3366 N N . HIS A 1 449 ? 9.283 7.813 -14.465 1.00 86.75 449 HIS A N 1
ATOM 3367 C CA . HIS A 1 449 ? 7.885 8.209 -14.649 1.00 86.75 449 HIS A CA 1
ATOM 3368 C C . HIS A 1 449 ? 6.959 7.149 -14.035 1.00 86.75 449 HIS A C 1
ATOM 3370 O O . HIS A 1 449 ? 7.397 6.029 -13.780 1.00 86.75 449 HIS A O 1
ATOM 3376 N N . ASP A 1 450 ? 5.673 7.434 -13.843 1.00 83.31 450 ASP A N 1
ATOM 3377 C CA . ASP A 1 450 ? 4.734 6.483 -13.220 1.00 83.31 450 ASP A CA 1
ATOM 3378 C C . ASP A 1 450 ? 4.652 5.114 -13.932 1.00 83.31 450 ASP A C 1
ATOM 3380 O O . ASP A 1 450 ? 4.466 4.069 -13.291 1.00 83.31 450 ASP A O 1
ATOM 3384 N N . GLU A 1 451 ? 4.871 5.081 -15.251 1.00 85.44 451 GLU A N 1
ATOM 3385 C CA . GLU A 1 451 ? 4.921 3.844 -16.043 1.00 85.44 451 GLU A CA 1
ATOM 3386 C C . GLU A 1 451 ? 6.321 3.215 -16.124 1.00 85.44 451 GLU A C 1
ATOM 3388 O O . GLU A 1 451 ? 6.509 2.195 -16.791 1.00 85.44 451 GLU A O 1
ATOM 3393 N N . SER A 1 452 ? 7.326 3.795 -15.468 1.00 91.94 452 SER A N 1
ATOM 3394 C CA . SER A 1 452 ? 8.673 3.235 -15.450 1.00 91.94 452 SER A CA 1
ATOM 3395 C C . SER A 1 452 ? 8.750 1.961 -14.627 1.00 91.94 452 SER A C 1
ATOM 3397 O O . SER A 1 452 ? 8.118 1.815 -13.575 1.00 91.94 452 SER A O 1
ATOM 3399 N N . ARG A 1 453 ? 9.539 1.018 -15.134 1.00 93.31 453 ARG A N 1
ATOM 3400 C CA . ARG A 1 453 ? 9.812 -0.274 -14.513 1.00 93.31 453 ARG A CA 1
ATOM 3401 C C . ARG A 1 453 ? 11.303 -0.574 -14.551 1.00 93.31 453 ARG A C 1
ATOM 3403 O O . ARG A 1 453 ? 12.047 -0.017 -15.353 1.00 93.31 453 ARG A O 1
ATOM 3410 N N . CYS A 1 454 ? 11.720 -1.437 -13.645 1.00 94.81 454 CYS A N 1
ATOM 3411 C CA . CYS A 1 454 ? 13.074 -1.893 -13.452 1.00 94.81 454 CYS A CA 1
ATOM 3412 C C . CYS A 1 454 ? 13.371 -3.070 -14.385 1.00 94.81 454 CYS A C 1
ATOM 3414 O O . CYS A 1 454 ? 12.604 -4.039 -14.485 1.00 94.81 454 CYS A O 1
ATOM 3416 N N . PHE A 1 455 ? 14.523 -2.991 -15.036 1.00 93.94 455 PHE A N 1
ATOM 3417 C CA . PHE A 1 455 ? 15.065 -4.030 -15.894 1.00 93.94 455 PHE A CA 1
ATOM 3418 C C . PHE A 1 455 ? 16.513 -4.313 -15.533 1.00 93.94 455 PHE A C 1
ATOM 3420 O O . PHE A 1 455 ? 17.253 -3.406 -15.149 1.00 93.94 455 PHE A O 1
ATOM 3427 N N . ASP A 1 456 ? 16.914 -5.566 -15.720 1.00 91.50 456 ASP A N 1
ATOM 3428 C CA . ASP A 1 456 ? 18.320 -5.935 -15.728 1.00 91.50 456 ASP A CA 1
ATOM 3429 C C . ASP A 1 456 ? 18.905 -5.505 -17.077 1.00 91.50 456 ASP A C 1
ATOM 3431 O O . ASP A 1 456 ? 18.400 -5.862 -18.143 1.00 91.50 456 ASP A O 1
ATOM 3435 N N . SER A 1 457 ? 19.924 -4.657 -17.034 1.00 91.94 457 SER A N 1
ATOM 3436 C CA . SER A 1 457 ? 20.463 -3.971 -18.199 1.00 91.94 457 SER A CA 1
ATOM 3437 C C . SER A 1 457 ? 21.966 -3.776 -18.062 1.00 91.94 457 SER A C 1
ATOM 3439 O O . SER A 1 457 ? 22.484 -3.460 -16.993 1.00 91.94 457 SER A O 1
ATOM 3441 N N . SER A 1 458 ? 22.681 -3.984 -19.160 1.00 91.50 458 SER A N 1
ATOM 3442 C CA . SER A 1 458 ? 24.086 -3.605 -19.314 1.00 91.50 458 SER A CA 1
ATOM 3443 C C . SER A 1 458 ? 24.243 -2.417 -20.266 1.00 91.50 458 SER A C 1
ATOM 3445 O O . SER A 1 458 ? 25.338 -2.208 -20.784 1.00 91.50 458 SER A O 1
ATOM 3447 N N . LEU A 1 459 ? 23.150 -1.695 -20.553 1.00 91.31 459 LEU A N 1
ATOM 3448 C CA . LEU A 1 459 ? 23.153 -0.566 -21.478 1.00 91.31 459 LEU A CA 1
ATOM 3449 C C . LEU A 1 459 ? 24.012 0.582 -20.945 1.00 91.31 459 LEU A C 1
ATOM 3451 O O . LEU A 1 459 ? 23.870 0.996 -19.793 1.00 91.31 459 LEU A O 1
ATOM 3455 N N . THR A 1 460 ? 24.887 1.114 -21.795 1.00 90.25 460 THR A N 1
ATOM 3456 C CA . THR A 1 460 ? 25.719 2.278 -21.474 1.00 90.25 460 THR A CA 1
ATOM 3457 C C . THR A 1 460 ? 26.090 3.074 -22.725 1.00 90.25 460 THR A C 1
ATOM 3459 O O . THR A 1 460 ? 26.152 2.522 -23.822 1.00 90.25 460 THR A O 1
ATOM 3462 N N . VAL A 1 461 ? 26.354 4.370 -22.568 1.00 84.56 461 VAL A N 1
ATOM 3463 C CA . VAL A 1 461 ? 26.993 5.201 -23.598 1.00 84.56 461 VAL A CA 1
ATOM 3464 C C . VAL A 1 461 ? 28.517 5.108 -23.434 1.00 84.56 461 VAL A C 1
ATOM 3466 O O . VAL A 1 461 ? 29.028 5.380 -22.347 1.00 84.56 461 VAL A O 1
ATOM 3469 N N . GLY A 1 462 ? 29.234 4.758 -24.509 1.00 72.19 462 GLY A N 1
ATOM 3470 C CA . GLY A 1 462 ? 30.701 4.617 -24.552 1.00 72.19 462 GLY A CA 1
ATOM 3471 C C . GLY A 1 462 ? 31.223 3.191 -24.306 1.00 72.19 462 GLY A C 1
ATOM 3472 O O . GLY A 1 462 ? 30.474 2.328 -23.863 1.00 72.19 462 GLY A O 1
ATOM 3473 N N . ASP A 1 463 ? 32.520 2.979 -24.563 1.00 56.34 463 ASP A N 1
ATOM 3474 C CA . ASP A 1 463 ? 33.182 1.656 -24.675 1.00 56.34 463 ASP A CA 1
ATOM 3475 C C . ASP A 1 463 ? 33.370 0.880 -23.346 1.00 56.34 463 ASP A C 1
ATOM 3477 O O . ASP A 1 463 ? 33.990 -0.189 -23.315 1.00 56.34 463 ASP A O 1
ATOM 3481 N N . ASP A 1 464 ? 32.895 1.414 -22.216 1.00 58.94 464 ASP A N 1
ATOM 3482 C CA . ASP A 1 464 ? 33.093 0.805 -20.896 1.00 58.94 464 ASP A CA 1
ATOM 3483 C C . ASP A 1 464 ? 31.935 -0.150 -20.572 1.00 58.94 464 ASP A C 1
ATOM 3485 O O . ASP A 1 464 ? 30.932 0.231 -19.965 1.00 58.94 464 ASP A O 1
ATOM 3489 N N . PHE A 1 465 ? 32.080 -1.420 -20.964 1.00 56.62 465 PHE A N 1
ATOM 3490 C CA . PHE A 1 465 ? 31.151 -2.493 -20.597 1.00 56.62 465 PHE A CA 1
ATOM 3491 C C . PHE A 1 465 ? 30.991 -2.575 -19.071 1.00 56.62 465 PHE A C 1
ATOM 3493 O O . PHE A 1 465 ? 31.827 -3.125 -18.350 1.00 56.62 465 PHE A O 1
ATOM 3500 N N . GLY A 1 466 ? 29.883 -2.038 -18.566 1.00 60.91 466 GLY A N 1
ATOM 3501 C CA . GLY A 1 466 ? 29.488 -2.198 -17.174 1.00 60.91 466 GLY A CA 1
ATOM 3502 C C . GLY A 1 466 ? 28.922 -3.598 -16.898 1.00 60.91 466 GLY A C 1
ATOM 3503 O O . GLY A 1 466 ? 28.387 -4.238 -17.805 1.00 60.91 466 GLY A O 1
ATOM 3504 N N . PRO A 1 467 ? 28.974 -4.081 -15.640 1.00 74.00 467 PRO A N 1
ATOM 3505 C CA . PRO A 1 467 ? 28.202 -5.258 -15.235 1.00 74.00 467 PRO A CA 1
ATOM 3506 C C . PRO A 1 467 ? 26.698 -5.022 -15.452 1.00 74.00 467 PRO A C 1
ATOM 3508 O O . PRO A 1 467 ? 26.267 -3.868 -15.532 1.00 74.00 467 PRO A O 1
ATOM 3511 N N . LEU A 1 468 ? 25.908 -6.103 -15.500 1.00 82.69 468 LEU A N 1
ATOM 3512 C CA . LEU A 1 468 ? 24.442 -6.033 -15.434 1.00 82.69 468 LEU A CA 1
ATOM 3513 C C . LEU A 1 468 ? 24.007 -5.236 -14.195 1.00 82.69 468 LEU A C 1
ATOM 3515 O O . LEU A 1 468 ? 24.552 -5.416 -13.104 1.00 82.69 468 LEU A O 1
ATOM 3519 N N . ARG A 1 469 ? 23.039 -4.341 -14.384 1.00 88.88 469 ARG A N 1
ATOM 3520 C CA . ARG A 1 469 ? 22.527 -3.396 -13.389 1.00 88.88 469 ARG A CA 1
ATOM 3521 C C . ARG A 1 469 ? 21.017 -3.296 -13.485 1.00 88.88 469 ARG A C 1
ATOM 3523 O O . ARG A 1 469 ? 20.422 -3.595 -14.510 1.00 88.88 469 ARG A O 1
ATOM 3530 N N . GLN A 1 470 ? 20.419 -2.780 -12.425 1.00 92.88 470 GLN A N 1
ATOM 3531 C CA . GLN A 1 470 ? 18.996 -2.506 -12.350 1.00 92.88 470 GLN A CA 1
ATOM 3532 C C . GLN A 1 470 ? 18.757 -1.074 -12.793 1.00 92.88 470 GLN A C 1
ATOM 3534 O O . GLN A 1 470 ? 19.111 -0.117 -12.092 1.00 92.88 470 GLN A O 1
ATOM 3539 N N . ASN A 1 471 ? 18.167 -0.939 -13.973 1.00 94.06 471 ASN A N 1
ATOM 3540 C CA . ASN A 1 471 ? 17.885 0.339 -14.594 1.00 94.06 471 ASN A CA 1
ATOM 3541 C C . ASN A 1 471 ? 16.383 0.554 -14.748 1.00 94.06 471 ASN A C 1
ATOM 3543 O O . ASN A 1 471 ? 15.632 -0.361 -15.082 1.00 94.06 471 ASN A O 1
ATOM 3547 N N . CYS A 1 472 ? 15.944 1.775 -14.470 1.00 96.31 472 CYS A N 1
ATOM 3548 C CA . CYS A 1 472 ? 14.559 2.179 -14.620 1.00 96.31 472 CYS A CA 1
ATOM 3549 C C . CYS A 1 472 ? 14.321 2.696 -16.034 1.00 96.31 472 CYS A C 1
ATOM 3551 O O . CYS A 1 472 ? 14.965 3.650 -16.455 1.00 96.31 472 CYS A O 1
ATOM 3553 N N . HIS A 1 473 ? 13.369 2.111 -16.748 1.00 94.75 473 HIS A N 1
ATOM 3554 C CA . HIS A 1 473 ? 12.982 2.549 -18.084 1.00 94.75 473 HIS A CA 1
ATOM 3555 C C . HIS A 1 473 ? 11.475 2.727 -18.155 1.00 94.75 473 HIS A C 1
ATOM 3557 O O . HIS A 1 473 ? 10.730 1.941 -17.567 1.00 94.75 473 HIS A O 1
ATOM 3563 N N . ARG A 1 474 ? 11.014 3.748 -18.884 1.00 91.00 474 ARG A N 1
ATOM 3564 C CA . ARG A 1 474 ? 9.582 3.965 -19.105 1.00 91.00 474 ARG A CA 1
ATOM 3565 C C . ARG A 1 474 ? 9.032 2.831 -19.957 1.00 91.00 474 ARG A C 1
ATOM 3567 O O . ARG A 1 474 ? 9.691 2.409 -20.908 1.00 91.00 474 ARG A O 1
ATOM 3574 N N . THR A 1 475 ? 7.847 2.331 -19.619 1.00 88.62 475 THR A N 1
ATOM 3575 C CA . THR A 1 475 ? 7.259 1.179 -20.311 1.00 88.62 475 THR A CA 1
ATOM 3576 C C . THR A 1 475 ? 5.856 1.454 -20.796 1.00 88.62 475 THR A C 1
ATOM 3578 O O . THR A 1 475 ? 5.112 2.208 -20.175 1.00 88.62 475 THR A O 1
ATOM 3581 N N . LEU A 1 476 ? 5.496 0.832 -21.915 1.00 82.62 476 LEU A N 1
ATOM 3582 C CA . LEU A 1 476 ? 4.155 0.896 -22.476 1.00 82.62 476 LEU A CA 1
ATOM 3583 C C . LEU A 1 476 ? 3.764 -0.453 -23.064 1.00 82.62 476 LEU A C 1
ATOM 3585 O O . LEU A 1 476 ? 4.517 -1.058 -23.827 1.00 82.62 476 LEU A O 1
ATOM 3589 N N . CYS A 1 477 ? 2.551 -0.883 -22.744 1.00 79.62 477 CYS A N 1
ATOM 3590 C CA . CYS A 1 477 ? 1.940 -2.084 -23.289 1.00 79.62 477 CYS A CA 1
ATOM 3591 C C . CYS A 1 477 ? 0.928 -1.703 -24.371 1.00 79.62 477 CYS A C 1
ATOM 3593 O O . CYS A 1 477 ? 0.046 -0.868 -24.144 1.00 79.62 477 CYS A O 1
ATOM 3595 N N . PHE A 1 478 ? 1.059 -2.297 -25.557 1.00 72.94 478 PHE A N 1
ATOM 3596 C CA . PHE A 1 478 ? 0.076 -2.148 -26.627 1.00 72.94 478 PHE A CA 1
ATOM 3597 C C . PHE A 1 478 ? -0.948 -3.282 -26.542 1.00 72.94 478 PHE A C 1
ATOM 3599 O O . PHE A 1 478 ? -0.647 -4.410 -26.914 1.00 72.94 478 PHE A O 1
ATOM 3606 N N . ASN A 1 479 ? -2.154 -3.005 -26.049 1.00 68.31 479 ASN A N 1
ATOM 3607 C CA . ASN A 1 479 ? -3.126 -4.018 -25.605 1.00 68.31 479 ASN A CA 1
ATOM 3608 C C . ASN A 1 479 ? -2.535 -5.048 -24.601 1.00 68.31 479 ASN A C 1
ATOM 3610 O O . ASN A 1 479 ? -1.351 -5.025 -24.271 1.00 68.31 479 ASN A O 1
ATOM 3614 N N . ALA A 1 480 ? -3.355 -5.976 -24.093 1.00 62.25 480 ALA A N 1
ATOM 3615 C CA . ALA A 1 480 ? -2.892 -7.009 -23.150 1.00 62.25 480 ALA A CA 1
ATOM 3616 C C . ALA A 1 480 ? -1.957 -8.063 -23.786 1.00 62.25 480 ALA A C 1
ATOM 3618 O O . ALA A 1 480 ? -1.274 -8.795 -23.075 1.00 62.25 480 ALA A O 1
ATOM 3619 N N . THR A 1 481 ? -1.940 -8.160 -25.121 1.00 64.25 481 THR A N 1
ATOM 3620 C CA . THR A 1 481 ? -1.202 -9.188 -25.881 1.00 64.25 481 THR A CA 1
ATOM 3621 C C . THR A 1 481 ? -0.257 -8.625 -26.942 1.00 64.25 481 THR A C 1
ATOM 3623 O O . THR A 1 481 ? 0.347 -9.402 -27.679 1.00 64.25 481 THR A O 1
ATOM 3626 N N . GLY A 1 482 ? -0.178 -7.304 -27.108 1.00 69.25 482 GLY A N 1
ATOM 3627 C CA . GLY A 1 482 ? 0.719 -6.699 -28.090 1.00 69.25 482 GLY A CA 1
ATOM 3628 C C . GLY A 1 482 ? 2.099 -6.383 -27.506 1.00 69.25 482 GLY A C 1
ATOM 3629 O O . GLY A 1 482 ? 2.413 -6.785 -26.387 1.00 69.25 482 GLY A O 1
ATOM 3630 N N . PRO A 1 483 ? 2.965 -5.712 -28.283 1.00 75.75 483 PRO A N 1
ATOM 3631 C CA . PRO A 1 483 ? 4.363 -5.522 -27.914 1.00 75.75 483 PRO A CA 1
ATOM 3632 C C . PRO A 1 483 ? 4.540 -4.659 -26.657 1.00 75.75 483 PRO A C 1
ATOM 3634 O O . PRO A 1 483 ? 3.917 -3.601 -26.529 1.00 75.75 483 PRO A O 1
ATOM 3637 N N . LEU A 1 484 ? 5.464 -5.078 -25.783 1.00 85.44 484 LEU A N 1
ATOM 3638 C CA . LEU A 1 484 ? 6.038 -4.233 -24.736 1.00 85.44 484 LEU A CA 1
ATOM 3639 C C . LEU A 1 484 ? 7.034 -3.265 -25.372 1.00 85.44 484 LEU A C 1
ATOM 3641 O O . LEU A 1 484 ? 7.920 -3.663 -26.127 1.00 85.44 484 LEU A O 1
ATOM 3645 N N . ARG A 1 485 ? 6.901 -1.988 -25.046 1.00 85.19 485 ARG A N 1
ATOM 3646 C CA . ARG A 1 485 ? 7.767 -0.911 -25.517 1.00 85.19 485 ARG A CA 1
ATOM 3647 C C . ARG A 1 485 ? 8.514 -0.341 -24.327 1.00 85.19 485 ARG A C 1
ATOM 3649 O O . ARG A 1 485 ? 7.908 -0.117 -23.281 1.00 85.19 485 ARG A O 1
ATOM 3656 N N . VAL A 1 486 ? 9.807 -0.104 -24.499 1.00 89.94 486 VAL A N 1
ATOM 3657 C CA . VAL A 1 486 ? 10.703 0.375 -23.445 1.00 89.94 486 VAL A CA 1
ATOM 3658 C C . VAL A 1 486 ? 11.449 1.606 -23.945 1.00 89.94 486 VAL A C 1
ATOM 3660 O O . VAL A 1 486 ? 11.991 1.594 -25.049 1.00 89.94 486 VAL A O 1
ATOM 3663 N N . GLN A 1 487 ? 11.458 2.672 -23.148 1.00 87.88 487 GLN A N 1
ATOM 3664 C CA . GLN A 1 487 ? 12.173 3.906 -23.458 1.00 87.88 487 GLN A CA 1
ATOM 3665 C C . GLN A 1 487 ? 13.606 3.852 -22.915 1.00 87.88 487 GLN A C 1
ATOM 3667 O O . GLN A 1 487 ? 13.816 3.825 -21.697 1.00 87.88 487 GLN A O 1
ATOM 3672 N N . ILE A 1 488 ? 14.584 3.873 -23.820 1.00 89.25 488 ILE A N 1
ATOM 3673 C CA . ILE A 1 488 ? 16.020 3.924 -23.543 1.00 89.25 488 ILE A CA 1
ATOM 3674 C C . ILE A 1 488 ? 16.551 5.299 -23.950 1.00 89.25 488 ILE A C 1
ATOM 3676 O O . ILE A 1 488 ? 16.574 5.647 -25.133 1.00 89.25 488 ILE A O 1
ATOM 3680 N N . GLY A 1 489 ? 16.952 6.101 -22.964 1.00 85.31 489 GLY A N 1
ATOM 3681 C CA . GLY A 1 489 ? 17.245 7.514 -23.189 1.00 85.31 489 GLY A CA 1
ATOM 3682 C C . GLY A 1 489 ? 16.003 8.200 -23.749 1.00 85.31 489 GLY A C 1
ATOM 3683 O O . GLY A 1 489 ? 14.938 8.136 -23.141 1.00 85.31 489 GLY A O 1
ATOM 3684 N N . LEU A 1 490 ? 16.109 8.789 -24.938 1.00 74.88 490 LEU A N 1
ATOM 3685 C CA . LEU A 1 490 ? 14.957 9.382 -25.626 1.00 74.88 490 LEU A CA 1
ATOM 3686 C C . LEU A 1 490 ? 14.213 8.397 -26.537 1.00 74.88 490 LEU A C 1
ATOM 3688 O O . LEU A 1 490 ? 13.088 8.668 -26.945 1.00 74.88 490 LEU A O 1
ATOM 3692 N N . THR A 1 491 ? 14.805 7.242 -26.828 1.00 73.81 491 THR A N 1
ATOM 3693 C CA . THR A 1 491 ? 14.337 6.334 -27.873 1.00 73.81 491 THR A CA 1
ATOM 3694 C C . THR A 1 491 ? 13.425 5.258 -27.307 1.00 73.81 491 THR A C 1
ATOM 3696 O O . THR A 1 491 ? 13.799 4.565 -26.367 1.00 73.81 491 THR A O 1
ATOM 3699 N N . TRP A 1 492 ? 12.263 5.029 -27.917 1.00 79.62 492 TRP A N 1
ATOM 3700 C CA . TRP A 1 492 ? 11.498 3.820 -27.623 1.00 79.62 492 TRP A CA 1
ATOM 3701 C C . TRP A 1 492 ? 11.908 2.668 -28.528 1.00 79.62 492 TRP A C 1
ATOM 3703 O O . TRP A 1 492 ? 12.059 2.823 -29.739 1.00 79.62 492 TRP A O 1
ATOM 3713 N N . VAL A 1 493 ? 12.033 1.490 -27.929 1.00 82.12 493 VAL A N 1
ATOM 3714 C CA . VAL A 1 493 ? 12.350 0.246 -28.625 1.00 82.12 493 VAL A CA 1
ATOM 3715 C C . VAL A 1 493 ? 11.345 -0.826 -28.210 1.00 82.12 493 VAL A C 1
ATOM 3717 O O . VAL A 1 493 ? 10.821 -0.822 -27.093 1.00 82.12 493 VAL A O 1
ATOM 3720 N N . VAL A 1 494 ? 11.032 -1.738 -29.126 1.00 84.06 494 VAL A N 1
ATOM 3721 C CA . VAL A 1 494 ? 10.113 -2.851 -28.872 1.00 84.06 494 VAL A CA 1
ATOM 3722 C C . VAL A 1 494 ? 10.882 -4.013 -28.255 1.00 84.06 494 VAL A C 1
ATOM 3724 O O . VAL A 1 494 ? 11.823 -4.523 -28.860 1.00 84.06 494 VAL A O 1
ATOM 3727 N N . CYS A 1 495 ? 10.456 -4.455 -27.075 1.00 85.56 495 CYS A N 1
ATOM 3728 C CA . CYS A 1 495 ? 10.945 -5.693 -26.489 1.00 85.56 495 CYS A CA 1
ATOM 3729 C C . CYS A 1 495 ? 10.518 -6.884 -27.363 1.00 85.56 495 CYS A C 1
ATOM 3731 O O . CYS A 1 495 ? 9.332 -6.990 -27.701 1.00 85.56 495 CYS A O 1
ATOM 3733 N N . PRO A 1 496 ? 11.430 -7.818 -27.699 1.00 82.50 496 PRO A N 1
ATOM 3734 C CA . PRO A 1 496 ? 11.011 -9.129 -28.179 1.00 82.50 496 PRO A CA 1
ATOM 3735 C C . PRO A 1 496 ? 10.123 -9.809 -27.126 1.00 82.50 496 PRO A C 1
ATOM 3737 O O . PRO A 1 496 ? 10.155 -9.449 -25.949 1.00 82.50 496 PRO A O 1
ATOM 3740 N N . SER A 1 497 ? 9.353 -10.825 -27.529 1.00 71.19 497 SER A N 1
ATOM 3741 C CA . SER A 1 497 ? 8.463 -11.567 -26.617 1.00 71.19 497 SER A CA 1
ATOM 3742 C C . SER A 1 497 ? 9.179 -12.119 -25.375 1.00 71.19 497 SER A C 1
ATOM 3744 O O . SER A 1 497 ? 8.552 -12.284 -24.333 1.00 71.19 497 SER A O 1
ATOM 3746 N N . SER A 1 498 ? 10.482 -12.388 -25.501 1.00 69.69 498 SER A N 1
ATOM 3747 C CA . SER A 1 498 ? 11.435 -12.669 -24.425 1.00 69.69 498 SER A CA 1
ATOM 3748 C C . SER A 1 498 ? 12.864 -12.518 -24.965 1.00 69.69 498 SER A C 1
ATOM 3750 O O . SER A 1 498 ? 13.095 -12.831 -26.137 1.00 69.69 498 SER A O 1
ATOM 3752 N N . GLY A 1 499 ? 13.834 -12.122 -24.136 1.00 80.94 499 GLY A N 1
ATOM 3753 C CA . GLY A 1 499 ? 15.261 -12.121 -24.497 1.00 80.94 499 GLY A CA 1
ATOM 3754 C C . GLY A 1 499 ? 15.928 -10.749 -24.401 1.00 80.94 499 GLY A C 1
ATOM 3755 O O . GLY A 1 499 ? 15.465 -9.882 -23.671 1.00 80.94 499 GLY A O 1
ATOM 3756 N N . LYS A 1 500 ? 17.040 -10.562 -25.118 1.00 89.06 500 LYS A N 1
ATOM 3757 C CA . LYS A 1 500 ? 17.865 -9.345 -25.050 1.00 89.06 500 LYS A CA 1
ATOM 3758 C C . LYS A 1 500 ? 17.415 -8.282 -26.053 1.00 89.06 500 LYS A C 1
ATOM 3760 O O . LYS A 1 500 ? 17.190 -8.586 -27.221 1.00 89.06 500 LYS A O 1
ATOM 3765 N N . LEU A 1 501 ? 17.348 -7.038 -25.593 1.00 89.19 501 LEU A N 1
ATOM 3766 C CA . LEU A 1 501 ? 17.054 -5.829 -26.355 1.00 89.19 501 LEU A CA 1
ATOM 3767 C C . LEU A 1 501 ? 18.313 -4.971 -26.473 1.00 89.19 501 LEU A C 1
ATOM 3769 O O . LEU A 1 501 ? 18.924 -4.629 -25.464 1.00 89.19 501 LEU A O 1
ATOM 3773 N N . THR A 1 502 ? 18.676 -4.584 -27.690 1.00 88.69 502 THR A N 1
ATOM 3774 C CA . THR A 1 502 ? 19.715 -3.578 -27.958 1.00 88.69 502 THR A CA 1
ATOM 3775 C C . THR A 1 502 ? 19.062 -2.247 -28.313 1.00 88.69 502 THR A C 1
ATOM 3777 O O . THR A 1 502 ? 17.987 -2.244 -28.916 1.00 88.69 502 THR A O 1
ATOM 3780 N N . ALA A 1 503 ? 19.711 -1.125 -28.002 1.00 84.50 503 ALA A N 1
ATOM 3781 C CA . ALA A 1 503 ? 19.173 0.207 -28.272 1.00 84.50 503 ALA A CA 1
ATOM 3782 C C . ALA A 1 503 ? 20.176 1.080 -29.048 1.00 84.50 503 ALA A C 1
ATOM 3784 O O . ALA A 1 503 ? 21.361 1.072 -28.720 1.00 84.50 503 ALA A O 1
ATOM 3785 N N . PRO A 1 504 ? 19.736 1.854 -30.057 1.00 79.75 504 PRO A N 1
ATOM 3786 C CA . PRO A 1 504 ? 20.615 2.770 -30.781 1.00 79.75 504 PRO A CA 1
ATOM 3787 C C . PRO A 1 504 ? 21.280 3.795 -29.856 1.00 79.75 504 PRO A C 1
ATOM 3789 O O . PRO A 1 504 ? 20.610 4.392 -29.015 1.00 79.75 504 PRO A O 1
ATOM 3792 N N . GLY A 1 505 ? 22.582 4.025 -30.038 1.00 79.88 505 GLY A N 1
ATOM 3793 C CA . GLY A 1 505 ? 23.368 4.951 -29.209 1.00 79.88 505 GLY A CA 1
ATOM 3794 C C . GLY A 1 505 ? 23.825 4.378 -27.863 1.00 79.88 505 GLY A C 1
ATOM 3795 O O . GLY A 1 505 ? 24.512 5.077 -27.122 1.00 79.88 505 GLY A O 1
ATOM 3796 N N . TYR A 1 506 ? 23.483 3.122 -27.568 1.00 86.31 506 TYR A N 1
ATOM 3797 C CA . TYR A 1 506 ? 23.902 2.409 -26.367 1.00 86.31 506 TYR A CA 1
ATOM 3798 C C . TYR A 1 506 ? 24.597 1.099 -26.745 1.00 86.31 506 TYR A C 1
ATOM 3800 O O . TYR A 1 506 ? 24.156 0.380 -27.643 1.00 86.31 506 TYR A O 1
ATOM 3808 N N . GLU A 1 507 ? 25.663 0.763 -26.029 1.00 86.75 507 GLU A N 1
ATOM 3809 C CA . GLU A 1 507 ? 26.275 -0.563 -26.071 1.00 86.75 507 GLU A CA 1
ATOM 3810 C C . GLU A 1 507 ? 25.663 -1.469 -25.000 1.00 86.75 507 GLU A C 1
ATOM 3812 O O . GLU A 1 507 ? 25.166 -0.987 -23.986 1.00 86.75 507 GLU A O 1
ATOM 3817 N N . GLY A 1 508 ? 25.704 -2.789 -25.204 1.00 89.25 508 GLY A N 1
ATOM 3818 C CA . GLY A 1 508 ? 25.139 -3.769 -24.273 1.00 89.25 508 GLY A CA 1
ATOM 3819 C C . GLY A 1 508 ? 23.694 -4.163 -24.590 1.00 89.25 508 GLY A C 1
ATOM 3820 O O . GLY A 1 508 ? 23.242 -4.088 -25.733 1.00 89.25 508 GLY A O 1
ATOM 3821 N N . SER A 1 509 ? 22.973 -4.655 -23.580 1.00 91.56 509 SER A N 1
ATOM 3822 C CA . SER A 1 509 ? 21.606 -5.153 -23.750 1.00 91.56 509 SER A CA 1
ATOM 3823 C C . SER A 1 509 ? 20.760 -4.976 -22.497 1.00 91.56 509 SER A C 1
ATOM 3825 O O . SER A 1 509 ? 21.285 -5.076 -21.391 1.00 91.56 509 SER A O 1
ATOM 3827 N N . LEU A 1 510 ? 19.453 -4.837 -22.683 1.00 92.62 510 LEU A N 1
ATOM 3828 C CA . LEU A 1 510 ? 18.432 -4.933 -21.645 1.00 92.62 510 LEU A CA 1
ATOM 3829 C C . LEU A 1 510 ? 17.709 -6.281 -21.741 1.00 92.62 510 LEU A C 1
ATOM 3831 O O . LEU A 1 510 ? 17.391 -6.731 -22.840 1.00 92.62 510 LEU A O 1
ATOM 3835 N N . ASP A 1 511 ? 17.428 -6.921 -20.610 1.00 91.12 511 ASP A N 1
ATOM 3836 C CA . ASP A 1 511 ? 16.714 -8.196 -20.566 1.00 91.12 511 ASP A CA 1
ATOM 3837 C C . ASP A 1 511 ? 15.191 -7.960 -20.493 1.00 91.12 511 ASP A C 1
ATOM 3839 O O . ASP A 1 511 ? 14.654 -7.446 -19.508 1.00 91.12 511 ASP A O 1
ATOM 3843 N N . CYS A 1 512 ? 14.479 -8.321 -21.565 1.00 89.06 512 CYS A N 1
ATOM 3844 C CA . CYS A 1 512 ? 13.033 -8.156 -21.686 1.00 89.06 512 CYS A CA 1
ATOM 3845 C C . CYS A 1 512 ? 12.268 -9.281 -20.969 1.00 89.06 512 CYS A C 1
ATOM 3847 O O . CYS A 1 512 ? 12.567 -10.462 -21.192 1.00 89.06 512 CYS A O 1
ATOM 3849 N N . PRO A 1 513 ? 11.251 -8.939 -20.153 1.00 86.44 513 PRO A N 1
ATOM 3850 C CA . PRO A 1 513 ? 10.406 -9.911 -19.474 1.00 86.44 513 PRO A CA 1
ATOM 3851 C C . PRO A 1 513 ? 9.439 -10.592 -20.448 1.00 86.44 513 PRO A C 1
ATOM 3853 O O . PRO A 1 513 ? 9.253 -10.143 -21.580 1.00 86.44 513 PRO A O 1
ATOM 3856 N N . ASP A 1 514 ? 8.762 -11.638 -19.970 1.00 82.31 514 ASP A N 1
ATOM 3857 C CA . ASP A 1 514 ? 7.601 -12.195 -20.665 1.00 82.31 514 ASP A CA 1
ATOM 3858 C C . ASP A 1 514 ? 6.516 -11.116 -20.803 1.00 82.31 514 ASP A C 1
ATOM 3860 O O . ASP A 1 514 ? 5.924 -10.660 -19.818 1.00 82.31 514 ASP A O 1
ATOM 3864 N N . VAL A 1 515 ? 6.266 -10.701 -22.044 1.00 78.50 515 VAL A N 1
ATOM 3865 C CA . VAL A 1 515 ? 5.327 -9.619 -22.367 1.00 78.50 515 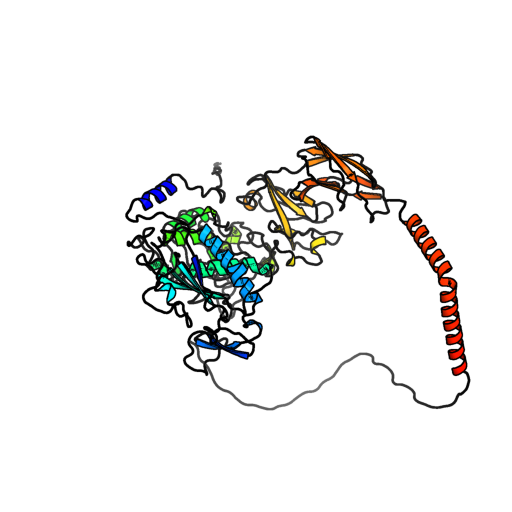VAL A CA 1
ATOM 3866 C C . VAL A 1 515 ? 3.896 -9.972 -21.963 1.00 78.50 515 VAL A C 1
ATOM 3868 O O . VAL A 1 515 ? 3.155 -9.095 -21.524 1.00 78.50 515 VAL A O 1
ATOM 3871 N N . SER A 1 516 ? 3.502 -11.246 -22.061 1.00 73.94 516 SER A N 1
ATOM 3872 C CA . SER A 1 516 ? 2.143 -11.673 -21.722 1.00 73.94 516 SER A CA 1
ATOM 3873 C C . SER A 1 516 ? 1.869 -11.546 -20.227 1.00 73.94 516 SER A C 1
ATOM 3875 O O . SER A 1 516 ? 0.758 -11.201 -19.843 1.00 73.94 516 SER A O 1
ATOM 3877 N N . PHE A 1 517 ? 2.877 -11.776 -19.386 1.00 73.12 517 PHE A N 1
ATOM 3878 C CA . PHE A 1 517 ? 2.765 -11.577 -17.945 1.00 73.12 517 PHE A CA 1
ATOM 3879 C C . PHE A 1 517 ? 2.871 -10.094 -17.573 1.00 73.12 517 PHE A C 1
ATOM 3881 O O . PHE A 1 517 ? 2.039 -9.574 -16.830 1.00 73.12 517 PHE A O 1
ATOM 3888 N N . PHE A 1 518 ? 3.859 -9.395 -18.137 1.00 80.62 518 PHE A N 1
ATOM 3889 C CA . PHE A 1 518 ? 4.129 -7.993 -17.825 1.00 80.62 518 PHE A CA 1
ATOM 3890 C C . PHE A 1 518 ? 2.971 -7.062 -18.226 1.00 80.62 518 PHE A C 1
ATOM 3892 O O . PHE A 1 518 ? 2.617 -6.153 -17.477 1.00 80.62 518 PHE A O 1
ATOM 3899 N N . CYS A 1 519 ? 2.364 -7.292 -19.395 1.00 79.94 519 CYS A N 1
ATOM 3900 C CA . CYS A 1 519 ? 1.301 -6.444 -19.938 1.00 79.94 519 CYS A CA 1
ATOM 3901 C C . CYS A 1 519 ? -0.124 -6.909 -19.615 1.00 79.94 519 CYS A C 1
ATOM 3903 O O . CYS A 1 519 ? -1.068 -6.139 -19.803 1.00 79.94 519 CYS A O 1
ATOM 3905 N N . ALA A 1 520 ? -0.326 -8.134 -19.122 1.00 73.69 520 ALA A N 1
ATOM 3906 C CA . ALA A 1 520 ? -1.664 -8.601 -18.761 1.00 73.69 520 ALA A CA 1
ATOM 3907 C C . ALA A 1 520 ? -2.249 -7.709 -17.671 1.00 73.69 520 ALA A C 1
ATOM 3909 O O . ALA A 1 520 ? -1.702 -7.702 -16.583 1.00 73.69 520 ALA A O 1
ATOM 3910 N N . GLY A 1 521 ? -3.344 -6.986 -17.924 1.00 63.06 521 GLY A N 1
ATOM 3911 C CA . GLY A 1 521 ? -4.036 -6.173 -16.917 1.00 63.06 521 GLY A CA 1
ATOM 3912 C C . GLY A 1 521 ? -3.357 -4.847 -16.552 1.00 63.06 521 GLY A C 1
ATOM 3913 O O . GLY A 1 521 ? -3.652 -4.303 -15.488 1.00 63.06 521 GLY A O 1
ATOM 3914 N N . THR A 1 522 ? -2.406 -4.355 -17.352 1.00 66.69 522 THR A N 1
ATOM 3915 C CA . THR A 1 522 ? -1.929 -2.964 -17.263 1.00 66.69 522 THR A CA 1
ATOM 3916 C C . THR A 1 522 ? -2.766 -2.076 -18.192 1.00 66.69 522 THR A C 1
ATOM 3918 O O . THR A 1 522 ? -3.227 -2.557 -19.230 1.00 66.69 522 THR A O 1
ATOM 3921 N N . PRO A 1 523 ? -2.998 -0.790 -17.857 1.00 62.97 523 PRO A N 1
ATOM 3922 C CA . PRO A 1 523 ? -3.614 0.151 -18.787 1.00 62.97 523 PRO A CA 1
ATOM 3923 C C . PRO A 1 523 ? -2.798 0.192 -20.078 1.00 62.97 523 PRO A C 1
ATOM 3925 O O . PRO A 1 523 ? -1.629 0.578 -20.082 1.00 62.97 523 PRO A O 1
ATOM 3928 N N . SER A 1 524 ? -3.401 -0.269 -21.167 1.00 64.19 524 SER A N 1
ATOM 3929 C CA . SER A 1 524 ? -2.726 -0.395 -22.448 1.00 64.19 524 SER A CA 1
ATOM 3930 C C . SER A 1 524 ? -3.124 0.731 -23.387 1.00 64.19 524 SER A C 1
ATOM 3932 O O . SER A 1 524 ? -4.297 1.099 -23.451 1.00 64.19 524 SER A O 1
ATOM 3934 N N . THR A 1 525 ? -2.175 1.238 -24.167 1.00 62.22 525 THR A N 1
ATOM 3935 C CA . THR A 1 525 ? -2.481 2.248 -25.192 1.00 62.22 525 THR A CA 1
ATOM 3936 C C . THR A 1 525 ? -2.919 1.570 -26.488 1.00 62.22 525 THR A C 1
ATOM 3938 O O . THR A 1 525 ? -2.330 0.564 -26.886 1.00 62.22 525 THR A O 1
ATOM 3941 N N . SER A 1 526 ? -3.944 2.114 -27.151 1.00 55.03 526 SER A N 1
ATOM 3942 C CA . SER A 1 526 ? -4.458 1.605 -28.433 1.00 55.03 526 SER A CA 1
ATOM 3943 C C . SER A 1 526 ? -3.811 2.266 -29.653 1.00 55.03 526 SER A C 1
ATOM 3945 O O . SER A 1 526 ? -4.179 1.961 -30.786 1.00 55.03 526 SER A O 1
ATOM 3947 N N . ILE A 1 527 ? -2.863 3.186 -29.449 1.00 58.53 527 ILE A N 1
ATOM 3948 C CA . ILE A 1 527 ? -2.211 3.928 -30.530 1.00 58.53 527 ILE A CA 1
ATOM 3949 C C . ILE A 1 527 ? -0.955 3.162 -30.969 1.00 58.53 527 ILE A C 1
ATOM 3951 O O . ILE A 1 527 ? 0.014 2.989 -30.222 1.00 58.53 527 ILE A O 1
ATOM 3955 N N . ALA A 1 528 ? -0.999 2.624 -32.190 1.00 58.91 528 ALA A N 1
ATOM 3956 C CA . ALA A 1 528 ? 0.138 1.937 -32.795 1.00 58.91 528 ALA A CA 1
ATOM 3957 C C . ALA A 1 528 ? 1.309 2.922 -32.989 1.00 58.91 528 ALA A C 1
ATOM 3959 O O . ALA A 1 528 ? 1.087 4.124 -33.124 1.00 58.91 528 ALA A O 1
ATOM 3960 N N . PHE A 1 529 ? 2.557 2.434 -32.962 1.00 62.88 529 PHE A N 1
ATOM 3961 C CA . PHE A 1 529 ? 3.704 3.315 -33.195 1.00 62.88 529 PHE A CA 1
ATOM 3962 C C . PHE A 1 529 ? 3.653 3.814 -34.641 1.00 62.88 529 PHE A C 1
ATOM 3964 O O . PHE A 1 529 ? 3.413 2.996 -35.536 1.00 62.88 529 PHE A O 1
ATOM 3971 N N . PRO A 1 530 ? 3.961 5.096 -34.893 1.00 71.06 530 PRO A N 1
ATOM 3972 C CA . PRO A 1 530 ? 4.427 5.487 -36.210 1.00 71.06 530 PRO A CA 1
ATOM 3973 C C . PRO A 1 530 ? 5.643 4.633 -36.589 1.00 71.06 530 PRO A C 1
ATOM 3975 O O . PRO A 1 530 ? 6.590 4.533 -35.814 1.00 71.06 530 PRO A O 1
ATOM 3978 N N . THR A 1 531 ? 5.616 3.998 -37.756 1.00 74.81 531 THR A N 1
ATOM 3979 C CA . THR A 1 531 ? 6.694 3.131 -38.248 1.00 74.81 531 THR A CA 1
ATOM 3980 C C . THR A 1 531 ? 7.323 3.787 -39.475 1.00 74.81 531 THR A C 1
ATOM 3982 O O . THR A 1 531 ? 6.910 3.494 -40.597 1.00 74.81 531 THR A O 1
ATOM 3985 N N . PRO A 1 532 ? 8.266 4.730 -39.296 1.00 80.81 532 PRO A N 1
ATOM 3986 C CA . PRO A 1 532 ? 8.965 5.350 -40.411 1.00 80.81 532 PRO A CA 1
ATOM 3987 C C . PRO A 1 532 ? 9.755 4.296 -41.197 1.00 80.81 532 PRO A C 1
ATOM 3989 O O . PRO A 1 532 ? 10.528 3.522 -40.637 1.00 80.81 532 PRO A O 1
ATOM 3992 N N . THR A 1 533 ? 9.557 4.270 -42.512 1.00 83.56 533 THR A N 1
ATOM 3993 C CA . THR A 1 533 ? 10.230 3.372 -43.458 1.00 83.56 533 THR A CA 1
ATOM 3994 C C . THR A 1 533 ? 11.269 4.090 -44.311 1.00 83.56 533 THR A C 1
ATOM 3996 O O . THR A 1 533 ? 12.220 3.451 -44.762 1.00 83.56 533 THR A O 1
ATOM 3999 N N . ASN A 1 534 ? 11.116 5.399 -44.546 1.00 84.75 534 ASN A N 1
ATOM 4000 C CA . ASN A 1 534 ? 12.102 6.206 -45.266 1.00 84.75 534 ASN A CA 1
ATOM 4001 C C . ASN A 1 534 ? 12.068 7.683 -44.849 1.00 84.75 534 ASN A C 1
ATOM 4003 O O . ASN A 1 534 ? 11.023 8.207 -44.468 1.00 84.75 534 ASN A O 1
ATOM 4007 N N . VAL A 1 535 ? 13.215 8.349 -44.979 1.00 88.69 535 VAL A N 1
ATOM 4008 C CA . VAL A 1 535 ? 13.398 9.786 -44.742 1.00 88.69 535 VAL A CA 1
ATOM 4009 C C . VAL A 1 535 ? 14.166 10.399 -45.907 1.00 88.69 535 VAL A C 1
ATOM 4011 O O . VAL A 1 535 ? 15.218 9.868 -46.259 1.00 88.69 535 VAL A O 1
ATOM 4014 N N . GLU A 1 536 ? 13.680 11.504 -46.467 1.00 90.12 536 GLU A N 1
ATOM 4015 C CA . GLU A 1 536 ? 14.362 12.277 -47.513 1.00 90.12 536 GLU A CA 1
ATOM 4016 C C . GLU A 1 536 ? 14.280 13.792 -47.248 1.00 90.12 536 GLU A C 1
ATOM 4018 O O . GLU A 1 536 ? 13.239 14.261 -46.785 1.00 90.12 536 GLU A O 1
ATOM 4023 N N . PRO A 1 537 ? 15.320 14.578 -47.587 1.00 91.19 537 PRO A N 1
ATOM 4024 C CA . PRO A 1 537 ? 16.603 14.134 -48.133 1.00 91.19 537 PRO A CA 1
ATOM 4025 C C . PRO A 1 537 ? 17.508 13.488 -47.065 1.00 91.19 537 PRO A C 1
ATOM 4027 O O . PRO A 1 537 ? 17.405 13.797 -45.881 1.00 91.19 537 PRO A O 1
ATOM 4030 N N . LYS A 1 538 ? 18.428 12.601 -47.473 1.00 88.06 538 LYS A N 1
ATOM 4031 C CA . LYS A 1 538 ? 19.412 11.969 -46.558 1.00 88.06 538 LYS A CA 1
ATOM 4032 C C . LYS A 1 538 ? 20.475 12.920 -45.996 1.00 88.06 538 LYS A C 1
ATOM 4034 O O . LYS A 1 538 ? 21.179 12.546 -45.065 1.00 88.06 538 LYS A O 1
ATOM 4039 N N . SER A 1 539 ? 20.600 14.121 -46.558 1.00 89.62 539 SER A N 1
ATOM 4040 C CA . SER A 1 539 ? 21.519 15.166 -46.105 1.00 89.62 539 SER A CA 1
ATOM 4041 C C . SER A 1 539 ? 20.773 16.491 -45.986 1.00 89.62 539 SER A C 1
ATOM 4043 O O . SER A 1 539 ? 20.141 16.929 -46.950 1.00 89.62 539 SER A O 1
ATOM 4045 N N . VAL A 1 540 ? 20.819 17.100 -44.801 1.00 88.69 540 VAL A N 1
ATOM 4046 C CA . VAL A 1 540 ? 19.926 18.194 -44.380 1.00 88.69 540 VAL A CA 1
ATOM 4047 C C . VAL A 1 540 ? 20.687 19.251 -43.586 1.00 88.69 540 VAL A C 1
ATOM 4049 O O . VAL A 1 540 ? 21.688 18.941 -42.960 1.00 88.69 540 VAL A O 1
ATOM 4052 N N . GLY A 1 541 ? 20.248 20.502 -43.611 1.00 89.06 541 GLY A N 1
ATOM 4053 C CA . GLY A 1 541 ? 20.721 21.595 -42.760 1.00 89.06 541 GLY A CA 1
ATOM 4054 C C . GLY A 1 541 ? 19.554 22.321 -42.092 1.00 89.06 541 GLY A C 1
ATOM 4055 O O . GLY A 1 541 ? 18.392 21.991 -42.322 1.00 89.06 541 GLY A O 1
ATOM 4056 N N . GLU A 1 542 ? 19.858 23.317 -41.261 1.00 89.31 542 GLU A N 1
ATOM 4057 C CA . GLU A 1 542 ? 18.838 24.172 -40.637 1.00 89.31 542 GLU A CA 1
ATOM 4058 C C . GLU A 1 542 ? 17.905 24.783 -41.698 1.00 89.31 542 GLU A C 1
ATOM 4060 O O . GLU A 1 542 ? 18.362 25.350 -42.692 1.00 89.31 542 GLU A O 1
ATOM 4065 N N . GLY A 1 543 ? 16.593 24.673 -41.475 1.00 89.12 543 GLY A N 1
ATOM 4066 C CA . GLY A 1 543 ? 15.560 25.191 -42.372 1.00 89.12 543 GLY A CA 1
ATOM 4067 C C . GLY A 1 543 ? 15.190 24.275 -43.544 1.00 89.12 543 GLY A C 1
ATOM 4068 O O . GLY A 1 543 ? 14.209 24.565 -44.231 1.00 89.12 543 GLY A O 1
ATOM 4069 N N . ASP A 1 544 ? 15.907 23.168 -43.768 1.00 93.69 544 ASP A N 1
ATOM 4070 C CA . ASP A 1 544 ? 15.516 22.187 -44.784 1.00 93.69 544 ASP A CA 1
ATOM 4071 C C . ASP A 1 544 ? 14.206 21.485 -44.391 1.00 93.69 544 ASP A C 1
ATOM 4073 O O . ASP A 1 544 ? 13.933 21.235 -43.214 1.00 93.69 544 ASP A O 1
ATOM 4077 N N . VAL A 1 545 ? 13.393 21.136 -45.392 1.00 93.56 545 VAL A N 1
ATOM 4078 C CA . VAL A 1 545 ? 12.185 20.325 -45.195 1.00 93.56 545 VAL A CA 1
ATOM 4079 C C . VAL A 1 545 ? 12.542 18.854 -45.353 1.00 93.56 545 VAL A C 1
ATOM 4081 O O . VAL A 1 545 ? 13.054 18.433 -46.390 1.00 93.56 545 VAL A O 1
ATOM 4084 N N . VAL A 1 546 ? 12.214 18.069 -44.335 1.00 92.19 546 VAL A N 1
ATOM 4085 C CA . VAL A 1 546 ? 12.376 16.619 -44.314 1.00 92.19 546 VAL A CA 1
ATOM 4086 C C . VAL A 1 546 ? 11.019 15.962 -44.489 1.00 92.19 546 VAL A C 1
ATOM 4088 O O . VAL A 1 546 ? 10.054 16.326 -43.824 1.00 92.19 546 VAL A O 1
ATOM 4091 N N . THR A 1 547 ? 10.954 14.981 -45.384 1.00 93.19 547 THR A N 1
ATOM 4092 C CA . THR A 1 547 ? 9.800 14.105 -45.582 1.00 93.19 547 THR A CA 1
ATOM 4093 C C . THR A 1 547 ? 10.082 12.757 -44.941 1.00 93.19 547 THR A C 1
ATOM 4095 O O . THR A 1 547 ? 11.046 12.081 -45.300 1.00 93.19 547 THR A O 1
ATOM 4098 N N . VAL A 1 548 ? 9.219 12.353 -44.017 1.00 90.56 548 VAL A N 1
ATOM 4099 C CA . VAL A 1 548 ? 9.231 11.036 -43.387 1.00 90.56 548 VAL A CA 1
ATOM 4100 C C . VAL A 1 548 ? 8.060 10.240 -43.949 1.00 90.56 548 VAL A C 1
ATOM 4102 O O . VAL A 1 548 ? 6.923 10.698 -43.921 1.00 90.56 548 VAL A O 1
ATOM 4105 N N . THR A 1 549 ? 8.333 9.048 -44.465 1.00 90.62 549 THR A N 1
ATOM 4106 C CA . THR A 1 549 ? 7.319 8.112 -44.978 1.00 90.62 549 THR A CA 1
ATOM 4107 C C . THR A 1 549 ? 7.304 6.856 -44.122 1.00 90.62 549 THR A C 1
ATOM 4109 O O . THR A 1 549 ? 8.353 6.467 -43.604 1.00 90.62 549 THR A O 1
ATOM 4112 N N . GLY A 1 550 ? 6.143 6.232 -43.949 1.00 87.00 550 GLY A N 1
ATOM 4113 C CA . GLY A 1 550 ? 5.957 5.092 -43.060 1.00 87.00 550 GLY A CA 1
ATOM 4114 C C . GLY A 1 550 ? 4.497 4.691 -42.906 1.00 87.00 550 GLY A C 1
ATOM 4115 O O . GLY A 1 550 ? 3.684 4.908 -43.796 1.00 87.00 550 GLY A O 1
ATOM 4116 N N . GLU A 1 551 ? 4.164 4.112 -41.759 1.00 81.94 551 GLU A N 1
ATOM 4117 C CA . GLU A 1 551 ? 2.791 3.761 -41.386 1.00 81.94 551 GLU A CA 1
ATOM 4118 C C . GLU A 1 551 ? 2.424 4.358 -40.023 1.00 81.94 551 GLU A C 1
ATOM 4120 O O . GLU A 1 551 ? 3.293 4.573 -39.180 1.00 81.94 551 GLU A O 1
ATOM 4125 N N . GLY A 1 552 ? 1.131 4.590 -39.775 1.00 74.12 552 GLY A N 1
ATOM 4126 C CA . GLY A 1 552 ? 0.632 4.988 -38.454 1.00 74.12 552 GLY A CA 1
ATOM 4127 C C . GLY A 1 552 ? 0.834 6.465 -38.110 1.00 74.12 552 GLY A C 1
ATOM 4128 O O . GLY A 1 552 ? 0.912 6.803 -36.929 1.00 74.12 552 GLY A O 1
ATOM 4129 N N . PHE A 1 553 ? 0.929 7.344 -39.113 1.00 83.00 553 PHE A N 1
ATOM 4130 C CA . PHE A 1 553 ? 1.069 8.782 -38.885 1.00 83.00 553 PHE A CA 1
ATOM 4131 C C . PHE A 1 553 ? -0.282 9.475 -38.689 1.00 83.00 553 PHE A C 1
ATOM 4133 O O . PHE A 1 553 ? -1.281 9.125 -39.319 1.00 83.00 553 PHE A O 1
ATOM 4140 N N . PHE A 1 554 ? -0.312 10.487 -37.822 1.00 78.88 554 PHE A N 1
ATOM 4141 C CA . PHE A 1 554 ? -1.499 11.293 -37.546 1.00 78.88 554 PHE A CA 1
ATOM 4142 C C . PHE A 1 554 ? -1.147 12.739 -37.169 1.00 78.88 554 PHE A C 1
ATOM 4144 O O . PHE A 1 554 ? 0.014 13.095 -36.977 1.00 78.88 554 PHE A O 1
ATOM 4151 N N . ALA A 1 555 ? -2.159 13.605 -37.106 1.00 77.06 555 ALA A N 1
ATOM 4152 C CA . ALA A 1 555 ? -1.965 15.029 -36.858 1.00 77.06 555 ALA A CA 1
ATOM 4153 C C . ALA A 1 555 ? -1.581 15.291 -35.392 1.00 77.06 555 ALA A C 1
ATOM 4155 O O . ALA A 1 555 ? -2.187 14.727 -34.484 1.00 77.06 555 ALA A O 1
ATOM 4156 N N . GLY A 1 556 ? -0.605 16.177 -35.165 1.00 72.94 556 GLY A N 1
ATOM 4157 C CA . GLY A 1 556 ? -0.081 16.477 -33.824 1.00 72.94 556 GLY A CA 1
ATOM 4158 C C . GLY A 1 556 ? 1.091 15.592 -33.389 1.00 72.94 556 GLY A C 1
ATOM 4159 O O . GLY A 1 556 ? 1.429 15.572 -32.210 1.00 72.94 556 GLY A O 1
ATOM 4160 N N . MET A 1 557 ? 1.695 14.856 -34.324 1.00 79.56 557 MET A N 1
ATOM 4161 C CA . MET A 1 557 ? 2.963 14.166 -34.101 1.00 79.56 557 MET A CA 1
ATOM 4162 C C . MET A 1 557 ? 4.149 15.135 -34.032 1.00 79.56 557 MET A C 1
ATOM 4164 O O . MET A 1 557 ? 4.154 16.171 -34.694 1.00 79.56 557 MET A O 1
ATOM 4168 N N . ASP A 1 558 ? 5.182 14.733 -33.295 1.00 83.56 558 ASP A N 1
ATOM 4169 C CA . ASP A 1 558 ? 6.470 15.412 -33.227 1.00 83.56 558 ASP A CA 1
ATOM 4170 C C . ASP A 1 558 ? 7.522 14.651 -34.042 1.00 83.56 558 ASP A C 1
ATOM 4172 O O . ASP A 1 558 ? 7.554 13.423 -34.050 1.00 83.56 558 ASP A O 1
ATOM 4176 N N . VAL A 1 559 ? 8.427 15.370 -34.703 1.00 84.88 559 VAL A N 1
ATOM 4177 C CA . VAL A 1 559 ? 9.592 14.783 -35.382 1.00 84.88 559 VAL A CA 1
ATOM 4178 C C . VAL A 1 559 ? 10.845 15.407 -34.788 1.00 84.88 559 VAL A C 1
ATOM 4180 O O . VAL A 1 559 ? 10.871 16.609 -34.544 1.00 84.88 559 VAL A O 1
ATOM 4183 N N . TYR A 1 560 ? 11.863 14.597 -34.522 1.00 83.12 560 TYR A N 1
ATOM 4184 C CA . TYR A 1 560 ? 13.160 15.039 -34.027 1.00 83.12 560 TYR A CA 1
ATOM 4185 C C . TYR A 1 560 ? 14.260 14.563 -34.965 1.00 83.12 560 TYR A C 1
ATOM 4187 O O . TYR A 1 560 ? 14.246 13.413 -35.406 1.00 83.12 560 TYR A O 1
ATOM 4195 N N . LEU A 1 561 ? 15.242 15.428 -35.196 1.00 82.31 561 LEU A N 1
ATOM 4196 C CA . LEU A 1 561 ? 16.546 15.057 -35.728 1.00 82.31 561 LEU A CA 1
ATOM 4197 C C . LEU A 1 561 ? 17.542 15.128 -34.567 1.00 82.31 561 LEU A C 1
ATOM 4199 O O . LEU A 1 561 ? 17.663 16.157 -33.906 1.00 82.31 561 LEU A O 1
ATOM 4203 N N . GLY A 1 562 ? 18.222 14.027 -34.253 1.00 76.12 562 GLY A N 1
ATOM 4204 C CA . GLY A 1 562 ? 19.055 13.931 -33.053 1.00 76.12 562 GLY A CA 1
ATOM 4205 C C . GLY A 1 562 ? 18.260 14.235 -31.779 1.00 76.12 562 GLY A C 1
ATOM 4206 O O . GLY A 1 562 ? 17.258 13.577 -31.495 1.00 76.12 562 GLY A O 1
ATOM 4207 N N . LEU A 1 563 ? 18.715 15.235 -31.018 1.00 70.88 563 LEU A N 1
ATOM 4208 C CA . LEU A 1 563 ? 18.056 15.726 -29.800 1.00 70.88 563 LEU A CA 1
ATOM 4209 C C . LEU A 1 563 ? 17.117 16.923 -30.051 1.00 70.88 563 LEU A C 1
ATOM 4211 O O . LEU A 1 563 ? 16.488 17.408 -29.111 1.00 70.88 563 LEU A O 1
ATOM 4215 N N . HIS A 1 564 ? 17.003 17.407 -31.294 1.00 80.38 564 HIS A N 1
ATOM 4216 C CA . HIS A 1 564 ? 16.286 18.644 -31.618 1.00 80.38 564 HIS A CA 1
ATOM 4217 C C . HIS A 1 564 ? 14.957 18.376 -32.299 1.00 80.38 564 HIS A C 1
ATOM 4219 O O . HIS A 1 564 ? 14.873 17.638 -33.280 1.00 80.38 564 HIS A O 1
ATOM 4225 N N . LYS A 1 565 ? 13.913 19.020 -31.780 1.00 85.50 565 LYS A N 1
ATOM 4226 C CA . LYS A 1 565 ? 12.560 18.943 -32.323 1.00 85.50 565 LYS A CA 1
ATOM 4227 C C . LYS A 1 565 ? 12.470 19.759 -33.611 1.00 85.50 565 LYS A C 1
ATOM 4229 O O . LYS A 1 565 ? 12.776 20.948 -33.608 1.00 85.50 565 LYS A O 1
ATOM 4234 N N . CYS A 1 566 ? 12.010 19.138 -34.688 1.00 89.50 566 CYS A N 1
ATOM 4235 C CA . CYS A 1 566 ? 11.664 19.819 -35.927 1.00 89.50 566 CYS A CA 1
ATOM 4236 C C . CYS A 1 566 ? 10.465 20.750 -35.725 1.00 89.50 566 CYS A C 1
ATOM 4238 O O . CYS A 1 566 ? 9.564 20.473 -34.930 1.00 89.50 566 CYS A O 1
ATOM 4240 N N . THR A 1 567 ? 10.429 21.842 -36.478 1.00 92.94 567 THR A N 1
ATOM 4241 C CA . THR A 1 567 ? 9.295 22.769 -36.504 1.00 92.94 567 THR A CA 1
ATOM 4242 C C . THR A 1 567 ? 8.337 22.422 -37.643 1.00 92.94 567 THR A C 1
ATOM 4244 O O . THR A 1 567 ? 8.660 21.625 -38.523 1.00 92.94 567 THR A O 1
ATOM 4247 N N . ASP A 1 568 ? 7.129 22.989 -37.613 1.00 90.75 568 ASP A N 1
ATOM 4248 C CA . ASP A 1 568 ? 6.135 22.889 -38.694 1.00 90.75 568 ASP A CA 1
ATOM 4249 C C . ASP A 1 568 ? 5.821 21.455 -39.161 1.00 90.75 568 ASP A C 1
ATOM 4251 O O . ASP A 1 568 ? 5.683 21.173 -40.356 1.00 90.75 568 ASP A O 1
ATOM 4255 N N . VAL A 1 569 ? 5.694 20.527 -38.206 1.00 91.88 569 VAL A N 1
ATOM 4256 C CA . VAL A 1 569 ? 5.318 19.141 -38.504 1.00 91.88 569 VAL A CA 1
ATOM 4257 C C . VAL A 1 569 ? 3.909 19.105 -39.103 1.00 91.88 569 VAL A C 1
ATOM 4259 O O . VAL A 1 569 ? 2.927 19.472 -38.459 1.00 91.88 569 VAL A O 1
ATOM 4262 N N . THR A 1 570 ? 3.814 18.642 -40.345 1.00 92.00 570 THR A N 1
ATOM 4263 C CA . THR A 1 570 ? 2.582 18.596 -41.132 1.00 92.00 570 THR A CA 1
ATOM 4264 C C . THR A 1 570 ? 2.300 17.164 -41.572 1.00 92.00 570 THR A C 1
ATOM 4266 O O . THR A 1 570 ? 3.148 16.516 -42.185 1.00 92.00 570 THR A O 1
ATOM 4269 N N . LEU A 1 571 ? 1.092 16.674 -41.278 1.00 91.31 571 LEU A N 1
ATOM 4270 C CA . LEU A 1 571 ? 0.593 15.402 -41.800 1.00 91.31 571 LEU A CA 1
ATOM 4271 C C . LEU A 1 571 ? 0.126 15.596 -43.241 1.00 91.31 571 LEU A C 1
ATOM 4273 O O . LEU A 1 571 ? -0.839 16.321 -43.482 1.00 91.31 571 LEU A O 1
ATOM 4277 N N . VAL A 1 572 ? 0.796 14.934 -44.181 1.00 91.88 572 VAL A N 1
ATOM 4278 C CA . VAL A 1 572 ? 0.366 14.899 -45.583 1.00 91.88 572 VAL A CA 1
ATOM 4279 C C . VAL A 1 572 ? -0.734 13.849 -45.742 1.00 91.88 572 VAL A C 1
ATOM 4281 O O . VAL A 1 572 ? -1.806 14.148 -46.263 1.00 91.88 572 VAL A O 1
ATOM 4284 N N . ASP A 1 573 ? -0.494 12.642 -45.229 1.00 87.62 573 ASP A N 1
ATOM 4285 C CA . ASP A 1 573 ? -1.460 11.547 -45.136 1.00 87.62 573 ASP A CA 1
ATOM 4286 C C . ASP A 1 573 ? -1.040 10.547 -44.041 1.00 87.62 573 ASP A C 1
ATOM 4288 O O . ASP A 1 573 ? -0.032 10.739 -43.364 1.00 87.62 573 ASP A O 1
ATOM 4292 N N . ALA A 1 574 ? -1.805 9.464 -43.857 1.00 83.00 574 ALA A N 1
ATOM 4293 C CA . ALA A 1 574 ? -1.542 8.450 -42.828 1.00 83.00 574 ALA A CA 1
ATOM 4294 C C . ALA A 1 574 ? -0.192 7.706 -42.978 1.00 83.00 574 ALA A C 1
ATOM 4296 O O . ALA A 1 574 ? 0.183 6.943 -42.083 1.00 83.00 574 ALA A O 1
ATOM 4297 N N . ALA A 1 575 ? 0.520 7.915 -44.090 1.00 89.31 575 ALA A N 1
ATOM 4298 C CA . ALA A 1 575 ? 1.813 7.325 -44.403 1.00 89.31 575 ALA A CA 1
ATOM 4299 C C . ALA A 1 575 ? 2.935 8.361 -44.598 1.00 89.31 575 ALA A C 1
ATOM 4301 O O . ALA A 1 575 ? 4.090 7.971 -44.761 1.00 89.31 575 ALA A O 1
ATOM 4302 N N . THR A 1 576 ? 2.642 9.667 -44.575 1.00 91.25 576 THR A N 1
ATOM 4303 C CA . THR A 1 576 ? 3.621 10.715 -44.903 1.00 91.25 576 THR A CA 1
ATOM 4304 C C . THR A 1 576 ? 3.522 11.937 -43.982 1.00 91.25 576 THR A C 1
ATOM 4306 O O . THR A 1 576 ? 2.467 12.561 -43.850 1.00 91.25 576 THR A O 1
ATOM 4309 N N . LEU A 1 577 ? 4.656 12.323 -43.391 1.00 91.50 577 LEU A N 1
ATOM 4310 C CA . LEU A 1 577 ? 4.863 13.547 -42.613 1.00 91.50 577 LEU A CA 1
ATOM 4311 C C . LEU A 1 577 ? 5.925 14.425 -43.277 1.00 91.50 577 LEU A C 1
ATOM 4313 O O . LEU A 1 577 ? 6.891 13.919 -43.845 1.00 91.50 577 LEU A O 1
ATOM 4317 N N . THR A 1 578 ? 5.796 15.739 -43.130 1.00 93.56 578 THR A N 1
ATOM 4318 C CA . THR A 1 578 ? 6.872 16.690 -43.436 1.00 93.56 578 THR A CA 1
ATOM 4319 C C . THR A 1 578 ? 7.171 17.560 -42.229 1.00 93.56 578 THR A C 1
ATOM 4321 O O . THR A 1 578 ? 6.249 17.927 -41.507 1.00 93.56 578 THR A O 1
ATOM 4324 N N . CYS A 1 579 ? 8.427 17.933 -42.015 1.00 93.69 579 CYS A N 1
ATOM 4325 C CA . CYS A 1 579 ? 8.819 18.859 -40.955 1.00 93.69 579 CYS A CA 1
ATOM 4326 C C . CYS A 1 579 ? 10.030 19.701 -41.367 1.00 93.69 579 CYS A C 1
ATOM 4328 O O . CYS A 1 579 ? 10.783 19.313 -42.258 1.00 93.69 579 CYS A O 1
ATOM 4330 N N . VAL A 1 580 ? 10.236 20.835 -40.706 1.00 94.06 580 VAL A N 1
ATOM 4331 C CA . VAL A 1 580 ? 11.365 21.744 -40.936 1.00 94.06 580 VAL A CA 1
ATOM 4332 C C . VAL A 1 580 ? 12.453 21.487 -39.893 1.00 94.06 580 VAL A C 1
ATOM 4334 O O . VAL A 1 580 ? 12.178 21.426 -38.694 1.00 94.06 580 VAL A O 1
ATOM 4337 N N . VAL A 1 581 ? 13.699 21.317 -40.336 1.00 90.56 581 VAL A N 1
ATOM 4338 C CA . VAL A 1 581 ? 14.839 21.051 -39.447 1.00 90.56 581 VAL A CA 1
ATOM 4339 C C . VAL A 1 581 ? 15.171 22.299 -38.626 1.00 90.56 581 VAL A C 1
ATOM 4341 O O . VAL A 1 581 ? 15.422 23.369 -39.181 1.00 90.56 581 VAL A O 1
ATOM 4344 N N . ALA A 1 582 ? 15.181 22.155 -37.300 1.00 86.00 582 ALA A N 1
ATOM 4345 C CA . ALA A 1 582 ? 15.546 23.225 -36.375 1.00 86.00 582 ALA A CA 1
ATOM 4346 C C . ALA A 1 582 ? 17.068 23.468 -36.344 1.00 86.00 582 ALA A C 1
ATOM 4348 O O . ALA A 1 582 ? 17.852 22.691 -36.887 1.00 86.00 582 ALA A O 1
ATOM 4349 N N . ALA A 1 583 ? 17.501 24.556 -35.706 1.00 80.12 583 ALA A N 1
ATOM 4350 C CA . ALA A 1 583 ? 18.920 24.863 -35.546 1.00 80.12 583 ALA A CA 1
ATOM 4351 C C . ALA A 1 583 ? 19.608 23.869 -34.593 1.00 80.12 583 ALA A C 1
ATOM 4353 O O . ALA A 1 583 ? 19.138 23.664 -33.476 1.00 80.12 583 ALA A O 1
ATOM 4354 N N . HIS A 1 584 ? 20.761 23.333 -35.002 1.00 75.69 584 HIS A N 1
ATOM 4355 C CA . HIS A 1 584 ? 21.626 22.475 -34.183 1.00 75.69 584 HIS A CA 1
ATOM 4356 C C . HIS A 1 584 ? 22.934 23.206 -33.828 1.00 75.69 584 HIS A C 1
ATOM 4358 O O . HIS A 1 584 ? 23.951 23.036 -34.510 1.00 75.69 584 HIS A O 1
ATOM 4364 N N . PRO A 1 585 ? 22.936 24.082 -32.809 1.00 67.25 585 PRO A N 1
ATOM 4365 C CA . PRO A 1 585 ? 24.071 24.954 -32.505 1.00 67.25 585 PRO A CA 1
ATOM 4366 C C . PRO A 1 585 ? 25.340 24.211 -32.059 1.00 67.25 585 PRO A C 1
ATOM 4368 O O . PRO A 1 585 ? 26.424 24.793 -32.109 1.00 67.25 585 PRO A O 1
ATOM 4371 N N . GLU A 1 586 ? 25.226 22.959 -31.621 1.00 65.69 586 GLU A N 1
ATOM 4372 C CA . GLU A 1 586 ? 26.349 22.115 -31.209 1.00 65.69 586 GLU A CA 1
ATOM 4373 C C . GLU A 1 586 ? 27.076 21.415 -32.369 1.00 65.69 586 GLU A C 1
ATOM 4375 O O . GLU A 1 586 ? 28.206 20.963 -32.186 1.00 65.69 586 GLU A O 1
ATOM 4380 N N . TYR A 1 587 ? 26.464 21.324 -33.555 1.00 72.38 587 TYR A N 1
ATOM 4381 C CA . TYR A 1 587 ? 27.035 20.611 -34.697 1.00 72.38 587 TYR A CA 1
ATOM 4382 C C . TYR A 1 587 ? 27.678 21.600 -35.675 1.00 72.38 587 TYR A C 1
ATOM 4384 O O . TYR A 1 587 ? 27.020 22.214 -36.518 1.00 72.38 587 TYR A O 1
ATOM 4392 N N . SER A 1 588 ? 28.996 21.773 -35.544 1.00 64.44 588 SER A N 1
ATOM 4393 C CA . SER A 1 588 ? 29.815 22.600 -36.444 1.00 64.44 588 SER A CA 1
ATOM 4394 C C . SER A 1 588 ? 30.376 21.840 -37.652 1.00 64.44 588 SER A C 1
ATOM 4396 O O . SER A 1 588 ? 30.937 22.465 -38.548 1.00 64.44 588 SER A O 1
ATOM 4398 N N . GLU A 1 589 ? 30.234 20.515 -37.676 1.00 72.31 589 GLU A N 1
ATOM 4399 C CA . GLU A 1 589 ? 30.710 19.609 -38.730 1.00 72.31 589 GLU A CA 1
ATOM 4400 C C . GLU A 1 589 ? 29.582 18.659 -39.164 1.00 72.31 589 GLU A C 1
ATOM 4402 O O . GLU A 1 589 ? 28.521 18.628 -38.536 1.00 72.31 589 GLU A O 1
ATOM 4407 N N . GLU A 1 590 ? 29.786 17.917 -40.259 1.00 80.94 590 GLU A N 1
ATOM 4408 C CA . GLU A 1 590 ? 28.822 16.906 -40.705 1.00 80.94 590 GLU A CA 1
ATOM 4409 C C . GLU A 1 590 ? 28.719 15.769 -39.688 1.00 80.94 590 GLU A C 1
ATOM 4411 O O . GLU A 1 590 ? 29.721 15.155 -39.320 1.00 80.94 590 GLU A O 1
ATOM 4416 N N . VAL A 1 591 ? 27.498 15.489 -39.236 1.00 77.00 591 VAL A N 1
ATOM 4417 C CA . VAL A 1 591 ? 27.229 14.432 -38.261 1.00 77.00 591 VAL A CA 1
ATOM 4418 C C . VAL A 1 591 ? 25.965 13.674 -38.635 1.00 77.00 591 VAL A C 1
ATOM 4420 O O . VAL A 1 591 ? 24.946 14.259 -39.000 1.00 77.00 591 VAL A O 1
ATOM 4423 N N . ASP A 1 592 ? 26.032 12.354 -38.533 1.00 78.69 592 ASP A N 1
ATOM 4424 C CA . ASP A 1 592 ? 24.882 11.483 -38.717 1.00 78.69 592 ASP A CA 1
ATOM 4425 C C . ASP A 1 592 ? 23.980 11.560 -37.480 1.00 78.69 592 ASP A C 1
ATOM 4427 O O . ASP A 1 592 ? 24.365 11.158 -36.379 1.00 78.69 592 ASP A O 1
ATOM 4431 N N . VAL A 1 593 ? 22.770 12.094 -37.659 1.00 71.06 593 VAL A N 1
ATOM 4432 C CA . VAL A 1 593 ? 21.772 12.249 -36.597 1.00 71.06 593 VAL A CA 1
ATOM 4433 C C . VAL A 1 593 ? 20.567 11.352 -36.859 1.00 71.06 593 VAL A C 1
ATOM 4435 O O . VAL A 1 593 ? 20.092 11.264 -37.992 1.00 71.06 593 VAL A O 1
ATOM 4438 N N . PRO A 1 594 ? 20.037 10.673 -35.834 1.00 75.69 594 PRO A N 1
ATOM 4439 C CA . PRO A 1 594 ? 18.854 9.841 -36.000 1.00 75.69 594 PRO A CA 1
ATOM 4440 C C . PRO A 1 594 ? 17.597 10.665 -36.248 1.00 75.69 594 PRO A C 1
ATOM 4442 O O . PRO A 1 594 ? 17.496 11.798 -35.778 1.00 75.69 594 PRO A O 1
ATOM 4445 N N . VAL A 1 595 ? 16.613 10.067 -36.917 1.00 79.19 595 VAL A N 1
ATOM 4446 C CA . VAL A 1 595 ? 15.281 10.662 -37.071 1.00 79.19 595 VAL A CA 1
ATOM 4447 C C . VAL A 1 595 ? 14.301 9.905 -36.195 1.00 79.19 595 VAL A C 1
ATOM 4449 O O . VAL A 1 595 ? 14.153 8.691 -36.328 1.00 79.19 595 VAL A O 1
ATOM 4452 N N . ASN A 1 596 ? 13.625 10.624 -35.306 1.00 76.94 596 ASN A N 1
ATOM 4453 C CA . ASN A 1 596 ? 12.657 10.056 -34.378 1.00 76.94 596 ASN A CA 1
ATOM 4454 C C . ASN A 1 596 ? 11.283 10.681 -34.620 1.00 76.94 596 ASN A C 1
ATOM 4456 O O . ASN A 1 596 ? 11.161 11.902 -34.661 1.00 76.94 596 ASN A O 1
ATOM 4460 N N . THR A 1 597 ? 10.242 9.864 -34.750 1.00 74.62 597 THR A N 1
ATOM 4461 C CA . THR A 1 597 ? 8.854 10.344 -34.871 1.00 74.62 597 THR A CA 1
ATOM 4462 C C . THR A 1 597 ? 8.081 9.973 -33.622 1.00 74.62 597 THR A C 1
ATOM 4464 O O . THR A 1 597 ? 7.960 8.781 -33.365 1.00 74.62 597 THR A O 1
ATOM 4467 N N . TYR A 1 598 ? 7.535 10.941 -32.891 1.00 69.62 598 TYR A N 1
ATOM 4468 C CA . TYR A 1 598 ? 6.745 10.743 -31.679 1.00 69.62 598 TYR A CA 1
ATOM 4469 C C . TYR A 1 598 ? 5.278 11.111 -31.896 1.00 69.62 598 TYR A C 1
ATOM 4471 O O . TYR A 1 598 ? 4.944 11.988 -32.688 1.00 69.62 598 TYR A O 1
ATOM 4479 N N . ASN A 1 599 ? 4.389 10.455 -31.168 1.00 68.94 599 ASN A N 1
ATOM 4480 C CA . ASN A 1 599 ? 3.001 10.854 -31.049 1.00 68.94 599 ASN A CA 1
ATOM 4481 C C . ASN A 1 599 ? 2.777 11.857 -29.906 1.00 68.94 599 ASN A C 1
ATOM 4483 O O . ASN A 1 599 ? 3.695 12.167 -29.148 1.00 68.94 599 ASN A O 1
ATOM 4487 N N . ALA A 1 600 ? 1.536 12.333 -29.775 1.00 58.91 600 ALA A N 1
ATOM 4488 C CA . ALA A 1 600 ? 1.126 13.296 -28.751 1.00 58.91 600 ALA A CA 1
ATOM 4489 C C . ALA A 1 600 ? 1.369 12.821 -27.301 1.00 58.91 600 ALA A C 1
ATOM 4491 O O . ALA A 1 600 ? 1.520 13.652 -26.410 1.00 58.91 600 ALA A O 1
ATOM 4492 N N . ASP A 1 601 ? 1.471 11.507 -27.072 1.00 54.66 601 ASP A N 1
ATOM 4493 C CA . ASP A 1 601 ? 1.757 10.907 -25.760 1.00 54.66 601 ASP A CA 1
ATOM 4494 C C . ASP A 1 601 ? 3.274 10.718 -25.509 1.00 54.66 601 ASP A C 1
ATOM 4496 O O . ASP A 1 601 ? 3.690 10.094 -24.525 1.00 54.66 601 ASP A O 1
ATOM 4500 N N . GLY A 1 602 ? 4.127 11.231 -26.408 1.00 54.78 602 GLY A N 1
ATOM 4501 C CA . GLY A 1 602 ? 5.587 11.117 -26.343 1.00 54.78 602 GLY A CA 1
ATOM 4502 C C . GLY A 1 602 ? 6.127 9.735 -26.729 1.00 54.78 602 GLY A C 1
ATOM 4503 O O . GLY A 1 602 ? 7.262 9.397 -26.385 1.00 54.78 602 GLY A O 1
ATOM 4504 N N . GLN A 1 603 ? 5.333 8.912 -27.418 1.00 60.03 603 GLN A N 1
ATOM 4505 C CA . GLN A 1 603 ? 5.732 7.592 -27.913 1.00 60.03 603 GLN A CA 1
ATOM 4506 C C . GLN A 1 603 ? 6.292 7.738 -29.327 1.00 60.03 603 GLN A C 1
ATOM 4508 O O . GLN A 1 603 ? 5.555 8.160 -30.213 1.00 60.03 603 GLN A O 1
ATOM 4513 N N . GLY A 1 604 ? 7.544 7.348 -29.581 1.00 64.31 604 GLY A N 1
ATOM 4514 C CA . GLY A 1 604 ? 8.099 7.417 -30.933 1.00 64.31 604 GLY A CA 1
ATOM 4515 C C . GLY A 1 604 ? 8.882 6.216 -31.438 1.00 64.31 604 GLY A C 1
ATOM 4516 O O . GLY A 1 604 ? 9.246 5.346 -30.671 1.00 64.31 604 GLY A O 1
ATOM 4517 N N . SER A 1 605 ? 9.134 6.162 -32.742 1.00 63.28 605 SER A N 1
ATOM 4518 C CA . SER A 1 605 ? 10.015 5.166 -33.362 1.00 63.28 605 SER A CA 1
ATOM 4519 C C . SER A 1 605 ? 11.305 5.828 -33.825 1.00 63.28 605 SER A C 1
ATOM 4521 O O . SER A 1 605 ? 11.279 6.947 -34.341 1.00 63.28 605 SER A O 1
ATOM 4523 N N . TYR A 1 606 ? 12.414 5.109 -33.662 1.00 64.25 606 TYR A N 1
ATOM 4524 C CA . TYR A 1 606 ? 13.733 5.487 -34.162 1.00 64.25 606 TYR A CA 1
ATOM 4525 C C . TYR A 1 606 ? 13.944 4.978 -35.585 1.00 64.25 606 TYR A C 1
ATOM 4527 O O . TYR A 1 606 ? 13.599 3.836 -35.899 1.00 64.25 606 TYR A O 1
ATOM 4535 N N . TYR A 1 607 ? 14.556 5.807 -36.425 1.00 68.38 607 TYR A N 1
ATOM 4536 C CA . TYR A 1 607 ? 14.962 5.461 -37.781 1.00 68.38 607 TYR A CA 1
ATOM 4537 C C . TYR A 1 607 ? 16.427 5.844 -38.048 1.00 68.38 607 TYR A C 1
ATOM 4539 O O . TYR A 1 607 ? 16.977 6.745 -37.410 1.00 68.38 607 TYR A O 1
ATOM 4547 N N . TYR A 1 608 ? 17.044 5.131 -38.999 1.00 62.84 608 TYR A N 1
ATOM 4548 C CA . TYR A 1 608 ? 18.438 5.285 -39.437 1.00 62.84 608 TYR A CA 1
ATOM 4549 C C . TYR A 1 608 ? 18.846 6.746 -39.709 1.00 62.84 608 TYR A C 1
ATOM 4551 O O . TYR A 1 608 ? 17.995 7.561 -40.080 1.00 62.84 608 TYR A O 1
ATOM 4559 N N . PRO A 1 609 ? 20.144 7.079 -39.552 1.00 74.69 609 PRO A N 1
ATOM 4560 C CA . PRO A 1 609 ? 20.585 8.463 -39.520 1.00 74.69 609 PRO A CA 1
ATOM 4561 C C . PRO A 1 609 ? 20.439 9.196 -40.858 1.00 74.69 609 PRO A C 1
ATOM 4563 O O . PRO A 1 609 ? 20.550 8.608 -41.935 1.00 74.69 609 PRO A O 1
ATOM 4566 N N . VAL A 1 610 ? 20.231 10.508 -40.755 1.00 80.56 610 VAL A N 1
ATOM 4567 C CA . VAL A 1 610 ? 20.432 11.493 -41.822 1.00 80.56 610 VAL A CA 1
ATOM 4568 C C . VAL A 1 610 ? 21.668 12.325 -41.497 1.00 80.56 610 VAL A C 1
ATOM 4570 O O . VAL A 1 610 ? 21.929 12.630 -40.335 1.00 80.56 610 VAL A O 1
ATOM 4573 N N . THR A 1 611 ? 22.430 12.715 -42.511 1.00 85.31 611 THR A N 1
ATOM 4574 C CA . THR A 1 611 ? 23.634 13.528 -42.323 1.00 85.31 611 THR A CA 1
ATOM 4575 C C . THR A 1 611 ? 23.241 14.998 -42.165 1.00 85.31 611 THR A C 1
ATOM 4577 O O . THR A 1 611 ? 22.776 15.631 -43.118 1.00 85.31 611 THR A O 1
ATOM 4580 N N . PHE A 1 612 ? 23.427 15.562 -40.971 1.00 83.00 612 PHE A N 1
ATOM 4581 C CA . PHE A 1 612 ? 23.230 16.987 -40.722 1.00 83.00 612 PHE A CA 1
ATOM 4582 C C . PHE A 1 612 ? 24.464 17.780 -41.161 1.00 83.00 612 PHE A C 1
ATOM 4584 O O . PHE A 1 612 ? 25.572 17.545 -40.684 1.00 83.00 612 PHE A O 1
ATOM 4591 N N . ARG A 1 613 ? 24.266 18.744 -42.059 1.00 85.50 613 ARG A N 1
ATOM 4592 C CA . ARG A 1 613 ? 25.277 19.671 -42.566 1.00 85.50 613 ARG A CA 1
ATOM 4593 C C . ARG A 1 613 ? 25.423 20.808 -41.561 1.00 85.50 613 ARG A C 1
ATOM 4595 O O . ARG A 1 613 ? 24.592 21.716 -41.528 1.00 85.50 613 ARG A O 1
ATOM 4602 N N . GLY A 1 614 ? 26.458 20.735 -40.722 1.00 66.81 614 GLY A N 1
ATOM 4603 C CA . GLY A 1 614 ? 26.772 21.763 -39.728 1.00 66.81 614 GLY A CA 1
ATOM 4604 C C . GLY A 1 614 ? 26.790 23.178 -40.321 1.00 66.81 614 GLY A C 1
ATOM 4605 O O . GLY A 1 614 ? 27.157 23.388 -41.481 1.00 66.81 614 GLY A O 1
ATOM 4606 N N . SER A 1 615 ? 26.382 24.180 -39.537 1.00 60.84 615 SER A N 1
ATOM 4607 C CA . SER A 1 615 ? 26.319 25.561 -40.029 1.00 60.84 615 SER A CA 1
ATOM 4608 C C . SER A 1 615 ? 27.730 26.151 -40.185 1.00 60.84 615 SER A C 1
ATOM 4610 O O . SER A 1 615 ? 28.403 26.509 -39.218 1.00 60.84 615 SER A O 1
ATOM 4612 N N . SER A 1 616 ? 28.191 26.325 -41.426 1.00 51.44 616 SER A N 1
ATOM 4613 C CA . SER A 1 616 ? 29.519 26.884 -41.737 1.00 51.44 616 SER A CA 1
ATOM 4614 C C . SER A 1 616 ? 29.686 28.376 -41.383 1.00 51.44 616 SER A C 1
ATOM 4616 O O . SER A 1 616 ? 30.722 28.967 -41.679 1.00 51.44 616 SER A O 1
ATOM 4618 N N . ASN A 1 617 ? 28.684 29.013 -40.764 1.00 50.50 617 ASN A N 1
ATOM 4619 C CA . ASN A 1 617 ? 28.600 30.471 -40.618 1.00 50.50 617 ASN A CA 1
ATOM 4620 C C . ASN A 1 617 ? 28.702 31.015 -39.182 1.00 50.50 617 ASN A C 1
ATOM 4622 O O . ASN A 1 617 ? 28.604 32.230 -39.002 1.00 50.50 617 ASN A O 1
ATOM 4626 N N . SER A 1 618 ? 28.926 30.192 -38.153 1.00 49.44 618 SER A N 1
ATOM 4627 C CA . SER A 1 618 ? 28.858 30.688 -36.765 1.00 49.44 618 SER A CA 1
ATOM 4628 C C . SER A 1 618 ? 30.183 31.194 -36.172 1.00 49.44 618 SER A C 1
ATOM 4630 O O . SER A 1 618 ? 30.144 32.029 -35.271 1.00 49.44 618 SER A O 1
ATOM 4632 N N . LEU A 1 619 ? 31.355 30.768 -36.664 1.00 49.38 619 LEU A N 1
ATOM 4633 C CA . LEU A 1 619 ? 32.643 31.199 -36.087 1.00 49.38 619 LEU A CA 1
ATOM 4634 C C . LEU A 1 619 ? 33.150 32.533 -36.659 1.00 49.38 619 LEU A C 1
ATOM 4636 O O . LEU A 1 619 ? 33.638 33.374 -35.907 1.00 49.38 619 LEU A O 1
ATOM 4640 N N . LEU A 1 620 ? 32.995 32.771 -37.965 1.00 47.78 620 LEU A N 1
ATOM 4641 C CA . LEU A 1 620 ? 33.473 34.003 -38.613 1.00 47.78 620 LEU A CA 1
ATOM 4642 C C . LEU A 1 620 ? 32.570 35.216 -38.339 1.00 47.78 620 LEU A C 1
ATOM 4644 O O . LEU A 1 620 ? 33.083 36.318 -38.157 1.00 47.78 620 LEU A O 1
ATOM 4648 N N . SER A 1 621 ? 31.250 35.019 -38.242 1.00 47.00 621 SER A N 1
ATOM 4649 C CA . SER A 1 621 ? 30.297 36.085 -37.891 1.00 47.00 621 SER A CA 1
ATOM 4650 C C . SER A 1 621 ? 30.457 36.527 -36.433 1.00 47.00 621 SER A C 1
ATOM 4652 O O . SER A 1 621 ? 30.635 37.714 -36.170 1.00 47.00 621 SER A O 1
ATOM 4654 N N . LYS A 1 622 ? 30.545 35.574 -35.492 1.00 51.78 622 LYS A N 1
ATOM 4655 C CA . LYS A 1 622 ? 30.767 35.863 -34.064 1.00 51.78 622 LYS A CA 1
ATOM 4656 C C . LYS A 1 622 ? 32.140 36.479 -33.787 1.00 51.78 622 LYS A C 1
ATOM 4658 O O . LYS A 1 622 ? 32.248 37.328 -32.906 1.00 51.78 622 LYS A O 1
ATOM 4663 N N . ALA A 1 623 ? 33.177 36.111 -34.546 1.00 51.84 623 ALA A N 1
ATOM 4664 C CA . ALA A 1 623 ? 34.480 36.774 -34.467 1.00 51.84 623 ALA A CA 1
ATOM 4665 C C . ALA A 1 623 ? 34.420 38.220 -34.989 1.00 51.84 623 ALA A C 1
ATOM 4667 O O . ALA A 1 623 ? 35.014 39.104 -34.378 1.00 51.84 623 ALA A O 1
ATOM 4668 N N . SER A 1 624 ? 33.671 38.476 -36.067 1.00 51.97 624 SER A N 1
ATOM 4669 C CA . SER A 1 624 ? 33.433 39.824 -36.605 1.00 51.97 624 SER A CA 1
ATOM 4670 C C . SER A 1 624 ? 32.686 40.709 -35.605 1.00 51.97 624 SER A C 1
ATOM 4672 O O . SER A 1 624 ? 33.106 41.834 -35.339 1.00 51.97 624 SER A O 1
ATOM 4674 N N . ASP A 1 625 ? 31.630 40.184 -34.985 1.00 53.12 625 ASP A N 1
ATOM 4675 C CA . ASP A 1 625 ? 30.796 40.947 -34.055 1.00 53.12 625 ASP A CA 1
ATOM 4676 C C . ASP A 1 625 ? 31.521 41.206 -32.728 1.00 53.12 625 ASP A C 1
ATOM 4678 O O . ASP A 1 625 ? 31.449 42.309 -32.184 1.00 53.12 625 ASP A O 1
ATOM 4682 N N . ALA A 1 626 ? 32.318 40.242 -32.251 1.00 55.44 626 ALA A N 1
ATOM 4683 C CA . ALA A 1 626 ? 33.194 40.427 -31.096 1.00 55.44 626 ALA A CA 1
ATOM 4684 C C . ALA A 1 626 ? 34.325 41.434 -31.376 1.00 55.44 626 ALA A C 1
ATOM 4686 O O . ALA A 1 626 ? 34.642 42.253 -30.511 1.00 55.44 626 ALA A O 1
ATOM 4687 N N . PHE A 1 627 ? 34.907 41.425 -32.582 1.00 56.00 627 PHE A N 1
ATOM 4688 C CA . PHE A 1 627 ? 35.957 42.372 -32.971 1.00 56.00 627 PHE A CA 1
ATOM 4689 C C . PHE A 1 627 ? 35.404 43.796 -33.134 1.00 56.00 627 PHE A C 1
ATOM 4691 O O . PHE A 1 627 ? 36.011 44.743 -32.635 1.00 56.00 627 PHE A O 1
ATOM 4698 N N . ASN A 1 628 ? 34.217 43.943 -33.731 1.00 56.06 628 ASN A N 1
ATOM 4699 C CA . ASN A 1 628 ? 33.527 45.226 -33.889 1.00 56.06 628 ASN A CA 1
ATOM 4700 C C . ASN A 1 628 ? 33.009 45.783 -32.547 1.00 56.06 628 ASN A C 1
ATOM 4702 O O . ASN A 1 628 ? 33.073 46.988 -32.299 1.00 56.06 628 ASN A O 1
ATOM 4706 N N . SER A 1 629 ? 32.550 44.917 -31.635 1.00 56.06 629 SER A N 1
ATOM 4707 C CA . SER A 1 629 ? 32.165 45.318 -30.276 1.00 56.06 629 SER A CA 1
ATOM 4708 C C . SER A 1 629 ? 33.377 45.743 -29.439 1.00 56.06 629 SER A C 1
ATOM 4710 O O . SER A 1 629 ? 33.293 46.720 -28.695 1.00 56.06 629 SER A O 1
ATOM 4712 N N . ALA A 1 630 ? 34.512 45.047 -29.563 1.00 53.28 630 ALA A N 1
ATOM 4713 C CA . ALA A 1 630 ? 35.747 45.398 -28.862 1.00 53.28 630 ALA A CA 1
ATOM 4714 C C . ALA A 1 630 ? 36.379 46.690 -29.409 1.00 53.28 630 ALA A C 1
ATOM 4716 O O . ALA A 1 630 ? 36.873 47.507 -28.628 1.00 53.28 630 ALA A O 1
ATOM 4717 N N . SER A 1 631 ? 36.322 46.921 -30.727 1.00 55.59 631 SER A N 1
ATOM 4718 C CA . SER A 1 631 ? 36.818 48.157 -31.343 1.00 55.59 631 SER A CA 1
ATOM 4719 C C . SER A 1 631 ? 35.973 49.375 -30.970 1.00 55.59 631 SER A C 1
ATOM 4721 O O . SER A 1 631 ? 36.532 50.434 -30.688 1.00 55.59 631 SER A O 1
ATOM 4723 N N . ASN A 1 632 ? 34.646 49.229 -30.896 1.00 56.84 632 ASN A N 1
ATOM 4724 C CA . ASN A 1 632 ? 33.749 50.315 -30.486 1.00 56.84 632 ASN A CA 1
ATOM 4725 C C . ASN A 1 632 ? 33.882 50.631 -28.987 1.00 56.84 632 ASN A C 1
ATOM 4727 O O . ASN A 1 632 ? 33.958 51.801 -28.616 1.00 56.84 632 ASN A O 1
ATOM 4731 N N . PHE A 1 633 ? 34.042 49.614 -28.130 1.00 57.56 633 PHE A N 1
ATOM 4732 C CA . PHE A 1 633 ? 34.321 49.819 -26.705 1.00 57.56 633 PHE A CA 1
ATOM 4733 C C . PHE A 1 633 ? 35.657 50.545 -26.471 1.00 57.56 633 PHE A C 1
ATOM 4735 O O . PHE A 1 633 ? 35.731 51.450 -25.635 1.00 57.56 633 PHE A O 1
ATOM 4742 N N . ALA A 1 634 ? 36.703 50.191 -27.228 1.00 55.59 634 ALA A N 1
ATOM 4743 C CA . ALA A 1 634 ? 38.005 50.851 -27.164 1.00 55.59 634 ALA A CA 1
ATOM 4744 C C . ALA A 1 634 ? 37.972 52.294 -27.701 1.00 55.59 634 ALA A C 1
ATOM 4746 O O . ALA A 1 634 ? 38.681 53.146 -27.167 1.00 55.59 634 ALA A O 1
ATOM 4747 N N . ALA A 1 635 ? 37.143 52.588 -28.708 1.00 56.97 635 ALA A N 1
ATOM 4748 C CA . ALA A 1 635 ? 36.969 53.934 -29.253 1.00 56.97 635 ALA A CA 1
ATOM 4749 C C . ALA A 1 635 ? 36.192 54.867 -28.302 1.00 56.97 635 ALA A C 1
ATOM 4751 O O . ALA A 1 635 ? 36.575 56.026 -28.138 1.00 56.97 635 ALA A O 1
ATOM 4752 N N . GLU A 1 636 ? 35.152 54.366 -27.626 1.00 61.50 636 GLU A N 1
ATOM 4753 C CA . GLU A 1 636 ? 34.333 55.157 -26.692 1.00 61.50 636 GLU A CA 1
ATOM 4754 C C . GLU A 1 636 ? 34.979 55.336 -25.308 1.00 61.50 636 GLU A C 1
ATOM 4756 O O . GLU A 1 636 ? 34.755 56.349 -24.645 1.00 61.50 636 GLU A O 1
ATOM 4761 N N . ASN A 1 637 ? 35.831 54.398 -24.874 1.00 57.72 637 ASN A N 1
ATOM 4762 C CA . ASN A 1 637 ? 36.426 54.400 -23.529 1.00 57.72 637 ASN A CA 1
ATOM 4763 C C . ASN A 1 637 ? 37.943 54.651 -23.514 1.00 57.72 637 ASN A C 1
ATOM 4765 O O . ASN A 1 637 ? 38.587 54.492 -22.472 1.00 57.72 637 ASN A O 1
ATOM 4769 N N . TRP A 1 638 ? 38.528 55.081 -24.640 1.00 58.03 638 TRP A N 1
ATOM 4770 C CA . TRP A 1 638 ? 39.981 55.258 -24.790 1.00 58.03 638 TRP A CA 1
ATOM 4771 C C . TRP A 1 638 ? 40.583 56.186 -23.719 1.00 58.03 638 TRP A C 1
ATOM 4773 O O . TRP A 1 638 ? 41.659 55.915 -23.187 1.00 58.03 638 TRP A O 1
ATOM 4783 N N . PHE A 1 639 ? 39.849 57.232 -23.327 1.00 61.66 639 PHE A N 1
ATOM 4784 C CA . PHE A 1 639 ? 40.278 58.195 -22.312 1.00 61.66 639 PHE A CA 1
ATOM 4785 C C . PHE A 1 639 ? 40.412 57.553 -20.918 1.00 61.66 639 PHE A C 1
ATOM 4787 O O . PHE A 1 639 ? 41.387 57.801 -20.208 1.00 61.66 639 PHE A O 1
ATOM 4794 N N . TRP A 1 640 ? 39.480 56.667 -20.547 1.00 61.19 640 TRP A N 1
ATOM 4795 C CA . TRP A 1 640 ? 39.506 55.933 -19.276 1.00 61.19 640 TRP A CA 1
ATOM 4796 C C . TRP A 1 640 ? 40.563 54.827 -19.268 1.00 61.19 640 TRP A C 1
ATOM 4798 O O . TRP A 1 640 ? 41.261 54.647 -18.270 1.00 61.19 640 TRP A O 1
ATOM 4808 N N . ILE A 1 641 ? 40.744 54.142 -20.399 1.00 66.81 641 ILE A N 1
ATOM 4809 C CA . ILE A 1 641 ? 41.777 53.112 -20.575 1.00 66.81 641 ILE A CA 1
ATOM 4810 C C . ILE A 1 641 ? 43.179 53.735 -20.460 1.00 66.81 641 ILE A C 1
ATOM 4812 O O . ILE A 1 641 ? 44.038 53.199 -19.757 1.00 66.81 641 ILE A O 1
ATOM 4816 N N . CYS A 1 642 ? 43.406 54.911 -21.056 1.00 62.56 642 CYS A N 1
ATOM 4817 C CA . CYS A 1 642 ? 44.659 55.653 -20.899 1.00 62.56 642 CYS A CA 1
ATOM 4818 C C . CYS A 1 642 ? 44.887 56.140 -19.461 1.00 62.56 642 CYS A C 1
ATOM 4820 O O . CYS A 1 642 ? 46.011 56.055 -18.973 1.00 62.56 642 CYS A O 1
ATOM 4822 N N . LEU A 1 643 ? 43.844 56.586 -18.755 1.00 65.69 643 LEU A N 1
ATOM 4823 C CA . LEU A 1 643 ? 43.931 56.978 -17.342 1.00 65.69 643 LEU A CA 1
ATOM 4824 C C . LEU A 1 643 ? 44.347 55.805 -16.441 1.00 65.69 643 LEU A C 1
ATOM 4826 O O . LEU A 1 643 ? 45.274 55.949 -15.645 1.00 65.69 643 LEU A O 1
ATOM 4830 N N . VAL A 1 644 ? 43.731 54.631 -16.602 1.00 68.69 644 VAL A N 1
ATOM 4831 C CA . VAL A 1 644 ? 44.069 53.421 -15.826 1.00 68.69 644 VAL A CA 1
ATOM 4832 C C . VAL A 1 644 ? 45.496 52.948 -16.119 1.00 68.69 644 VAL A C 1
ATOM 4834 O O . VAL A 1 644 ? 46.233 52.597 -15.195 1.00 68.69 644 VAL A O 1
ATOM 4837 N N . LEU A 1 645 ? 45.932 53.007 -17.380 1.00 65.69 645 LEU A N 1
ATOM 4838 C CA . LEU A 1 645 ? 47.306 52.674 -17.764 1.00 65.69 645 LEU A CA 1
ATOM 4839 C C . LEU A 1 645 ? 48.327 53.679 -17.203 1.00 65.69 645 LEU A C 1
ATOM 4841 O O . LEU A 1 645 ? 49.390 53.265 -16.746 1.00 65.69 645 LEU A O 1
ATOM 4845 N N . ILE A 1 646 ? 48.000 54.974 -17.145 1.00 65.69 646 ILE A N 1
ATOM 4846 C CA . ILE A 1 646 ? 48.842 55.994 -16.496 1.00 65.69 646 ILE A CA 1
ATOM 4847 C C . ILE A 1 646 ? 48.961 55.724 -14.988 1.00 65.69 646 ILE A C 1
ATOM 4849 O O . ILE A 1 646 ? 50.067 55.785 -14.448 1.00 65.69 646 ILE A O 1
ATOM 4853 N N . PHE A 1 647 ? 47.870 55.355 -14.308 1.00 59.59 647 PHE A N 1
ATOM 4854 C CA . PHE A 1 647 ? 47.905 54.996 -12.884 1.00 59.59 647 PHE A CA 1
ATOM 4855 C C . PHE A 1 647 ? 48.714 53.719 -12.607 1.00 59.59 647 PHE A C 1
ATOM 4857 O O . PHE A 1 647 ? 49.469 53.681 -11.635 1.00 59.59 647 PHE A O 1
ATOM 4864 N N . LEU A 1 648 ? 48.636 52.706 -13.476 1.00 60.53 648 LEU A N 1
ATOM 4865 C CA . LEU A 1 648 ? 49.449 51.487 -13.376 1.00 60.53 648 LEU A CA 1
ATOM 4866 C C . LEU A 1 648 ? 50.945 51.766 -13.598 1.00 60.53 648 LEU A C 1
ATOM 4868 O O . LEU A 1 648 ? 51.789 51.260 -12.856 1.00 60.53 648 LEU A O 1
ATOM 4872 N N . VAL A 1 649 ? 51.289 52.624 -14.564 1.00 61.22 649 VAL A N 1
ATOM 4873 C CA . VAL A 1 649 ? 52.683 53.011 -14.844 1.00 61.22 649 VAL A CA 1
ATOM 4874 C C . VAL A 1 649 ? 53.265 53.878 -13.717 1.00 61.22 649 VAL A C 1
ATOM 4876 O O . VAL A 1 649 ? 54.413 53.668 -13.315 1.00 61.22 649 VAL A O 1
ATOM 4879 N N . LEU A 1 650 ? 52.476 54.791 -13.139 1.00 56.22 650 LEU A N 1
ATOM 4880 C CA . LEU A 1 650 ? 52.881 55.597 -11.979 1.00 56.22 650 LEU A CA 1
ATOM 4881 C C . LEU A 1 650 ? 53.001 54.750 -10.698 1.00 56.22 650 LEU A C 1
ATOM 4883 O O . LEU A 1 650 ? 53.958 54.924 -9.941 1.00 56.22 650 LEU A O 1
ATOM 4887 N N . GLY A 1 651 ? 52.109 53.776 -10.487 1.00 55.19 651 GLY A N 1
ATOM 4888 C CA . GLY A 1 651 ? 52.183 52.823 -9.372 1.00 55.19 651 GLY A CA 1
ATOM 4889 C C . GLY A 1 651 ? 53.435 51.937 -9.423 1.00 55.19 651 GLY A C 1
ATOM 4890 O O . GLY A 1 651 ? 54.118 51.754 -8.413 1.00 55.19 651 GLY A O 1
ATOM 4891 N N . CYS A 1 652 ? 53.817 51.464 -10.614 1.00 50.69 652 CYS A N 1
ATOM 4892 C CA . CYS A 1 652 ? 55.059 50.712 -10.811 1.00 50.69 652 CYS A CA 1
ATOM 4893 C C . CYS A 1 652 ? 56.332 51.568 -10.647 1.00 50.69 652 CYS A C 1
ATOM 4895 O O . CYS A 1 652 ? 57.383 51.031 -10.282 1.00 50.69 652 CYS A O 1
ATOM 4897 N N . ALA A 1 653 ? 56.262 52.883 -10.885 1.00 50.66 653 ALA A N 1
ATOM 4898 C CA . ALA A 1 653 ? 57.389 53.797 -10.687 1.00 50.66 653 ALA A CA 1
ATOM 4899 C C . ALA A 1 653 ? 57.660 54.080 -9.195 1.00 50.66 653 ALA A C 1
ATOM 4901 O O . ALA A 1 653 ? 58.821 54.073 -8.781 1.00 50.66 653 ALA A O 1
ATOM 4902 N N . PHE A 1 654 ? 56.615 54.227 -8.370 1.00 47.78 654 PHE A N 1
ATOM 4903 C CA . PHE A 1 654 ? 56.759 54.391 -6.914 1.00 47.78 654 PHE A CA 1
ATOM 4904 C C . PHE A 1 654 ? 57.316 53.133 -6.230 1.00 47.78 654 PHE A C 1
ATOM 4906 O O . PHE A 1 654 ? 58.184 53.238 -5.361 1.00 47.78 654 PHE A O 1
ATOM 4913 N N . TYR A 1 655 ? 56.917 51.938 -6.681 1.00 48.00 655 TYR A N 1
ATOM 4914 C CA . TYR A 1 655 ? 57.418 50.668 -6.138 1.00 48.00 655 TYR A CA 1
ATOM 4915 C C . TYR A 1 655 ? 58.928 50.457 -6.380 1.00 48.00 655 TYR A C 1
ATOM 4917 O O . TYR A 1 655 ? 59.628 49.881 -5.547 1.00 48.00 655 TYR A O 1
ATOM 4925 N N . LYS A 1 656 ? 59.474 50.979 -7.490 1.00 46.44 656 LYS A N 1
ATOM 4926 C CA . LYS A 1 656 ? 60.908 50.864 -7.823 1.00 46.44 656 LYS A CA 1
ATOM 4927 C C . LYS A 1 656 ? 61.818 51.841 -7.068 1.00 46.44 656 LYS A C 1
ATOM 4929 O O . LYS A 1 656 ? 63.014 51.566 -6.967 1.00 46.44 656 LYS A O 1
ATOM 4934 N N . ILE A 1 657 ? 61.291 52.942 -6.526 1.00 47.50 657 ILE A N 1
ATOM 4935 C CA . ILE A 1 657 ? 62.093 53.934 -5.784 1.00 47.50 657 ILE A CA 1
ATOM 4936 C C . ILE A 1 657 ? 62.343 53.482 -4.332 1.00 47.50 657 ILE A C 1
ATOM 4938 O O . ILE A 1 657 ? 63.412 53.752 -3.788 1.00 47.50 657 ILE A O 1
ATOM 4942 N N . CYS A 1 658 ? 61.443 52.696 -3.729 1.00 43.12 658 CYS A N 1
ATOM 4943 C CA . CYS A 1 658 ? 61.602 52.223 -2.346 1.00 43.12 658 CYS A CA 1
ATOM 4944 C C . CYS A 1 658 ? 62.638 51.096 -2.146 1.00 43.12 658 CYS A C 1
ATOM 4946 O O . CYS A 1 658 ? 63.018 50.836 -1.010 1.00 43.12 658 CYS A O 1
ATOM 4948 N N . ILE A 1 659 ? 63.133 50.437 -3.203 1.00 47.25 659 ILE A N 1
ATOM 4949 C CA . ILE A 1 659 ? 63.966 49.218 -3.067 1.00 47.25 659 ILE A CA 1
ATOM 4950 C C . ILE A 1 659 ? 65.482 49.483 -3.222 1.00 47.25 659 ILE A C 1
ATOM 4952 O O . ILE A 1 659 ? 66.294 48.592 -2.982 1.00 47.25 659 ILE A O 1
ATOM 4956 N N . LYS A 1 660 ? 65.925 50.702 -3.571 1.00 41.47 660 LYS A N 1
ATOM 4957 C CA . LYS A 1 660 ? 67.338 50.958 -3.944 1.00 41.47 660 LYS A CA 1
ATOM 4958 C C . LYS A 1 660 ? 68.198 51.801 -2.992 1.00 41.47 660 LYS A C 1
ATOM 4960 O O . LYS A 1 660 ? 69.290 52.202 -3.383 1.00 41.47 660 LYS A O 1
ATOM 4965 N N . SER A 1 661 ? 67.800 52.001 -1.736 1.00 39.56 661 SER A N 1
ATOM 4966 C CA . SER A 1 661 ? 68.674 52.631 -0.732 1.00 39.56 661 SER A CA 1
ATOM 4967 C C . SER A 1 661 ? 68.532 51.971 0.642 1.00 39.56 661 SER A C 1
ATOM 4969 O O . SER A 1 661 ? 67.527 52.168 1.316 1.00 39.56 661 SER A O 1
ATOM 4971 N N . GLY A 1 662 ? 69.555 51.211 1.057 1.00 31.92 662 GLY A N 1
ATOM 4972 C CA . GLY A 1 662 ? 69.771 50.840 2.463 1.00 31.92 662 GLY A CA 1
ATOM 4973 C C . GLY A 1 662 ? 70.008 49.354 2.747 1.00 31.92 662 GLY A C 1
ATOM 4974 O O . GLY A 1 662 ? 69.112 48.654 3.199 1.00 31.92 662 GLY A O 1
ATOM 4975 N N . SER A 1 663 ? 71.245 48.878 2.565 1.00 36.88 663 SER A N 1
ATOM 4976 C CA . SER A 1 663 ? 71.739 47.628 3.167 1.00 36.88 663 SER A CA 1
ATOM 4977 C C . SER A 1 663 ? 72.170 47.842 4.629 1.00 36.88 663 SER A C 1
ATOM 4979 O O . SER A 1 663 ? 72.828 48.856 4.878 1.00 36.88 663 SER A O 1
ATOM 4981 N N . LYS A 1 664 ? 71.956 46.858 5.527 1.00 35.72 664 LYS A N 1
ATOM 4982 C CA . LYS A 1 664 ? 72.993 46.152 6.341 1.00 35.72 664 LYS A CA 1
ATOM 4983 C C . LYS A 1 664 ? 72.388 45.302 7.491 1.00 35.72 664 LYS A C 1
ATOM 4985 O O . LYS A 1 664 ? 71.739 45.870 8.351 1.00 35.72 664 LYS A O 1
ATOM 4990 N N . SER A 1 665 ? 72.732 43.995 7.506 1.00 34.81 665 SER A N 1
ATOM 4991 C CA . SER A 1 665 ? 72.905 43.022 8.633 1.00 34.81 665 SER A CA 1
ATOM 4992 C C . SER A 1 665 ? 71.774 42.840 9.686 1.00 34.81 665 SER A C 1
ATOM 4994 O O . SER A 1 665 ? 71.242 43.817 10.173 1.00 34.81 665 SER A O 1
ATOM 4996 N N . ALA A 1 666 ? 71.382 41.658 10.199 1.00 32.22 666 ALA A N 1
ATOM 4997 C CA . ALA A 1 666 ? 72.033 40.353 10.368 1.00 32.22 666 ALA A CA 1
ATOM 4998 C C . ALA A 1 666 ? 71.018 39.209 10.690 1.00 32.22 666 ALA A C 1
ATOM 5000 O O . ALA A 1 666 ? 69.990 39.469 11.300 1.00 32.22 666 ALA A O 1
ATOM 5001 N N . LYS A 1 667 ? 71.428 37.961 10.375 1.00 35.81 667 LYS A N 1
ATOM 5002 C CA . LYS A 1 667 ? 71.143 36.625 10.982 1.00 35.81 667 LYS A CA 1
ATOM 5003 C C . LYS A 1 667 ? 69.692 36.139 11.206 1.00 35.81 667 LYS A C 1
ATOM 5005 O O . LYS A 1 667 ? 69.017 36.660 12.075 1.00 35.81 667 LYS A O 1
ATOM 5010 N N . VAL A 1 668 ? 69.327 35.005 10.579 1.00 31.59 668 VAL A N 1
ATOM 5011 C CA . VAL A 1 668 ? 69.137 33.640 11.163 1.00 31.59 668 VAL A CA 1
ATOM 5012 C C . VAL A 1 668 ? 68.979 32.627 9.999 1.00 31.59 668 VAL A C 1
ATOM 5014 O O . VAL A 1 668 ? 68.390 32.960 8.977 1.00 31.59 668 VAL A O 1
ATOM 5017 N N . ALA A 1 669 ? 69.557 31.424 10.125 1.00 35.47 669 ALA A N 1
ATOM 5018 C CA . ALA A 1 669 ? 69.574 30.337 9.129 1.00 35.47 669 ALA A CA 1
ATOM 5019 C C . ALA A 1 669 ? 68.781 29.092 9.628 1.00 35.47 669 ALA A C 1
ATOM 5021 O O . ALA A 1 669 ? 68.477 29.036 10.821 1.00 35.47 669 ALA A O 1
ATOM 5022 N N . PRO A 1 670 ? 68.427 28.125 8.749 1.00 43.28 670 PRO A N 1
ATOM 5023 C CA . PRO A 1 670 ? 67.134 27.422 8.774 1.00 43.28 670 PRO A CA 1
ATOM 5024 C C . PRO A 1 670 ? 67.178 25.942 9.215 1.00 43.28 670 PRO A C 1
ATOM 5026 O O . PRO A 1 670 ? 68.241 25.326 9.272 1.00 43.28 670 PRO A O 1
ATOM 5029 N N . ALA A 1 671 ? 65.996 25.360 9.456 1.00 31.02 671 ALA A N 1
ATOM 5030 C CA . ALA A 1 671 ? 65.780 23.926 9.695 1.00 31.02 671 ALA A CA 1
ATOM 5031 C C . ALA A 1 671 ? 65.416 23.157 8.393 1.00 31.02 671 ALA A C 1
ATOM 5033 O O . ALA A 1 671 ? 64.715 23.729 7.553 1.00 31.02 671 ALA A O 1
ATOM 5034 N N . PRO A 1 672 ? 65.851 21.885 8.218 1.00 39.03 672 PRO A N 1
ATOM 5035 C CA . PRO A 1 672 ? 65.569 21.051 7.039 1.00 39.03 672 PRO A CA 1
ATOM 5036 C C . PRO A 1 672 ? 64.519 19.922 7.301 1.00 39.03 672 PRO A C 1
ATOM 5038 O O . PRO A 1 672 ? 64.035 19.799 8.428 1.00 39.03 672 PRO A O 1
ATOM 5041 N N . PRO A 1 673 ? 64.127 19.128 6.270 1.00 41.41 673 PRO A N 1
ATOM 5042 C CA . PRO A 1 673 ? 62.832 18.427 6.159 1.00 41.41 673 PRO A CA 1
ATOM 5043 C C . PRO A 1 673 ? 62.874 16.920 6.529 1.00 41.41 673 PRO A C 1
ATOM 5045 O O . PRO A 1 673 ? 63.958 16.397 6.793 1.00 41.41 673 PRO A O 1
ATOM 5048 N N . PRO A 1 674 ? 61.730 16.189 6.525 1.00 44.66 674 PRO A N 1
ATOM 5049 C CA . PRO A 1 674 ? 61.677 14.792 6.959 1.00 44.66 674 PRO A CA 1
ATOM 5050 C C . PRO A 1 674 ? 61.710 13.771 5.804 1.00 44.66 674 PRO A C 1
ATOM 5052 O O . PRO A 1 674 ? 61.116 13.977 4.748 1.00 44.66 674 PRO A O 1
ATOM 5055 N N . HIS A 1 675 ? 62.343 12.619 6.057 1.00 33.53 675 HIS A N 1
ATOM 5056 C CA . HIS A 1 675 ? 62.251 11.395 5.251 1.00 33.53 675 HIS A CA 1
ATOM 5057 C C . HIS A 1 675 ? 62.152 10.131 6.137 1.00 33.53 675 HIS A C 1
ATOM 5059 O O . HIS A 1 675 ? 62.498 10.132 7.314 1.00 33.53 675 HIS A O 1
ATOM 5065 N N . HIS A 1 676 ? 61.632 9.072 5.511 1.00 33.28 676 HIS A N 1
ATOM 5066 C CA . HIS A 1 676 ? 61.146 7.768 5.988 1.00 33.28 676 HIS A CA 1
ATOM 5067 C C . HIS A 1 676 ? 62.144 6.749 6.612 1.00 33.28 676 HIS A C 1
ATOM 5069 O O . HIS A 1 676 ? 63.292 6.680 6.184 1.00 33.28 676 HIS A O 1
ATOM 5075 N N . ARG A 1 677 ? 61.549 5.794 7.381 1.00 27.41 677 ARG A N 1
ATOM 5076 C CA . ARG A 1 677 ? 61.869 4.333 7.592 1.00 27.41 677 ARG A CA 1
ATOM 5077 C C . ARG A 1 677 ? 63.046 3.944 8.550 1.00 27.41 677 ARG A C 1
ATOM 5079 O O . ARG A 1 677 ? 63.881 4.794 8.810 1.00 27.41 677 ARG A O 1
ATOM 5086 N N . PRO A 1 678 ? 63.229 2.657 8.978 1.00 44.06 678 PRO A N 1
ATOM 5087 C CA . PRO A 1 678 ? 62.374 1.739 9.778 1.00 44.06 678 PRO A CA 1
ATOM 5088 C C . PRO A 1 678 ? 63.138 0.922 10.898 1.00 44.06 678 PRO A C 1
ATOM 5090 O O . PRO A 1 678 ? 64.347 1.039 11.045 1.00 44.06 678 PRO A O 1
ATOM 5093 N N . SER A 1 679 ? 62.405 0.030 11.608 1.00 30.77 679 SER A N 1
ATOM 5094 C CA . SER A 1 679 ? 62.773 -1.265 12.282 1.00 30.77 679 SER A CA 1
ATOM 5095 C C . SER A 1 679 ? 63.716 -1.384 13.521 1.00 30.77 679 SER A C 1
ATOM 5097 O O . SER A 1 679 ? 64.915 -1.201 13.378 1.00 30.77 679 SER A O 1
ATOM 5099 N N . GLN A 1 680 ? 63.121 -1.835 14.662 1.00 32.97 680 GLN A N 1
ATOM 5100 C CA . GLN A 1 680 ? 63.438 -2.940 15.648 1.00 32.97 680 GLN A CA 1
ATOM 5101 C C . GLN A 1 680 ? 64.904 -3.234 16.106 1.00 32.97 680 GLN A C 1
ATOM 5103 O O . GLN A 1 680 ? 65.795 -3.039 15.287 1.00 32.97 680 GLN A O 1
ATOM 5108 N N . PRO A 1 681 ? 65.200 -3.785 17.334 1.00 45.47 681 PRO A N 1
ATOM 5109 C CA . PRO A 1 681 ? 64.510 -4.937 17.982 1.00 45.47 681 PRO A CA 1
ATOM 5110 C C . PRO A 1 681 ? 64.453 -5.063 19.550 1.00 45.47 681 PRO A C 1
ATOM 5112 O O . PRO A 1 681 ? 65.112 -4.343 20.287 1.00 45.47 681 PRO A O 1
ATOM 5115 N N . HIS A 1 682 ? 63.654 -6.056 20.004 1.00 31.95 682 HIS A N 1
ATOM 5116 C CA . HIS A 1 682 ? 63.669 -6.942 21.211 1.00 31.95 682 HIS A CA 1
ATOM 5117 C C . HIS A 1 682 ? 64.053 -6.482 22.649 1.00 31.95 682 HIS A C 1
ATOM 5119 O O . HIS A 1 682 ? 65.212 -6.191 22.916 1.00 31.95 682 HIS A O 1
ATOM 5125 N N . HIS A 1 683 ? 63.135 -6.675 23.627 1.00 29.97 683 HIS A N 1
ATOM 5126 C CA . HIS A 1 683 ? 63.173 -7.696 24.720 1.00 29.97 683 HIS A CA 1
ATOM 5127 C C . HIS A 1 683 ? 62.002 -7.533 25.740 1.00 29.97 683 HIS A C 1
ATOM 5129 O O . HIS A 1 683 ? 61.605 -6.420 26.065 1.00 29.97 683 HIS A O 1
ATOM 5135 N N . ALA A 1 684 ? 61.450 -8.653 26.237 1.00 31.38 684 ALA A N 1
ATOM 5136 C CA . ALA A 1 684 ? 60.398 -8.790 27.281 1.00 31.38 684 ALA A CA 1
ATOM 5137 C C . ALA A 1 684 ? 61.020 -9.100 28.680 1.00 31.38 684 ALA A C 1
ATOM 5139 O O . ALA A 1 684 ? 62.252 -9.102 28.733 1.00 31.38 684 ALA A O 1
ATOM 5140 N N . PRO A 1 685 ? 60.312 -9.539 29.766 1.00 57.06 685 PRO A N 1
ATOM 5141 C CA . PRO A 1 685 ? 58.890 -9.466 30.209 1.00 57.06 685 PRO A CA 1
ATOM 5142 C C . PRO A 1 685 ? 58.712 -9.047 31.718 1.00 57.06 685 PRO A C 1
ATOM 5144 O O . PRO A 1 685 ? 59.708 -8.911 32.416 1.00 57.06 685 PRO A O 1
ATOM 5147 N N . GLN A 1 686 ? 57.471 -8.918 32.252 1.00 29.83 686 GLN A N 1
ATOM 5148 C CA . GLN A 1 686 ? 56.967 -9.523 33.533 1.00 29.83 686 GLN A CA 1
ATOM 5149 C C . GLN A 1 686 ? 55.770 -8.809 34.242 1.00 29.83 686 GLN A C 1
ATOM 5151 O O . GLN A 1 686 ? 55.815 -7.622 34.529 1.00 29.83 686 GLN A O 1
ATOM 5156 N N . HIS A 1 687 ? 54.778 -9.646 34.610 1.00 31.66 687 HIS A N 1
ATOM 5157 C CA . HIS A 1 687 ? 53.954 -9.751 35.846 1.00 31.66 687 HIS A CA 1
ATOM 5158 C C . HIS A 1 687 ? 52.985 -8.669 36.396 1.00 31.66 687 HIS A C 1
ATOM 5160 O O . HIS A 1 687 ? 53.376 -7.560 36.729 1.00 31.66 687 HIS A O 1
ATOM 5166 N N . GLY A 1 688 ? 51.768 -9.146 36.748 1.00 29.09 688 GLY A N 1
ATOM 5167 C CA . GLY A 1 688 ? 50.973 -8.742 37.937 1.00 29.09 688 GLY A CA 1
ATOM 5168 C C . GLY A 1 688 ? 49.472 -8.507 37.669 1.00 29.09 688 GLY A C 1
ATOM 5169 O O . GLY A 1 688 ? 49.133 -7.482 37.106 1.00 29.09 688 GLY A O 1
ATOM 5170 N N . ARG A 1 689 ? 48.570 -9.492 37.876 1.00 29.75 689 ARG A N 1
ATOM 5171 C CA . ARG A 1 689 ? 47.610 -9.633 39.020 1.00 29.75 689 ARG A CA 1
ATOM 5172 C C . ARG A 1 689 ? 46.788 -8.355 39.325 1.00 29.75 689 ARG A C 1
ATOM 5174 O O . ARG A 1 689 ? 47.388 -7.329 39.580 1.00 29.75 689 ARG A O 1
ATOM 5181 N N . GLY A 1 690 ? 45.456 -8.346 39.444 1.00 28.61 690 GLY A N 1
ATOM 5182 C CA . GLY A 1 690 ? 44.437 -9.400 39.465 1.00 28.61 690 GLY A CA 1
ATOM 5183 C C . GLY A 1 690 ? 43.061 -8.868 39.932 1.00 28.61 690 GLY A C 1
ATOM 5184 O O . GLY A 1 690 ? 42.958 -7.696 40.270 1.00 28.61 690 GLY A O 1
ATOM 5185 N N . GLY A 1 691 ? 42.062 -9.768 39.993 1.00 28.47 691 GLY A N 1
ATOM 5186 C CA . GLY A 1 691 ? 40.770 -9.641 40.711 1.00 28.47 691 GLY A CA 1
ATOM 5187 C C . GLY A 1 691 ? 39.728 -8.721 40.053 1.00 28.47 691 GLY A C 1
ATOM 5188 O O . GLY A 1 691 ? 40.065 -7.643 39.602 1.00 28.47 691 GLY A O 1
ATOM 5189 N N . GLY A 1 692 ? 38.437 -9.028 39.954 1.00 27.62 692 GLY A N 1
ATOM 5190 C CA . GLY A 1 692 ? 37.608 -10.110 40.472 1.00 27.62 692 GLY A CA 1
ATOM 5191 C C . GLY A 1 692 ? 36.134 -9.737 40.213 1.00 27.62 692 GLY A C 1
ATOM 5192 O O . GLY A 1 692 ? 35.752 -8.588 40.394 1.00 27.62 692 GLY A O 1
ATOM 5193 N N . HIS A 1 693 ? 35.365 -10.718 39.736 1.00 33.09 693 HIS A N 1
ATOM 5194 C CA . HIS A 1 693 ? 33.896 -10.843 39.602 1.00 33.09 693 HIS A CA 1
ATOM 5195 C C . HIS A 1 693 ? 33.070 -10.459 40.866 1.00 33.09 693 HIS A C 1
ATOM 5197 O O . HIS A 1 693 ? 33.707 -10.163 41.877 1.00 33.09 693 HIS A O 1
ATOM 5203 N N . PRO A 1 694 ? 31.710 -10.607 40.929 1.00 50.38 694 PRO A N 1
ATOM 5204 C CA . PRO A 1 694 ? 30.710 -11.103 39.938 1.00 50.38 694 PRO A CA 1
ATOM 5205 C C . PRO A 1 694 ? 29.369 -10.302 39.891 1.00 50.38 694 PRO A C 1
ATOM 5207 O O . PRO A 1 694 ? 29.115 -9.473 40.754 1.00 50.38 694 PRO A O 1
ATOM 5210 N N . HIS A 1 695 ? 28.463 -10.602 38.942 1.00 32.09 695 HIS A N 1
ATOM 5211 C CA . HIS A 1 695 ? 27.133 -11.206 39.218 1.00 32.09 695 HIS A CA 1
ATOM 5212 C C . HIS A 1 695 ? 26.253 -11.371 37.950 1.00 32.09 695 HIS A C 1
ATOM 5214 O O . HIS A 1 695 ? 26.179 -10.506 37.088 1.00 32.09 695 HIS A O 1
ATOM 5220 N N . HIS A 1 696 ? 25.634 -12.553 37.888 1.00 38.09 696 HIS A N 1
ATOM 5221 C CA . HIS A 1 696 ? 24.690 -13.170 36.932 1.00 38.09 696 HIS A CA 1
ATOM 5222 C C . HIS A 1 696 ? 23.211 -12.769 37.250 1.00 38.09 696 HIS A C 1
ATOM 5224 O O . HIS A 1 696 ? 23.010 -12.073 38.244 1.00 38.09 696 HIS A O 1
ATOM 5230 N N . PRO A 1 697 ? 22.165 -13.394 36.651 1.00 58.00 697 PRO A N 1
ATOM 5231 C CA . PRO A 1 697 ? 21.559 -13.243 35.313 1.00 58.00 697 PRO A CA 1
ATOM 5232 C C . PRO A 1 697 ? 20.062 -12.830 35.431 1.00 58.00 697 PRO A C 1
ATOM 5234 O O . PRO A 1 697 ? 19.618 -12.566 36.535 1.00 58.00 697 PRO A O 1
ATOM 5237 N N . TYR A 1 698 ? 19.261 -12.826 34.356 1.00 35.78 698 TYR A N 1
ATOM 5238 C CA . TYR A 1 698 ? 17.891 -13.394 34.343 1.00 35.78 698 TYR A CA 1
ATOM 5239 C C . TYR A 1 698 ? 17.303 -13.369 32.926 1.00 35.78 698 TYR A C 1
ATOM 5241 O O . TYR A 1 698 ? 17.484 -12.404 32.192 1.00 35.78 698 TYR A O 1
ATOM 5249 N N . GLY A 1 699 ? 16.588 -14.441 32.579 1.00 37.38 699 GLY A N 1
ATOM 5250 C CA . GLY A 1 699 ? 15.610 -14.464 31.497 1.00 37.38 699 GLY A CA 1
ATOM 5251 C C . GLY A 1 699 ? 14.186 -14.518 32.050 1.00 37.38 699 GLY A C 1
ATOM 5252 O O . GLY A 1 699 ? 13.975 -15.005 33.165 1.00 37.38 699 GLY A O 1
ATOM 5253 N N . ARG A 1 700 ? 13.237 -14.040 31.249 1.00 36.50 700 ARG A N 1
ATOM 5254 C CA . ARG A 1 700 ? 11.914 -14.611 30.981 1.00 36.50 700 ARG A CA 1
ATOM 5255 C C . ARG A 1 700 ? 11.328 -13.921 29.765 1.00 36.50 700 ARG A C 1
ATOM 5257 O O . ARG A 1 700 ? 11.571 -12.701 29.651 1.00 36.50 700 ARG A O 1
#

Sequence (700 aa):
MLHAELPQMAAHARLAPQDYDHGPAEQARISARSGSEGTGPIGPIRLVLDFTYFGSSDDVDRTCLNEGDSVKIGDPSSTSDVCSDTVNTNCWLACDAESVFTTAKGEHLQNKLLPQAKAWLEGALSVVPCAGNLKLTGSTVCGYNGGITIPPSYTSPGVPADMVLFVTARPTLGNVIAYAGSCKEDQFGRPVAGHMNFGPNKVDLASEMYSMQLGVAIHEITHALGFQSSKYGTFKDGLNSTNALPGPITETDDGITYLKTPKVVATAQDYFNCPSITRIPVEDAGGAGTAGSHWEKRLFLDEFMTGSSSIKPVLSVFTLAILEDSGWYLPDYSKADRLDWGRNMGCSFVNDDCGLWKDSGAFGYNCGLDTKSNNQCTYDRKAKGYCQIDDYSPATLAPAYQHFPGMPSLGGFSDLADFCPITRPYSNGLCSQSSTATSNSFNYGENFHDESRCFDSSLTVGDDFGPLRQNCHRTLCFNATGPLRVQIGLTWVVCPSSGKLTAPGYEGSLDCPDVSFFCAGTPSTSIAFPTPTNVEPKSVGEGDVVTVTGEGFFAGMDVYLGLHKCTDVTLVDAATLTCVVAAHPEYSEEVDVPVNTYNADGQGSYYYPVTFRGSSNSLLSKASDAFNSASNFAAENWFWICLVLIFLVLGCAFYKICIKSGSKSAKVAPAPPPHHRPSQPHHAPQHGRGGGHPHHPYGR

Mean predicted aligned error: 14.84 Å

Radius of gyration: 35.02 Å; Cα contacts (8 Å, |Δi|>4): 1413; chains: 1; bounding box: 108×107×89 Å